Protein AF-A0A7X8M052-F1 (afdb_monomer)

Radius of gyration: 30.33 Å; Cα contacts (8 Å, |Δi|>4): 912; chains: 1; bounding box: 74×61×88 Å

Sequence (649 aa):
QPIVSLRTGELFGFEAMSRPVNPAYENILELIDDAEASGHYVILEKRMVYNALDTYMARDPKYKDHYLFINTAPYATLDEKDYNDIRDRYFGHMKVVFEIIERNRMDPEEINHRKSIVRKAGAKFALDDFGSGYSNHLALLALEPDIIKIDRELIRGINEDLRKQHMLEDIISYARYRGTRVLGEGVETQGELETLCRMGVDYVQGFFTGAPSEELSEPDENAKKVIKGIIRNKNIDLRQLYIIMEKSLAIINEDYARCLSVTVYLMLKLGKRLNIEEDRFTNLIITTIFHEIGILYPGYKNCSIQRDDEITEHSIFAYLLYKEFSPYPEFARIILYHNKKYGVNHAINNIVVPDEAYLLSLAVAIAEVIVNSSREDVNKNVAERIKENDFKPEYKEVLELLCEENMLNRITTGEYRSELLSYIGTAKLSKAEIVGLLRTFIYAITFRSPYNYAHARAMETIVSLLGQITKQNWNMMEKVRAAALLYSIGMLTFDEETFVKEHSPLELHSLLREAVNKTSIIFREAELIDIVDIFNAAIGERTFSERHMLMGKDIISGANMINLADVLALLMEQKCYAYEASCRDIFDELKEISETTGLYFPMIELMEEYLEDIEARVKSTRADIGKHYNSVFSGFEKLRKFLIDRKKN

Solvent-accessible surface area (backbone atoms only — not comparable to full-atom values): 34747 Å² total; per-residue (Å²): 47,35,28,32,24,51,85,70,39,42,76,48,27,32,43,58,77,81,69,63,83,55,85,91,33,97,43,47,64,58,50,48,54,50,25,53,76,69,71,41,37,51,59,53,50,52,49,53,51,50,50,48,52,57,56,57,70,70,48,63,75,90,54,45,88,32,33,39,33,39,77,45,71,78,60,90,58,73,49,74,65,53,52,50,50,48,28,77,75,39,47,88,70,40,45,45,28,43,26,38,48,80,83,67,94,72,59,65,66,61,52,48,52,51,49,51,56,40,50,74,48,69,39,47,38,28,40,34,61,44,82,79,69,95,65,65,64,63,55,50,69,63,64,65,41,52,27,40,31,33,25,34,80,59,39,54,66,32,63,80,31,69,68,44,44,52,55,51,50,52,51,51,52,52,29,27,73,75,67,21,42,41,29,43,29,52,34,66,47,71,57,34,50,53,42,42,51,49,74,45,45,44,30,37,29,20,61,45,36,25,57,76,58,98,63,94,62,78,54,31,67,65,42,32,49,51,40,44,48,53,59,55,73,69,49,79,48,62,37,32,50,49,41,37,54,37,47,55,36,35,72,75,37,56,64,57,21,51,28,51,55,44,22,46,45,41,48,51,55,50,39,61,74,69,62,52,55,69,76,62,42,53,53,50,51,54,50,52,73,47,38,66,50,10,65,48,41,78,82,61,66,86,66,77,73,64,94,77,61,42,55,47,72,36,24,48,47,20,19,44,46,35,41,73,42,31,80,58,38,86,55,20,60,30,36,37,32,30,57,32,50,34,94,62,64,74,38,65,94,86,41,72,63,56,72,63,8,41,54,46,20,48,26,45,60,49,19,51,47,51,69,77,35,54,90,86,46,30,68,58,53,47,57,57,59,67,68,50,79,48,54,51,65,74,61,48,55,53,49,52,54,41,50,75,68,47,47,59,56,32,55,77,71,50,60,43,55,62,58,42,48,53,53,45,56,66,58,88,72,55,71,67,46,43,52,26,44,51,48,32,55,44,43,40,56,32,60,49,23,94,72,48,46,43,38,43,62,34,20,37,51,42,39,52,48,51,34,59,78,65,40,55,50,69,64,56,50,55,48,43,43,51,40,29,44,55,49,57,59,14,62,66,74,52,52,74,68,66,52,74,51,90,65,56,44,66,59,46,44,53,51,42,52,54,23,40,61,74,47,37,60,35,36,53,76,36,68,36,52,54,44,40,39,17,52,42,29,54,71,68,49,87,82,71,64,97,81,46,64,63,54,74,66,50,30,47,52,38,11,43,40,48,56,50,20,47,42,50,26,41,48,46,50,63,45,61,71,68,80,75,60,55,64,63,60,54,48,54,49,51,52,60,49,28,80,78,67,74,47,59,56,76,60,55,60,60,44,64,82,41,45,70,61,51,43,54,52,44,52,53,50,42,56,52,47,48,54,51,53,50,48,43,55,54,49,39,56,52,48,45,49,64,68,44,54,57,74,78,108

Secondary structure (DSSP, 8-state):
-EEEETTTSSEEEEEE-----STT-SSHHHHHHHHHHTT-HHHHHHHHHHHHHHHHHTS-GGGTTSEEEEEE-SSS-S-HHHHHHHIIIIITT-EEEEEEE-SS---HHHHHHHHHHHHHHT-EEEEEEETSSS-HHHHHHHH--SEEEEPHHHHTTTTT-HHHHHHHHHHHHHHHHHT-EEEE----SHHHHHHHHHHT-SEE-STTT----SS--PPPHHHHHHHHHHHHHHS--HHHHHHHHHHHHHHH-HHHHHHHHHHHHHHHHHHHHTT--HHHHHHHHHHHHHGGGGGG-TT-------TT-SS-HHHHHHHHHHHHH-S-GGGHHHHHTTTPPTTS-SEETTEEPPHHHHHHHHHHHHHHHHHTS-TTTHHHHHHHHHTSTTS-HHHHHHHHHHHHTTHHHHHHHSTHHHHHHHHHHH----HHHHHHHHHHHHHHHHTT-SSSTTHHHHHHHHHHHHHHHTT--HHHHHHHHHHHHHHGGGGGG--HHHHHS---HHHHHHHHHHHHHHHHHHHHHTT-HHHHHHHHHHHT-----TT-SS-HHHHHHHHHHHHHHHHHHHHHHHHTTSS---HHHHHHHHHHHHHHH---HHHHHHHHTTHHHHHHHHHHHHHHHHHHHHHHHHHHHHHHIIIIIHHH-

Foldseek 3Di:
DFKAFLLQRFTQADEQDDADPPPVDPGPVVVCVVCVVVVNNLVVLLCSVVVQQVLVLPADPVCQAHEYEYEDELDPSDDLVNLVVCLVPGVVGHAYEYEYEPPDDHDLVVLVVVLVSNVVSVYFYEYPAPPPDDDCPVVCVSNLGQEYEHHQVLLPPVLPDVVSLVVVLVVCVVCLQSNHAYEYEAPDDLSSLLSCSLSQHGMYYHVQQPDDDPHDDITDVVSSVSSVVSSVVLFQALLLVLLLLLVLVVLVPPLVSQLLLQLLLLLVQLCVVVVPPPVVSLVLSLLSSQLQLLCLALPNDPDPPPLPAQFDLSLLLSLLLCLLQAPCNVCSLLSRRLCAFPPPDCDDVNHGRDPSSLLSVLSSQLSSLLSPDDPVCSLVSSVVSLPDRRHDPVSSVSVVVVVVVVVSVCSSVVVSNVVSSVVSVVDDDDSVNVVSSLLSSLLSQLLSAPLRSLQLVLQLLQLVVLCVLSSPRPSLNSLLSVLSSCLSSLSSNDDSVRRHDDDQLVVVLVSSLVSLLVSLVSCVVSVSQLSSLLSCLLNPDQDGDPPDSYDSVSSNVSSLSNSLSSSLSSLCSNPVVPVPDQLVNSLVVSCVVCVPPVRDVVSSVSCVVVSVVSNVRSSVSCVVSVVSSCVSVVSSVVCCCVSPVVVVD

pLDDT: mean 86.86, std 11.09, range [36.03, 98.19]

Mean predicted aligned error: 8.99 Å

Nearest PDB structures (foldseek):
  3pju-assembly1_A  TM=8.481E-01  e=6.388E-07  Pseudomonas fluorescens Pf0-1
  3pfm-assembly1_A-2  TM=7.893E-01  e=2.400E-07  Pseudomonas protegens Pf-5
  3pjx-assembly1_A  TM=8.339E-01  e=7.258E-07  Pseudomonas fluorescens Pf0-1
  6hq4-assembly1_B  TM=7.645E-01  e=2.613E-07  Bdellovibrio bacteriovorus HD100
  6hq7-assembly1_A  TM=6.509E-01  e=1.020E-06  Bdellovibrio bacteriovorus HD100

Structure (mmCIF, N/CA/C/O backbone):
data_AF-A0A7X8M052-F1
#
_entry.id   AF-A0A7X8M052-F1
#
loop_
_atom_site.group_PDB
_atom_site.id
_atom_site.type_symbol
_atom_site.label_atom_id
_atom_site.label_alt_id
_atom_site.label_comp_id
_atom_site.label_asym_id
_atom_site.label_entity_id
_atom_site.label_seq_id
_atom_site.pdbx_PDB_ins_code
_atom_site.Cartn_x
_atom_site.Cartn_y
_atom_site.Cartn_z
_atom_site.occupancy
_atom_site.B_iso_or_equiv
_atom_site.auth_seq_id
_atom_site.auth_comp_id
_atom_site.auth_asym_id
_atom_site.auth_atom_id
_atom_site.pdbx_PDB_model_num
ATOM 1 N N . GLN A 1 1 ? 10.498 -12.073 -27.089 1.00 95.56 1 GLN A N 1
ATOM 2 C CA . GLN A 1 1 ? 10.535 -12.586 -25.699 1.00 95.56 1 GLN A CA 1
ATOM 3 C C . GLN A 1 1 ? 9.796 -11.613 -24.788 1.00 95.56 1 GLN A C 1
ATOM 5 O O . GLN A 1 1 ? 9.920 -10.421 -25.040 1.00 95.56 1 GLN A O 1
ATOM 10 N N . PRO A 1 2 ? 8.995 -12.063 -23.804 1.00 97.44 2 PRO A N 1
ATOM 11 C CA . PRO A 1 2 ? 8.253 -11.157 -22.925 1.00 97.44 2 PRO A CA 1
ATOM 12 C C . PRO A 1 2 ? 9.166 -10.384 -21.962 1.00 97.44 2 PRO A C 1
ATOM 14 O O . PRO A 1 2 ? 10.101 -10.941 -21.391 1.00 97.44 2 PRO A O 1
ATOM 17 N N . ILE A 1 3 ? 8.831 -9.113 -21.747 1.00 98.19 3 ILE A N 1
ATOM 18 C CA . ILE A 1 3 ? 9.410 -8.221 -20.738 1.00 98.19 3 ILE A CA 1
ATOM 19 C C . ILE A 1 3 ? 8.336 -7.963 -19.686 1.00 98.19 3 ILE A C 1
ATOM 21 O O . ILE A 1 3 ? 7.219 -7.557 -20.017 1.00 98.19 3 ILE A O 1
ATOM 25 N N . VAL A 1 4 ? 8.659 -8.180 -18.414 1.00 97.94 4 VAL A N 1
ATOM 26 C CA . VAL A 1 4 ? 7.693 -8.146 -17.306 1.00 97.94 4 VAL A CA 1
ATOM 27 C C . VAL A 1 4 ? 7.915 -6.918 -16.440 1.00 97.94 4 VAL A C 1
ATOM 29 O O . VAL A 1 4 ? 9.044 -6.601 -16.075 1.00 97.94 4 VAL A O 1
ATOM 32 N N . SER A 1 5 ? 6.837 -6.237 -16.052 1.00 96.69 5 SER A N 1
ATOM 33 C CA . SER A 1 5 ? 6.908 -5.160 -15.067 1.00 96.69 5 SER A CA 1
ATOM 34 C C . SER A 1 5 ? 6.990 -5.720 -13.651 1.00 96.69 5 SER A C 1
ATOM 36 O O . SER A 1 5 ? 6.038 -6.323 -13.161 1.00 96.69 5 SER A O 1
ATOM 38 N N . LEU A 1 6 ? 8.072 -5.425 -12.927 1.00 94.38 6 LEU A N 1
ATOM 39 C CA . LEU A 1 6 ? 8.212 -5.830 -11.521 1.00 94.38 6 LEU A CA 1
ATOM 40 C C . LEU A 1 6 ? 7.266 -5.084 -10.573 1.00 94.38 6 LEU A C 1
ATOM 42 O O . LEU A 1 6 ? 7.069 -5.507 -9.436 1.00 94.38 6 LEU A O 1
ATOM 46 N N . ARG A 1 7 ? 6.663 -3.985 -11.037 1.00 88.38 7 ARG A N 1
ATOM 47 C CA . ARG A 1 7 ? 5.671 -3.216 -10.277 1.00 88.38 7 ARG A CA 1
ATOM 48 C C . ARG A 1 7 ? 4.304 -3.895 -10.229 1.00 88.38 7 ARG A C 1
ATOM 50 O O . ARG A 1 7 ? 3.550 -3.668 -9.288 1.00 88.38 7 ARG A O 1
ATOM 57 N N . THR A 1 8 ? 3.951 -4.653 -11.264 1.00 89.31 8 THR A N 1
ATOM 58 C CA . THR A 1 8 ? 2.597 -5.216 -11.433 1.00 89.31 8 THR A CA 1
ATOM 59 C C . THR A 1 8 ? 2.596 -6.735 -11.593 1.00 89.31 8 THR A C 1
ATOM 61 O O . THR A 1 8 ? 1.594 -7.379 -11.292 1.00 89.31 8 THR A O 1
ATOM 64 N N . GLY A 1 9 ? 3.714 -7.313 -12.033 1.00 92.12 9 GLY A N 1
ATOM 65 C CA . GLY A 1 9 ? 3.804 -8.693 -12.499 1.00 92.12 9 GLY A CA 1
ATOM 66 C C . GLY A 1 9 ? 3.201 -8.903 -13.889 1.00 92.12 9 GLY A C 1
ATOM 67 O O . GLY A 1 9 ? 3.155 -10.037 -14.348 1.00 92.12 9 GLY A O 1
ATOM 68 N N . GLU A 1 10 ? 2.724 -7.848 -14.550 1.00 95.19 10 GLU A N 1
ATOM 69 C CA . GLU A 1 10 ? 2.092 -7.940 -15.864 1.00 95.19 10 GLU A CA 1
ATOM 70 C C . GLU A 1 10 ? 3.103 -7.707 -16.992 1.00 95.19 10 GLU A C 1
ATOM 72 O O . GLU A 1 10 ? 4.188 -7.141 -16.794 1.00 95.19 10 GLU A O 1
ATOM 77 N N . LEU A 1 11 ? 2.730 -8.152 -18.190 1.00 97.38 11 LEU A N 1
ATOM 78 C CA . LEU A 1 11 ? 3.499 -7.943 -19.409 1.00 97.38 11 LEU A CA 1
ATOM 79 C C . LEU A 1 11 ? 3.668 -6.438 -19.676 1.00 97.38 11 LEU A C 1
ATOM 81 O O . LEU A 1 11 ? 2.707 -5.672 -19.675 1.00 97.38 11 LEU A O 1
ATOM 85 N N . PHE A 1 12 ? 4.901 -6.005 -19.919 1.00 97.44 12 PHE A N 1
ATOM 86 C CA . PHE A 1 12 ? 5.214 -4.640 -20.340 1.00 97.44 12 PHE A CA 1
ATOM 87 C C . PHE A 1 12 ? 5.344 -4.534 -21.864 1.00 97.44 12 PHE A C 1
ATOM 89 O O . PHE A 1 12 ? 4.870 -3.579 -22.489 1.00 97.44 12 PHE A O 1
ATOM 96 N N . GLY A 1 13 ? 5.982 -5.531 -22.468 1.00 97.31 13 GLY A N 1
ATOM 97 C CA . GLY A 1 13 ? 6.314 -5.538 -23.881 1.00 97.31 13 GLY A CA 1
ATOM 98 C C . GLY A 1 13 ? 7.004 -6.822 -24.301 1.00 97.31 13 GLY A C 1
ATOM 99 O O . GLY A 1 13 ? 7.121 -7.761 -23.515 1.00 97.31 13 GLY A O 1
ATOM 100 N N . PHE A 1 14 ? 7.474 -6.837 -25.538 1.00 97.69 14 PHE A N 1
ATOM 101 C CA . PHE A 1 14 ? 8.250 -7.923 -26.104 1.00 97.69 14 PHE A CA 1
ATOM 102 C C . PHE A 1 14 ? 9.519 -7.392 -26.745 1.00 97.69 14 PHE A C 1
ATOM 104 O O . PHE A 1 14 ? 9.462 -6.401 -27.466 1.00 97.69 14 PHE A O 1
ATOM 111 N N . GLU A 1 15 ? 10.626 -8.099 -26.570 1.00 96.38 15 GLU A N 1
ATOM 112 C CA . GLU A 1 15 ? 11.810 -7.913 -27.403 1.00 96.38 15 GLU A CA 1
ATOM 113 C C . GLU A 1 15 ? 11.734 -8.787 -28.655 1.00 96.38 15 GLU A C 1
ATOM 115 O O . GLU A 1 15 ? 11.475 -9.999 -28.574 1.00 96.38 15 GLU A O 1
ATOM 120 N N . ALA A 1 16 ? 11.943 -8.166 -29.815 1.00 95.12 16 ALA A N 1
ATOM 121 C CA . ALA A 1 16 ? 12.078 -8.846 -31.090 1.00 95.12 16 ALA A CA 1
ATOM 122 C C . ALA A 1 16 ? 13.488 -9.419 -31.238 1.00 95.12 16 ALA A C 1
ATOM 124 O O . ALA A 1 16 ? 14.485 -8.708 -31.136 1.00 95.12 16 ALA A O 1
ATOM 125 N N . MET A 1 17 ? 13.561 -10.710 -31.551 1.00 91.50 17 MET A N 1
ATOM 126 C CA . MET A 1 17 ? 14.824 -11.412 -31.721 1.00 91.50 17 MET A CA 1
ATOM 127 C C . MET A 1 17 ? 14.919 -12.063 -33.090 1.00 91.50 17 MET A C 1
ATOM 129 O O . MET A 1 17 ? 14.172 -12.988 -33.405 1.00 91.50 17 MET A O 1
ATOM 133 N N . SER A 1 18 ? 15.889 -11.611 -33.878 1.00 90.88 18 SER A N 1
ATOM 134 C CA . SER A 1 18 ? 16.171 -12.176 -35.193 1.00 90.88 18 SER A CA 1
ATOM 135 C C . SER A 1 18 ? 16.798 -13.565 -35.075 1.00 90.88 18 SER A C 1
ATOM 137 O O . SER A 1 18 ? 17.679 -13.812 -34.241 1.00 90.88 18 SER A O 1
ATOM 139 N N . ARG A 1 19 ? 16.349 -14.484 -35.930 1.00 90.44 19 ARG A N 1
ATOM 140 C CA . ARG A 1 19 ? 16.910 -15.829 -36.094 1.00 90.44 19 ARG A CA 1
ATOM 141 C C . ARG A 1 19 ? 17.065 -16.116 -37.591 1.00 90.44 19 ARG A C 1
ATOM 143 O O . ARG A 1 19 ? 16.105 -15.891 -38.332 1.00 90.44 19 ARG A O 1
ATOM 150 N N . PRO A 1 20 ? 18.246 -16.552 -38.064 1.00 91.25 20 PRO A N 1
ATOM 151 C CA . PRO A 1 20 ? 18.415 -16.920 -39.463 1.00 91.25 20 PRO A CA 1
ATOM 152 C C . PRO A 1 20 ? 17.597 -18.178 -39.781 1.00 91.25 20 PRO A C 1
ATOM 154 O O . PRO A 1 20 ? 17.555 -19.119 -38.997 1.00 91.25 20 PRO A O 1
ATOM 157 N N . VAL A 1 21 ? 16.952 -18.192 -40.950 1.00 88.38 21 VAL A N 1
ATOM 158 C CA . VAL A 1 21 ? 16.249 -19.381 -41.478 1.00 88.38 21 VAL A CA 1
ATOM 159 C C . VAL A 1 21 ? 17.157 -20.182 -42.418 1.00 88.38 21 VAL A C 1
ATOM 161 O O . VAL A 1 21 ? 16.927 -21.361 -42.672 1.00 88.38 21 VAL A O 1
ATOM 164 N N . ASN A 1 22 ? 18.196 -19.539 -42.959 1.00 89.88 22 ASN A N 1
ATOM 165 C CA . ASN A 1 22 ? 19.165 -20.201 -43.818 1.00 89.88 22 ASN A CA 1
ATOM 166 C C . ASN A 1 22 ? 20.067 -21.104 -42.956 1.00 89.88 22 ASN A C 1
ATOM 168 O O . ASN A 1 22 ? 20.761 -20.571 -42.092 1.00 89.88 22 ASN A O 1
ATOM 172 N N . PRO A 1 23 ? 20.114 -22.426 -43.212 1.00 91.56 23 PRO A N 1
ATOM 173 C CA . PRO A 1 23 ? 20.926 -23.361 -42.432 1.00 91.56 23 PRO A CA 1
ATOM 174 C C . PRO A 1 23 ? 22.439 -23.123 -42.551 1.00 91.56 23 PRO A C 1
ATOM 176 O O . PRO A 1 23 ? 23.201 -23.771 -41.844 1.00 91.56 23 PRO A O 1
ATOM 179 N N . ALA A 1 24 ? 22.884 -22.230 -43.443 1.00 91.81 24 ALA A N 1
ATOM 180 C CA . ALA A 1 24 ? 24.279 -21.804 -43.532 1.00 91.81 24 ALA A CA 1
ATOM 181 C C . ALA A 1 24 ? 24.766 -21.006 -42.309 1.00 91.81 24 ALA A C 1
ATOM 183 O O . ALA A 1 24 ? 25.974 -20.885 -42.140 1.00 91.81 24 ALA A O 1
ATOM 184 N N . TYR A 1 25 ? 23.854 -20.470 -41.490 1.00 92.88 25 TYR A N 1
ATOM 185 C CA . TYR A 1 25 ? 24.183 -19.732 -40.270 1.00 92.88 25 TYR A CA 1
ATOM 186 C C . TYR A 1 25 ? 23.532 -20.420 -39.071 1.00 92.88 25 TYR A C 1
ATOM 188 O O . TYR A 1 25 ? 22.313 -20.606 -39.047 1.00 92.88 25 TYR A O 1
ATOM 196 N N . GLU A 1 26 ? 24.323 -20.773 -38.062 1.00 90.19 26 GLU A N 1
ATOM 197 C CA . GLU A 1 26 ? 23.820 -21.419 -36.845 1.00 90.19 26 GLU A CA 1
ATOM 198 C C . GLU A 1 26 ? 23.109 -20.418 -35.927 1.00 90.19 26 GLU A C 1
ATOM 200 O O . GLU A 1 26 ? 22.200 -20.765 -35.169 1.00 90.19 26 GLU A O 1
ATOM 205 N N . ASN A 1 27 ? 23.522 -19.152 -35.982 1.00 89.56 27 ASN A N 1
ATOM 206 C CA . ASN A 1 27 ? 23.020 -18.094 -35.121 1.00 89.56 27 ASN A CA 1
ATOM 207 C C . ASN A 1 27 ? 23.059 -16.728 -35.826 1.00 89.56 27 ASN A C 1
ATOM 209 O O . ASN A 1 27 ? 23.635 -16.557 -36.898 1.00 89.56 27 ASN A O 1
ATOM 213 N N . ILE A 1 28 ? 22.405 -15.735 -35.220 1.00 89.06 28 ILE A N 1
ATOM 214 C CA . ILE A 1 28 ? 22.308 -14.391 -35.800 1.00 89.06 28 ILE A CA 1
ATOM 215 C C . ILE A 1 28 ? 23.658 -13.662 -35.863 1.00 89.06 28 ILE A C 1
ATOM 217 O O . ILE A 1 28 ? 23.826 -12.827 -36.745 1.00 89.06 28 ILE A O 1
ATOM 221 N N . LEU A 1 29 ? 24.612 -13.975 -34.974 1.00 87.94 29 LEU A N 1
ATOM 222 C CA . LEU A 1 29 ? 25.927 -13.326 -34.973 1.00 87.94 29 LEU A CA 1
ATOM 223 C C . LEU A 1 29 ? 26.707 -13.691 -36.236 1.00 87.94 29 LEU A C 1
ATOM 225 O O . LEU A 1 29 ? 27.209 -12.795 -36.892 1.00 87.94 29 LEU A O 1
ATOM 229 N N . GLU A 1 30 ? 26.700 -14.961 -36.649 1.00 92.94 30 GLU A N 1
ATOM 230 C CA . GLU A 1 30 ? 27.354 -15.386 -37.898 1.00 92.94 30 GLU A CA 1
ATOM 231 C C . GLU A 1 30 ? 26.789 -14.676 -39.136 1.00 92.94 30 GLU A C 1
ATOM 233 O O . GLU A 1 30 ? 27.539 -14.276 -40.025 1.00 92.94 30 GLU A O 1
ATOM 238 N N . LEU A 1 31 ? 25.465 -14.488 -39.191 1.00 91.88 31 LEU A N 1
ATOM 239 C CA . LEU A 1 31 ? 24.824 -13.747 -40.281 1.00 91.88 31 LEU A CA 1
ATOM 240 C C . LEU A 1 31 ? 25.186 -12.254 -40.245 1.00 91.88 31 LEU A C 1
ATOM 242 O O . LEU A 1 31 ? 25.367 -11.640 -41.296 1.00 91.88 31 LEU A O 1
ATOM 246 N N . ILE A 1 32 ? 25.266 -11.665 -39.050 1.00 88.56 32 ILE A N 1
ATOM 247 C CA . ILE A 1 32 ? 25.699 -10.276 -38.872 1.00 88.56 32 ILE A CA 1
ATOM 248 C C . ILE A 1 32 ? 27.151 -10.113 -39.328 1.00 88.56 32 ILE A C 1
ATOM 250 O O . ILE A 1 32 ? 27.411 -9.230 -40.142 1.00 88.56 32 ILE A O 1
ATOM 254 N N . ASP A 1 33 ? 28.058 -10.982 -38.882 1.00 89.44 33 ASP A N 1
ATOM 255 C CA . ASP A 1 33 ? 29.486 -10.927 -39.210 1.00 89.44 33 ASP A CA 1
ATOM 256 C C . ASP A 1 33 ? 29.716 -11.033 -40.729 1.00 89.44 33 ASP A C 1
ATOM 258 O O . ASP A 1 33 ? 30.494 -10.270 -41.304 1.00 89.44 33 ASP A O 1
ATOM 262 N N . ASP A 1 34 ? 28.993 -11.926 -41.414 1.00 92.31 34 ASP A N 1
ATOM 263 C CA . ASP A 1 34 ? 29.053 -12.060 -42.876 1.00 92.31 34 ASP A CA 1
ATOM 264 C C . ASP A 1 34 ? 28.461 -10.836 -43.604 1.00 92.31 34 ASP A C 1
ATOM 266 O O . ASP A 1 34 ? 29.012 -10.336 -44.593 1.00 92.31 34 ASP A O 1
ATOM 270 N N . ALA A 1 35 ? 27.356 -10.279 -43.099 1.00 90.00 35 ALA A N 1
ATOM 271 C CA . ALA A 1 35 ? 26.766 -9.063 -43.653 1.00 90.00 35 ALA A CA 1
ATOM 272 C C . ALA A 1 35 ? 27.668 -7.831 -43.462 1.00 90.00 35 ALA A C 1
ATOM 274 O O . ALA A 1 35 ? 27.729 -6.980 -44.352 1.00 90.00 35 ALA A O 1
ATOM 275 N N . GLU A 1 36 ? 28.385 -7.731 -42.341 1.00 87.81 36 GLU A N 1
ATOM 276 C CA . GLU A 1 36 ? 29.395 -6.694 -42.107 1.00 87.81 36 GLU A CA 1
ATOM 277 C C . GLU A 1 36 ? 30.596 -6.880 -43.042 1.00 87.81 36 GLU A C 1
ATOM 279 O O . GLU A 1 36 ? 30.962 -5.947 -43.760 1.00 87.81 36 GLU A O 1
ATOM 284 N N . ALA A 1 37 ? 31.153 -8.094 -43.116 1.00 90.12 37 ALA A N 1
ATOM 285 C CA . ALA A 1 37 ? 32.297 -8.412 -43.972 1.00 90.12 37 ALA A CA 1
ATOM 286 C C . ALA A 1 37 ? 32.013 -8.176 -45.466 1.00 90.12 37 ALA A C 1
ATOM 288 O O . ALA A 1 37 ? 32.908 -7.792 -46.222 1.00 90.12 37 ALA A O 1
ATOM 289 N N . SER A 1 38 ? 30.764 -8.375 -45.893 1.00 92.31 38 SER A N 1
ATOM 290 C CA . SER A 1 38 ? 30.325 -8.175 -47.277 1.00 92.31 38 SER A CA 1
ATOM 291 C C . SER A 1 38 ? 29.778 -6.771 -47.576 1.00 92.31 38 SER A C 1
ATOM 293 O O . SER A 1 38 ? 29.464 -6.481 -48.730 1.00 92.31 38 SER A O 1
ATOM 295 N N . GLY A 1 39 ? 29.666 -5.889 -46.574 1.00 88.06 39 GLY A N 1
ATOM 296 C CA . GLY A 1 39 ? 29.135 -4.529 -46.731 1.00 88.06 39 GLY A CA 1
ATOM 297 C C . GLY A 1 39 ? 27.609 -4.442 -46.897 1.00 88.06 39 GLY A C 1
ATOM 298 O O . GLY A 1 39 ? 27.092 -3.396 -47.286 1.00 88.06 39 GLY A O 1
ATOM 299 N N . HIS A 1 40 ? 26.872 -5.516 -46.599 1.00 90.94 40 HIS A N 1
ATOM 300 C CA . HIS A 1 40 ? 25.411 -5.598 -46.730 1.00 90.94 40 HIS A CA 1
ATOM 301 C C . HIS A 1 40 ? 24.652 -5.395 -45.413 1.00 90.94 40 HIS A C 1
ATOM 303 O O . HIS A 1 40 ? 23.425 -5.517 -45.392 1.00 90.94 40 HIS A O 1
ATOM 309 N N . TYR A 1 41 ? 25.337 -5.058 -44.319 1.00 86.75 41 TYR A N 1
ATOM 310 C CA . TYR A 1 41 ? 24.709 -4.917 -43.006 1.00 86.75 41 TYR A CA 1
ATOM 311 C C . TYR A 1 41 ? 23.511 -3.951 -42.994 1.00 86.75 41 TYR A C 1
ATOM 313 O O . TYR A 1 41 ? 22.475 -4.275 -42.425 1.00 86.75 41 TYR A O 1
ATOM 321 N N . VAL A 1 42 ? 23.586 -2.812 -43.697 1.00 85.44 42 VAL A N 1
ATOM 322 C CA . VAL A 1 42 ? 22.465 -1.849 -43.805 1.00 85.44 42 VAL A CA 1
ATOM 323 C C . VAL A 1 42 ? 21.187 -2.522 -44.324 1.00 85.44 42 VAL A C 1
ATOM 325 O O . VAL A 1 42 ? 20.086 -2.250 -43.848 1.00 85.44 42 VAL A O 1
ATOM 328 N N . ILE A 1 43 ? 21.325 -3.413 -45.309 1.00 89.19 43 ILE A N 1
ATOM 329 C CA . ILE A 1 43 ? 20.199 -4.146 -45.897 1.00 89.19 43 ILE A CA 1
ATOM 330 C C . ILE A 1 43 ? 19.657 -5.156 -44.885 1.00 89.19 43 ILE A C 1
ATOM 332 O O . ILE A 1 43 ? 18.439 -5.270 -44.725 1.00 89.19 43 ILE A O 1
ATOM 336 N N . LEU A 1 44 ? 20.556 -5.868 -44.197 1.00 89.94 44 LEU A N 1
ATOM 337 C CA . LEU A 1 44 ? 20.191 -6.828 -43.162 1.00 89.94 44 LEU A CA 1
ATOM 338 C C . LEU A 1 44 ? 19.423 -6.144 -42.026 1.00 89.94 44 LEU A C 1
ATOM 340 O O . LEU A 1 44 ? 18.338 -6.601 -41.677 1.00 89.94 44 LEU A O 1
ATOM 344 N N . GLU A 1 45 ? 19.926 -5.030 -41.497 1.00 88.00 45 GLU A N 1
ATOM 345 C CA . GLU A 1 45 ? 19.278 -4.303 -40.408 1.00 88.00 45 GLU A CA 1
ATOM 346 C C . GLU A 1 45 ? 17.900 -3.782 -40.802 1.00 88.00 45 GLU A C 1
ATOM 348 O O . GLU A 1 45 ? 16.930 -4.058 -40.095 1.00 88.00 45 GLU A O 1
ATOM 353 N N . LYS A 1 46 ? 17.772 -3.120 -41.963 1.00 89.81 46 LYS A N 1
ATOM 354 C CA . LYS A 1 46 ? 16.457 -2.704 -42.476 1.00 89.81 46 LYS A CA 1
ATOM 355 C C . LYS A 1 46 ? 15.505 -3.893 -42.517 1.00 89.81 46 LYS A C 1
ATOM 357 O O . LYS A 1 46 ? 14.373 -3.799 -42.047 1.00 89.81 46 LYS A O 1
ATOM 362 N N . ARG A 1 47 ? 15.962 -5.039 -43.027 1.00 90.50 47 ARG A N 1
ATOM 363 C CA . ARG A 1 47 ? 15.129 -6.239 -43.104 1.00 90.50 47 ARG A CA 1
ATOM 364 C C . ARG A 1 47 ? 14.730 -6.756 -41.723 1.00 90.50 47 ARG A C 1
ATOM 366 O O . ARG A 1 47 ? 13.569 -7.108 -41.555 1.00 90.50 47 ARG A O 1
ATOM 373 N N . MET A 1 48 ? 15.639 -6.775 -40.750 1.00 91.12 48 MET A N 1
ATOM 374 C CA . MET A 1 48 ? 15.333 -7.172 -39.372 1.00 91.12 48 MET A CA 1
ATOM 375 C C . MET A 1 48 ? 14.283 -6.250 -38.739 1.00 91.12 48 MET A C 1
ATOM 377 O O . MET A 1 48 ? 13.292 -6.741 -38.200 1.00 91.12 48 MET A O 1
ATOM 381 N N . VAL A 1 49 ? 14.451 -4.931 -38.875 1.00 91.25 49 VAL A N 1
ATOM 382 C CA . VAL A 1 49 ? 13.538 -3.924 -38.312 1.00 91.25 49 VAL A CA 1
ATOM 383 C C . VAL A 1 49 ? 12.148 -4.022 -38.941 1.00 91.25 49 VAL A C 1
ATOM 385 O O . VAL A 1 49 ? 11.164 -4.179 -38.218 1.00 91.25 49 VAL A O 1
ATOM 388 N N . TYR A 1 50 ? 12.043 -4.002 -40.274 1.00 92.88 50 TYR A N 1
ATOM 389 C CA . TYR A 1 50 ? 10.745 -4.114 -40.951 1.00 92.88 50 TYR A CA 1
ATOM 390 C C . TYR A 1 50 ? 10.076 -5.468 -40.691 1.00 92.88 50 TYR A C 1
ATOM 392 O O . TYR A 1 50 ? 8.874 -5.501 -40.450 1.00 92.88 50 TYR A O 1
ATOM 400 N N . ASN A 1 51 ? 10.831 -6.573 -40.646 1.00 93.12 51 ASN A N 1
ATOM 401 C CA . ASN A 1 51 ? 10.262 -7.879 -40.303 1.00 93.12 51 ASN A CA 1
ATOM 402 C C . ASN A 1 51 ? 9.680 -7.889 -38.882 1.00 93.12 51 ASN A C 1
ATOM 404 O O . ASN A 1 51 ? 8.588 -8.422 -38.686 1.00 93.12 51 ASN A O 1
ATOM 408 N N . ALA A 1 52 ? 10.373 -7.306 -37.899 1.00 93.81 52 ALA A N 1
ATOM 409 C CA . ALA A 1 52 ? 9.871 -7.212 -36.529 1.00 93.81 52 ALA A CA 1
ATOM 410 C C . ALA A 1 52 ? 8.587 -6.370 -36.459 1.00 93.81 52 ALA A C 1
ATOM 412 O O . ALA A 1 52 ? 7.597 -6.797 -35.860 1.00 93.81 52 ALA A O 1
ATOM 413 N N . LEU A 1 53 ? 8.581 -5.208 -37.120 1.00 93.88 53 LEU A N 1
ATOM 414 C CA . LEU A 1 53 ? 7.430 -4.308 -37.178 1.00 93.88 53 LEU A CA 1
ATOM 415 C C . LEU A 1 53 ? 6.224 -4.954 -37.874 1.00 93.88 53 LEU A C 1
ATOM 417 O O . LEU A 1 53 ? 5.128 -4.953 -37.315 1.00 93.88 53 LEU A O 1
ATOM 421 N N . ASP A 1 54 ? 6.415 -5.549 -39.054 1.00 94.06 54 ASP A N 1
ATOM 422 C CA . ASP A 1 54 ? 5.354 -6.214 -39.821 1.00 94.06 54 ASP A CA 1
ATOM 423 C C . ASP A 1 54 ? 4.779 -7.412 -39.059 1.00 94.06 54 ASP A C 1
ATOM 425 O O . ASP A 1 54 ? 3.560 -7.570 -38.963 1.00 94.06 54 ASP A O 1
ATOM 429 N N . THR A 1 55 ? 5.644 -8.222 -38.443 1.00 92.75 55 THR A N 1
ATOM 430 C CA . THR A 1 55 ? 5.210 -9.363 -37.624 1.00 92.75 55 THR A CA 1
ATOM 431 C C . THR A 1 55 ? 4.377 -8.887 -36.435 1.00 92.75 55 THR A C 1
ATOM 433 O O . THR A 1 55 ? 3.313 -9.437 -36.152 1.00 92.75 55 THR A O 1
ATOM 436 N N . TYR A 1 56 ? 4.802 -7.814 -35.765 1.00 94.88 56 TYR A N 1
ATOM 437 C CA . TYR A 1 56 ? 4.063 -7.264 -34.633 1.00 94.88 56 TYR A CA 1
ATOM 438 C C . TYR A 1 56 ? 2.796 -6.501 -35.049 1.00 94.88 56 TYR A C 1
ATOM 440 O O . TYR A 1 56 ? 1.860 -6.407 -34.256 1.00 94.88 56 TYR A O 1
ATOM 448 N N . MET A 1 57 ? 2.687 -5.981 -36.277 1.00 93.56 57 MET A N 1
ATOM 449 C CA . MET A 1 57 ? 1.410 -5.455 -36.789 1.00 93.56 57 MET A CA 1
ATOM 450 C C . MET A 1 57 ? 0.327 -6.533 -36.820 1.00 93.56 57 MET A C 1
ATOM 452 O O . MET A 1 57 ? -0.829 -6.232 -36.532 1.00 93.56 57 MET A O 1
ATOM 456 N N . ALA A 1 58 ? 0.708 -7.776 -37.119 1.00 92.25 58 ALA A N 1
ATOM 457 C CA . ALA A 1 58 ? -0.193 -8.924 -37.174 1.00 92.25 58 ALA A CA 1
ATOM 458 C C . ALA A 1 58 ? -0.487 -9.558 -35.797 1.00 92.25 58 ALA A C 1
ATOM 460 O O . ALA A 1 58 ? -1.125 -10.608 -35.731 1.00 92.25 58 ALA A O 1
ATOM 461 N N . ARG A 1 59 ? -0.030 -8.944 -34.695 1.00 93.94 59 ARG A N 1
ATOM 462 C CA . ARG A 1 59 ? -0.235 -9.454 -33.330 1.00 93.94 59 ARG A CA 1
ATOM 463 C C . ARG A 1 59 ? -1.711 -9.560 -32.943 1.00 93.94 59 ARG A C 1
ATOM 465 O O . ARG A 1 59 ? -2.568 -8.843 -33.459 1.00 93.94 59 ARG A O 1
ATOM 472 N N . ASP A 1 60 ? -1.975 -10.372 -31.923 1.00 93.44 60 ASP A N 1
ATOM 473 C CA . ASP A 1 60 ? -3.274 -10.400 -31.249 1.00 93.44 60 ASP A CA 1
ATOM 474 C C . ASP A 1 60 ? -3.641 -8.995 -30.706 1.00 93.44 60 ASP A C 1
ATOM 476 O O . ASP A 1 60 ? -2.816 -8.370 -30.025 1.00 93.44 60 ASP A O 1
ATOM 480 N N . PRO A 1 61 ? -4.869 -8.488 -30.950 1.00 92.69 61 PRO A N 1
ATOM 481 C CA . PRO A 1 61 ? -5.334 -7.198 -30.441 1.00 92.69 61 PRO A CA 1
ATOM 482 C C . PRO A 1 61 ? -5.164 -6.983 -28.932 1.00 92.69 61 PRO A C 1
ATOM 484 O O . PRO A 1 61 ? -5.028 -5.832 -28.507 1.00 92.69 61 PRO A O 1
ATOM 487 N N . LYS A 1 62 ? -5.134 -8.040 -28.106 1.00 93.75 62 LYS A N 1
ATOM 488 C CA . LYS A 1 62 ? -4.861 -7.909 -26.661 1.00 93.75 62 LYS A CA 1
ATOM 489 C C . LYS A 1 62 ? -3.465 -7.343 -26.374 1.00 93.75 62 LYS A C 1
ATOM 491 O O . LYS A 1 62 ? -3.264 -6.677 -25.361 1.00 93.75 62 LYS A O 1
ATOM 496 N N . TYR A 1 63 ? -2.518 -7.523 -27.296 1.00 94.31 63 TYR A N 1
ATOM 497 C CA . TYR A 1 63 ? -1.160 -6.988 -27.205 1.00 94.31 63 TYR A CA 1
ATOM 498 C C . TYR A 1 63 ? -1.011 -5.589 -27.813 1.00 94.31 63 TYR A C 1
ATOM 500 O O . TYR A 1 63 ? 0.100 -5.067 -27.898 1.00 94.31 63 TYR A O 1
ATOM 508 N N . LYS A 1 64 ? -2.106 -4.924 -28.214 1.00 90.44 64 LYS A N 1
ATOM 509 C CA . LYS A 1 64 ? -2.029 -3.626 -28.904 1.00 90.44 64 LYS A CA 1
ATOM 510 C C . LYS A 1 64 ? -1.277 -2.546 -28.115 1.00 90.44 64 LYS A C 1
ATOM 512 O O . LYS A 1 64 ? -0.536 -1.776 -28.719 1.00 90.44 64 LYS A O 1
ATOM 517 N N . ASP A 1 65 ? -1.444 -2.541 -26.792 1.00 92.38 65 ASP A N 1
ATOM 518 C CA . ASP A 1 65 ? -0.935 -1.514 -25.880 1.00 92.38 65 ASP A CA 1
ATOM 519 C C . ASP A 1 65 ? 0.455 -1.818 -25.294 1.00 92.38 65 ASP A C 1
ATOM 521 O O . ASP A 1 65 ? 0.973 -0.999 -24.526 1.00 92.38 65 ASP A O 1
ATOM 525 N N . HIS A 1 66 ? 1.060 -2.948 -25.671 1.00 95.81 66 HIS A N 1
ATOM 526 C CA . HIS A 1 66 ? 2.366 -3.404 -25.194 1.00 95.81 66 HIS A CA 1
ATOM 527 C C . HIS A 1 66 ? 3.490 -2.936 -26.124 1.00 95.81 66 HIS A C 1
ATOM 529 O O . HIS A 1 66 ? 3.299 -2.831 -27.341 1.00 95.81 66 HIS A O 1
ATOM 535 N N . TYR A 1 67 ? 4.657 -2.646 -25.547 1.00 96.12 67 TYR A N 1
ATOM 536 C CA . TYR A 1 67 ? 5.814 -2.164 -26.303 1.00 96.12 67 TYR A CA 1
ATOM 537 C C . TYR A 1 67 ? 6.467 -3.286 -27.114 1.00 96.12 67 TYR A C 1
ATOM 539 O O . TYR A 1 67 ? 6.579 -4.410 -26.634 1.00 96.12 67 TYR A O 1
ATOM 547 N N . LEU A 1 68 ? 6.940 -2.961 -28.312 1.00 96.12 68 LEU A N 1
ATOM 548 C CA . LEU A 1 68 ? 7.876 -3.779 -29.074 1.00 96.12 68 LEU A CA 1
ATOM 549 C C . LEU A 1 68 ? 9.268 -3.163 -28.964 1.00 96.12 68 LEU A C 1
ATOM 551 O O . LEU A 1 68 ? 9.453 -2.006 -29.337 1.00 96.12 68 LEU A O 1
ATOM 555 N N . PHE A 1 69 ? 10.228 -3.929 -28.474 1.00 95.81 69 PHE A N 1
ATOM 556 C CA . PHE A 1 69 ? 11.629 -3.550 -28.434 1.00 95.81 69 PHE A CA 1
ATOM 557 C C . PHE A 1 69 ? 12.348 -4.137 -29.649 1.00 95.81 69 PHE A C 1
ATOM 559 O O . PHE A 1 69 ? 12.151 -5.309 -29.981 1.00 95.81 69 PHE A O 1
ATOM 566 N N . ILE A 1 70 ? 13.128 -3.309 -30.340 1.00 91.81 70 ILE A N 1
ATOM 567 C CA . ILE A 1 70 ? 13.827 -3.668 -31.574 1.00 91.81 70 ILE A CA 1
ATOM 568 C C . ILE A 1 70 ? 15.280 -3.220 -31.473 1.00 91.81 70 ILE A C 1
ATOM 570 O O . ILE A 1 70 ? 15.559 -2.031 -31.327 1.00 91.81 70 ILE A O 1
ATOM 574 N N . ASN A 1 71 ? 16.187 -4.175 -31.635 1.00 87.69 71 ASN A N 1
ATOM 575 C CA . ASN A 1 71 ? 17.617 -3.929 -31.740 1.00 87.69 71 ASN A CA 1
ATOM 576 C C . ASN A 1 71 ? 17.966 -3.134 -33.009 1.00 87.69 71 ASN A C 1
ATOM 578 O O . ASN A 1 71 ? 17.540 -3.493 -34.109 1.00 87.69 71 ASN A O 1
ATOM 582 N N . THR A 1 72 ? 18.763 -2.076 -32.856 1.00 80.69 72 THR A N 1
ATOM 583 C CA . THR A 1 72 ? 19.318 -1.269 -33.952 1.00 80.69 72 THR A CA 1
ATOM 584 C C . THR A 1 72 ? 20.800 -0.980 -33.718 1.00 80.69 72 THR A C 1
ATOM 586 O O . THR A 1 72 ? 21.293 -0.920 -32.589 1.00 80.69 72 THR A O 1
ATOM 589 N N . ALA A 1 73 ? 21.538 -0.830 -34.810 1.00 71.31 73 ALA A N 1
ATOM 590 C CA . ALA A 1 73 ? 22.972 -0.652 -34.789 1.00 71.31 73 ALA A CA 1
ATOM 591 C C . ALA A 1 73 ? 23.395 0.763 -34.352 1.00 71.31 73 ALA A C 1
ATOM 593 O O . ALA A 1 73 ? 22.720 1.760 -34.637 1.00 71.31 73 ALA A O 1
ATOM 594 N N . PRO A 1 74 ? 24.594 0.892 -33.752 1.00 58.19 74 PRO A N 1
ATOM 595 C CA . PRO A 1 74 ? 25.224 2.176 -33.441 1.00 58.19 74 PRO A CA 1
ATOM 596 C C . PRO A 1 74 ? 25.389 3.122 -34.622 1.00 58.19 74 PRO A C 1
ATOM 598 O O . PRO A 1 74 ? 25.387 4.333 -34.442 1.00 58.19 74 PRO A O 1
ATOM 601 N N . TYR A 1 75 ? 25.607 2.588 -35.823 1.00 61.25 75 TYR A N 1
ATOM 602 C CA . TYR A 1 75 ? 26.043 3.321 -37.014 1.00 61.25 75 TYR A CA 1
ATOM 603 C C . TYR A 1 75 ? 24.860 3.582 -37.961 1.00 61.25 75 TYR A C 1
ATOM 605 O O . TYR A 1 75 ? 23.887 2.837 -37.927 1.00 61.25 75 TYR A O 1
ATOM 613 N N . ALA A 1 76 ? 24.874 4.698 -38.710 1.00 56.22 76 ALA A N 1
ATOM 614 C CA . ALA A 1 76 ? 23.674 5.260 -39.354 1.00 56.22 76 ALA A CA 1
ATOM 615 C C . ALA A 1 76 ? 23.237 4.464 -40.586 1.00 56.22 76 ALA A C 1
ATOM 617 O O . ALA A 1 76 ? 23.450 4.858 -41.730 1.00 56.22 76 ALA A O 1
ATOM 618 N N . THR A 1 77 ? 22.615 3.325 -40.338 1.00 66.06 77 THR A N 1
ATOM 619 C CA . THR A 1 77 ? 22.025 2.433 -41.337 1.00 66.06 77 THR A CA 1
ATOM 620 C C . THR A 1 77 ? 20.588 2.815 -41.686 1.00 66.06 77 THR A C 1
ATOM 622 O O . THR A 1 77 ? 20.195 2.716 -42.850 1.00 66.06 77 THR A O 1
ATOM 625 N N . LEU A 1 78 ? 19.815 3.264 -40.691 1.00 75.50 78 LEU A N 1
ATOM 626 C CA . LEU A 1 78 ? 18.496 3.862 -40.866 1.00 75.50 78 LEU A CA 1
ATOM 627 C C . LEU A 1 78 ? 18.640 5.376 -40.997 1.00 75.50 78 LEU A C 1
ATOM 629 O O . LEU A 1 78 ? 19.114 6.050 -40.078 1.00 75.50 78 LEU A O 1
ATOM 633 N N . ASP A 1 79 ? 18.227 5.902 -42.144 1.00 75.75 79 ASP A N 1
ATOM 634 C CA . ASP A 1 79 ? 18.225 7.333 -42.410 1.00 75.75 79 ASP A CA 1
ATOM 635 C C . ASP A 1 79 ? 16.901 7.988 -41.973 1.00 75.75 79 ASP A C 1
ATOM 637 O O . ASP A 1 79 ? 15.950 7.339 -41.528 1.00 75.75 79 ASP A O 1
ATOM 641 N N . GLU A 1 80 ? 16.821 9.315 -42.083 1.00 77.44 80 GLU A N 1
ATOM 642 C CA . GLU A 1 80 ? 15.609 10.059 -41.727 1.00 77.44 80 GLU A CA 1
ATOM 643 C C . GLU A 1 80 ? 14.375 9.603 -42.532 1.00 77.44 80 GLU A C 1
ATOM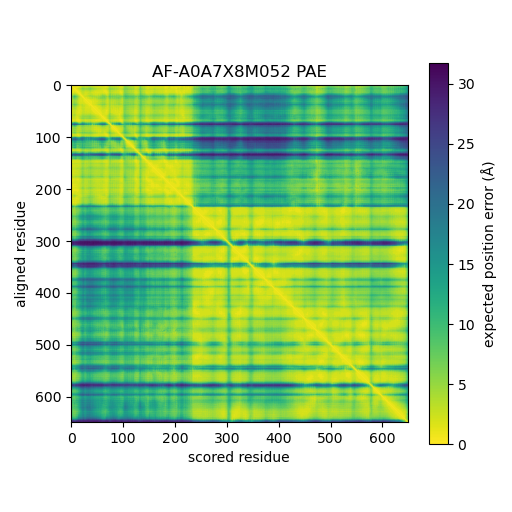 645 O O . GLU A 1 80 ? 13.253 9.663 -42.025 1.00 77.44 80 GLU A O 1
ATOM 650 N N . LYS A 1 81 ? 14.546 9.120 -43.771 1.00 84.00 81 LYS A N 1
ATOM 651 C CA . LYS A 1 81 ? 13.427 8.618 -44.580 1.00 84.00 81 LYS A CA 1
ATOM 652 C C . LYS A 1 81 ? 12.917 7.296 -44.030 1.00 84.00 81 LYS A C 1
ATOM 654 O O . LYS A 1 81 ? 11.704 7.138 -43.946 1.00 84.00 81 LYS A O 1
ATOM 659 N N . ASP A 1 82 ? 13.809 6.397 -43.623 1.00 85.19 82 ASP A N 1
ATOM 660 C CA . ASP A 1 82 ? 13.423 5.135 -42.993 1.00 85.19 82 ASP A CA 1
ATOM 661 C C . ASP A 1 82 ? 12.634 5.389 -41.704 1.00 85.19 82 ASP A C 1
ATOM 663 O O . ASP A 1 82 ? 11.557 4.832 -41.516 1.00 85.19 82 ASP A O 1
ATOM 667 N N . TYR A 1 83 ? 13.110 6.288 -40.838 1.00 79.69 83 TYR A N 1
ATOM 668 C CA . TYR A 1 83 ? 12.386 6.623 -39.609 1.00 79.69 83 TYR A CA 1
ATOM 669 C C . TYR A 1 83 ? 11.037 7.302 -39.865 1.00 79.69 83 TYR A C 1
ATOM 671 O O . TYR A 1 83 ? 10.082 7.050 -39.129 1.00 79.69 83 TYR A O 1
ATOM 679 N N . ASN A 1 84 ? 10.933 8.149 -40.893 1.00 82.50 84 ASN A N 1
ATOM 680 C CA . ASN A 1 84 ? 9.657 8.746 -41.287 1.00 82.50 84 ASN A CA 1
ATOM 681 C C . ASN A 1 84 ? 8.683 7.695 -41.844 1.00 82.50 84 ASN A C 1
ATOM 683 O O . ASN A 1 84 ? 7.517 7.715 -41.461 1.00 82.50 84 ASN A O 1
ATOM 687 N N . ASP A 1 85 ? 9.151 6.752 -42.671 1.00 87.56 85 ASP A N 1
ATOM 688 C CA . ASP A 1 85 ? 8.325 5.633 -43.155 1.00 87.56 85 ASP A CA 1
ATOM 689 C C . ASP A 1 85 ? 7.831 4.778 -41.985 1.00 87.56 85 ASP A C 1
ATOM 691 O O . ASP A 1 85 ? 6.635 4.501 -41.864 1.00 87.56 85 ASP A O 1
ATOM 695 N N . ILE A 1 86 ? 8.739 4.436 -41.064 1.00 87.00 86 ILE A N 1
ATOM 696 C CA . ILE A 1 86 ? 8.405 3.664 -39.870 1.00 87.00 86 ILE A CA 1
ATOM 697 C C . ILE A 1 86 ? 7.363 4.409 -39.016 1.00 87.00 86 ILE A C 1
ATOM 699 O O . ILE A 1 86 ? 6.373 3.821 -38.569 1.00 87.00 86 ILE A O 1
ATOM 703 N N . ARG A 1 87 ? 7.542 5.718 -38.806 1.00 84.25 87 ARG A N 1
ATOM 704 C CA . ARG A 1 87 ? 6.578 6.542 -38.069 1.00 84.25 87 ARG A CA 1
ATOM 705 C C . ARG A 1 87 ? 5.198 6.476 -38.708 1.00 84.25 87 ARG A C 1
ATOM 707 O O . ARG A 1 87 ? 4.226 6.146 -38.028 1.00 84.25 87 ARG A O 1
ATOM 714 N N . ASP A 1 88 ? 5.128 6.809 -39.993 1.00 86.62 88 ASP A N 1
ATOM 715 C CA . ASP A 1 88 ? 3.870 7.028 -40.701 1.00 86.62 88 ASP A CA 1
ATOM 716 C C . ASP A 1 88 ? 3.081 5.725 -40.870 1.00 86.62 88 ASP A C 1
ATOM 718 O O . ASP A 1 88 ? 1.850 5.739 -40.845 1.00 86.62 88 ASP A O 1
ATOM 722 N N . ARG A 1 89 ? 3.777 4.588 -40.978 1.00 89.12 89 ARG A N 1
ATOM 723 C CA . ARG A 1 89 ? 3.149 3.272 -41.137 1.00 89.12 89 ARG A CA 1
ATOM 724 C C . ARG A 1 89 ? 2.834 2.552 -39.834 1.00 89.12 89 ARG A C 1
ATOM 726 O O . ARG A 1 89 ? 1.854 1.813 -39.802 1.00 89.12 89 ARG A O 1
ATOM 733 N N . TYR A 1 90 ? 3.646 2.707 -38.785 1.00 88.62 90 TYR A N 1
ATOM 734 C CA . TYR A 1 90 ? 3.570 1.817 -37.618 1.00 88.62 90 TYR A CA 1
ATOM 735 C C . TYR A 1 90 ? 3.235 2.527 -36.310 1.00 88.62 90 TYR A C 1
ATOM 737 O O . TYR A 1 90 ? 2.484 1.974 -35.508 1.00 88.62 90 TYR A O 1
ATOM 745 N N . PHE A 1 91 ? 3.744 3.733 -36.056 1.00 84.31 91 PHE A N 1
ATOM 746 C CA . PHE A 1 91 ? 3.685 4.315 -34.704 1.00 84.31 91 PHE A CA 1
ATOM 747 C C . PHE A 1 91 ? 2.279 4.768 -34.284 1.00 84.31 91 PHE A C 1
ATOM 749 O O . PHE A 1 91 ? 1.986 4.840 -33.093 1.00 84.31 91 PHE A O 1
ATOM 756 N N . GLY A 1 92 ? 1.360 4.952 -35.237 1.00 82.25 92 GLY A N 1
ATOM 757 C CA . GLY A 1 92 ? -0.074 5.093 -34.947 1.00 82.25 92 GLY A CA 1
ATOM 758 C C . GLY A 1 92 ? -0.758 3.798 -34.478 1.00 82.25 92 GLY A C 1
ATOM 759 O O . GLY A 1 92 ? -1.868 3.841 -33.951 1.00 82.25 92 GLY A O 1
ATOM 760 N N . HIS A 1 93 ? -0.113 2.643 -34.652 1.00 86.44 93 HIS A N 1
ATOM 761 C CA . HIS A 1 93 ? -0.683 1.318 -34.399 1.00 86.44 93 HIS A CA 1
ATOM 762 C C . HIS A 1 93 ? 0.036 0.530 -33.301 1.00 86.44 93 HIS A C 1
ATOM 764 O O . HIS A 1 93 ? -0.493 -0.490 -32.858 1.00 86.44 93 HIS A O 1
ATOM 770 N N . MET A 1 94 ? 1.230 0.940 -32.870 1.00 89.44 94 MET A N 1
ATOM 771 C CA . MET A 1 94 ? 2.026 0.235 -31.860 1.00 89.44 94 MET A CA 1
ATOM 772 C C . MET A 1 94 ? 2.996 1.170 -31.136 1.00 89.44 94 MET A C 1
ATOM 774 O O . MET A 1 94 ? 3.340 2.236 -31.636 1.00 89.44 94 MET A O 1
ATOM 778 N N . LYS A 1 95 ? 3.469 0.739 -29.964 1.00 91.62 95 LYS A N 1
ATOM 779 C CA . LYS A 1 95 ? 4.502 1.435 -29.190 1.00 91.62 95 LYS A CA 1
ATOM 780 C C . LYS A 1 95 ? 5.840 0.749 -29.436 1.00 91.62 95 LYS A C 1
ATOM 782 O O . LYS A 1 95 ? 5.929 -0.461 -29.240 1.00 91.62 95 LYS A O 1
ATOM 787 N N . VAL A 1 96 ? 6.861 1.501 -29.835 1.00 91.62 96 VAL A N 1
ATOM 788 C CA . VAL A 1 96 ? 8.177 0.947 -30.187 1.00 91.62 96 VAL A CA 1
ATOM 789 C C . VAL A 1 96 ? 9.265 1.527 -29.291 1.00 91.62 96 VAL A C 1
ATOM 791 O O . VAL A 1 96 ? 9.241 2.714 -28.951 1.00 91.62 96 VAL A O 1
ATOM 794 N N . VAL A 1 97 ? 10.205 0.672 -28.901 1.00 91.81 97 VAL A N 1
ATOM 795 C CA . VAL A 1 97 ? 11.463 1.036 -28.255 1.00 91.81 97 VAL A CA 1
ATOM 796 C C . VAL A 1 97 ? 12.597 0.565 -29.156 1.00 91.81 97 VAL A C 1
ATOM 798 O O . VAL A 1 97 ? 12.648 -0.609 -29.507 1.00 91.81 97 VAL A O 1
ATOM 801 N N . PHE A 1 98 ? 13.498 1.462 -29.536 1.00 88.12 98 PHE A N 1
ATOM 802 C CA . PHE A 1 98 ? 14.727 1.070 -30.219 1.00 88.12 98 PHE A CA 1
ATOM 803 C C . PHE A 1 98 ? 15.842 0.857 -29.206 1.00 88.12 98 PHE A C 1
ATOM 805 O O . PHE A 1 98 ? 16.074 1.713 -28.352 1.00 88.12 98 PHE A O 1
ATOM 812 N N . GLU A 1 99 ? 16.525 -0.274 -29.308 1.00 87.00 99 GLU A N 1
ATOM 813 C CA . GLU A 1 99 ? 17.641 -0.645 -28.443 1.00 87.00 99 GLU A CA 1
ATOM 814 C C . GLU A 1 99 ? 18.951 -0.377 -29.176 1.00 87.00 99 GLU A C 1
ATOM 816 O O . GLU A 1 99 ? 19.144 -0.843 -30.297 1.00 87.00 99 GLU A O 1
ATOM 821 N N . ILE A 1 100 ? 19.829 0.414 -28.562 1.00 77.75 100 ILE A N 1
ATOM 822 C CA . ILE A 1 100 ? 21.138 0.749 -29.119 1.00 77.75 100 ILE A CA 1
ATOM 823 C C . ILE A 1 100 ? 22.198 -0.021 -28.331 1.00 77.75 100 ILE A C 1
ATOM 825 O O . ILE A 1 100 ? 22.342 0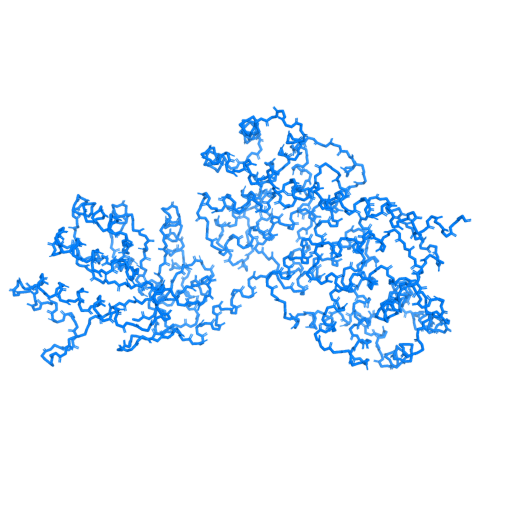.180 -27.124 1.00 77.75 100 ILE A O 1
ATOM 829 N N . ILE A 1 101 ? 22.954 -0.865 -29.034 1.00 67.19 101 ILE A N 1
ATOM 830 C CA . ILE A 1 101 ? 24.003 -1.720 -28.461 1.00 67.19 101 ILE A CA 1
ATOM 831 C C . ILE A 1 101 ? 25.339 -0.961 -28.424 1.00 67.19 101 ILE A C 1
ATOM 833 O O . ILE A 1 101 ? 25.769 -0.414 -29.435 1.00 67.19 101 ILE A O 1
ATOM 837 N N . GLU A 1 102 ? 26.059 -0.945 -27.302 1.00 61.69 102 GLU A N 1
ATOM 838 C CA . GLU A 1 102 ? 27.362 -0.268 -27.185 1.00 61.69 102 GLU A CA 1
ATOM 839 C C . GLU A 1 102 ? 28.528 -1.167 -27.645 1.00 61.69 102 GLU A C 1
ATOM 841 O O . GLU A 1 102 ? 29.309 -1.660 -26.837 1.00 61.69 102 GLU A O 1
ATOM 846 N N . ARG A 1 103 ? 28.683 -1.398 -28.958 1.00 52.03 103 ARG A N 1
ATOM 847 C CA . ARG A 1 103 ? 29.873 -2.112 -29.484 1.00 52.03 103 ARG A CA 1
ATOM 848 C C . ARG A 1 103 ? 30.993 -1.208 -30.000 1.00 52.03 103 ARG A C 1
ATOM 850 O O . ARG A 1 103 ? 32.124 -1.666 -30.080 1.00 52.03 103 ARG A O 1
ATOM 857 N N . ASN A 1 104 ? 30.728 0.064 -30.317 1.00 50.34 104 ASN A N 1
ATOM 858 C CA . ASN A 1 104 ? 31.725 0.980 -30.889 1.00 50.34 104 ASN A CA 1
ATOM 859 C C . ASN A 1 104 ? 31.559 2.421 -30.379 1.00 50.34 104 ASN A C 1
ATOM 861 O O . ASN A 1 104 ? 30.458 2.849 -30.043 1.00 50.34 104 ASN A O 1
ATOM 865 N N . ARG A 1 105 ? 32.663 3.182 -30.357 1.00 52.16 105 ARG A N 1
ATOM 866 C CA . ARG A 1 105 ? 32.712 4.598 -29.954 1.00 52.16 105 ARG A CA 1
ATOM 867 C C . ARG A 1 105 ? 31.795 5.433 -30.860 1.00 52.16 105 ARG A C 1
ATOM 869 O O . ARG A 1 105 ? 32.137 5.678 -32.011 1.00 52.16 105 ARG A O 1
ATOM 876 N N . MET A 1 106 ? 30.643 5.843 -30.339 1.00 60.12 106 MET A N 1
ATOM 877 C CA . MET A 1 106 ? 29.652 6.631 -31.075 1.00 60.12 106 MET A CA 1
ATOM 878 C C . MET A 1 106 ? 29.954 8.133 -30.992 1.00 60.12 106 MET A C 1
ATOM 880 O O . MET A 1 106 ? 30.411 8.617 -29.953 1.00 60.12 106 MET A O 1
ATOM 884 N N . ASP A 1 107 ? 29.675 8.870 -32.068 1.00 63.72 107 ASP A N 1
ATOM 885 C CA . ASP A 1 107 ? 29.705 10.334 -32.075 1.00 63.72 107 ASP A CA 1
ATOM 886 C C . ASP A 1 107 ? 28.456 10.890 -31.351 1.00 63.72 107 ASP A C 1
ATOM 888 O O . ASP A 1 107 ? 27.325 10.579 -31.748 1.00 63.72 107 ASP A O 1
ATOM 892 N N . PRO A 1 108 ? 28.613 11.704 -30.288 1.00 62.88 108 PRO A N 1
ATOM 893 C CA . PRO A 1 108 ? 27.492 12.325 -29.586 1.00 62.88 108 PRO A CA 1
ATOM 894 C C . PRO A 1 108 ? 26.542 13.136 -30.481 1.00 62.88 108 PRO A C 1
ATOM 896 O O . PRO A 1 108 ? 25.349 13.216 -30.174 1.00 62.88 108 PRO A O 1
ATOM 899 N N . GLU A 1 109 ? 27.024 13.745 -31.571 1.00 66.12 109 GLU A N 1
ATOM 900 C CA . GLU A 1 109 ? 26.155 14.498 -32.489 1.00 66.12 109 GLU A CA 1
ATOM 901 C C . GLU A 1 109 ? 25.223 13.573 -33.281 1.00 66.12 109 GLU A C 1
ATOM 903 O O . GLU A 1 109 ? 24.023 13.840 -33.403 1.00 66.12 109 GLU A O 1
ATOM 908 N N . GLU A 1 110 ? 25.745 12.439 -33.745 1.00 66.94 110 GLU A N 1
ATOM 909 C CA . GLU A 1 110 ? 24.996 11.438 -34.505 1.00 66.94 110 GLU A CA 1
ATOM 910 C C . GLU A 1 110 ? 23.914 10.773 -33.642 1.00 66.94 110 GLU A C 1
ATOM 912 O O . GLU A 1 110 ? 22.760 10.633 -34.062 1.00 66.94 110 GLU A O 1
ATOM 917 N N . ILE A 1 111 ? 24.257 10.456 -32.390 1.00 66.81 111 ILE A N 1
ATOM 918 C CA . ILE A 1 111 ? 23.311 9.971 -31.381 1.00 66.81 111 ILE A CA 1
ATOM 919 C C . ILE A 1 111 ? 22.168 10.973 -31.173 1.00 66.81 111 ILE A C 1
ATOM 921 O O . ILE A 1 111 ? 20.991 10.603 -31.215 1.00 66.81 111 ILE A O 1
ATOM 925 N N . ASN A 1 112 ? 22.497 12.248 -30.951 1.00 68.44 112 ASN A N 1
ATOM 926 C CA . ASN A 1 112 ? 21.499 13.279 -30.676 1.00 68.44 112 ASN A CA 1
ATOM 927 C C . ASN A 1 112 ? 20.577 13.521 -31.874 1.00 68.44 112 ASN A C 1
ATOM 929 O O . ASN A 1 112 ? 19.371 13.728 -31.701 1.00 68.44 112 ASN A O 1
ATOM 933 N N . HIS A 1 113 ? 21.120 13.451 -33.089 1.00 70.62 113 HIS A N 1
ATOM 934 C CA . HIS A 1 113 ? 20.337 13.566 -34.309 1.00 70.62 113 HIS A CA 1
ATOM 935 C C . HIS A 1 113 ? 19.303 12.436 -34.429 1.00 70.62 113 HIS A C 1
ATOM 937 O O . HIS A 1 113 ? 18.109 12.709 -34.583 1.00 70.62 113 HIS A O 1
ATOM 943 N N . ARG A 1 114 ? 19.715 11.174 -34.245 1.00 68.44 114 ARG A N 1
ATOM 944 C CA . ARG A 1 114 ? 18.791 10.023 -34.271 1.00 68.44 114 ARG A CA 1
ATOM 945 C C . ARG A 1 114 ? 17.760 10.082 -33.163 1.00 68.44 114 ARG A C 1
ATOM 947 O O . ARG A 1 114 ? 16.573 9.863 -33.399 1.00 68.44 114 ARG A O 1
ATOM 954 N N . LYS A 1 115 ? 18.201 10.452 -31.963 1.00 70.31 115 LYS A N 1
ATOM 955 C CA . LYS A 1 115 ? 17.319 10.668 -30.824 1.00 70.31 115 LYS A CA 1
ATOM 956 C C . LYS A 1 115 ? 16.231 11.685 -31.146 1.00 70.31 115 LYS A C 1
ATOM 958 O O . LYS A 1 115 ? 15.067 11.442 -30.840 1.00 70.31 115 LYS A O 1
ATOM 963 N N . SER A 1 116 ? 16.586 12.796 -31.794 1.00 72.31 116 SER A N 1
ATOM 964 C CA . SER A 1 116 ? 15.624 13.810 -32.234 1.00 72.31 116 SER A CA 1
ATOM 965 C C . SER A 1 116 ? 14.606 13.240 -33.223 1.00 72.31 116 SER A C 1
ATOM 967 O O . SER A 1 116 ? 13.407 13.450 -33.049 1.00 72.31 116 SER A O 1
ATOM 969 N N . ILE A 1 117 ? 15.063 12.486 -34.226 1.00 68.56 117 ILE A N 1
ATOM 970 C CA . ILE A 1 117 ? 14.203 11.899 -35.263 1.00 68.56 117 ILE A CA 1
ATOM 971 C C . ILE A 1 117 ? 13.212 10.897 -34.656 1.00 68.56 117 ILE A C 1
ATOM 973 O O . ILE A 1 117 ? 12.005 10.999 -34.872 1.00 68.56 117 ILE A O 1
ATOM 977 N N . VAL A 1 118 ? 13.697 9.968 -33.838 1.00 70.00 118 VAL A N 1
ATOM 978 C CA . VAL A 1 118 ? 12.872 8.909 -33.243 1.00 70.00 118 VAL A CA 1
ATOM 979 C C . VAL A 1 118 ? 11.941 9.448 -32.155 1.00 70.00 118 VAL A C 1
ATOM 981 O O . VAL A 1 118 ? 10.779 9.042 -32.093 1.00 70.00 118 VAL A O 1
ATOM 984 N N . ARG A 1 119 ? 12.382 10.423 -31.344 1.00 72.50 119 ARG A N 1
ATOM 985 C CA . ARG A 1 119 ? 11.489 11.099 -30.386 1.00 72.50 119 ARG A CA 1
ATOM 986 C C . ARG A 1 119 ? 10.385 11.877 -31.096 1.00 72.50 119 ARG A C 1
ATOM 988 O O . ARG A 1 119 ? 9.239 11.798 -30.668 1.00 72.50 119 ARG A O 1
ATOM 995 N N . LYS A 1 120 ? 10.692 12.581 -32.197 1.00 70.56 120 LYS A N 1
ATOM 996 C CA . LYS A 1 120 ? 9.671 13.228 -33.049 1.00 70.56 120 LYS A CA 1
ATOM 997 C C . LYS A 1 120 ? 8.695 12.219 -33.644 1.00 70.56 120 LYS A C 1
ATOM 999 O O . LYS A 1 120 ? 7.548 12.566 -33.905 1.00 70.56 120 LYS A O 1
ATOM 1004 N N . ALA A 1 121 ? 9.147 10.990 -33.861 1.00 66.12 121 ALA A N 1
ATOM 1005 C CA . ALA A 1 121 ? 8.297 9.915 -34.325 1.00 66.12 121 ALA A CA 1
ATOM 1006 C C . ALA A 1 121 ? 7.395 9.338 -33.211 1.00 66.12 121 ALA A C 1
ATOM 1008 O O . ALA A 1 121 ? 6.311 8.851 -33.509 1.00 66.12 121 ALA A O 1
ATOM 1009 N N . GLY A 1 122 ? 7.765 9.470 -31.934 1.00 73.25 122 GLY A N 1
ATOM 1010 C CA . GLY A 1 122 ? 6.972 8.991 -30.792 1.00 73.25 122 GLY A CA 1
ATOM 1011 C C . GLY A 1 122 ? 7.418 7.632 -30.242 1.00 73.25 122 GLY A C 1
ATOM 1012 O O . GLY A 1 122 ? 6.715 7.046 -29.418 1.00 73.25 122 GLY A O 1
ATOM 1013 N N . ALA A 1 123 ? 8.584 7.141 -30.670 1.00 82.56 123 ALA A N 1
ATOM 1014 C CA . ALA A 1 123 ? 9.226 5.953 -30.114 1.00 82.56 123 ALA A CA 1
ATOM 1015 C C . ALA A 1 123 ? 10.193 6.310 -28.972 1.00 82.56 123 ALA A C 1
ATOM 1017 O O . ALA A 1 123 ? 10.619 7.459 -28.819 1.00 82.56 123 ALA A O 1
ATOM 1018 N N . LYS A 1 124 ? 10.514 5.304 -28.154 1.00 87.88 124 LYS A N 1
ATOM 1019 C CA . LYS A 1 124 ? 11.455 5.400 -27.027 1.00 87.88 124 LYS A CA 1
ATOM 1020 C C . LYS A 1 124 ? 12.807 4.789 -27.376 1.00 87.88 124 LYS A C 1
ATOM 1022 O O . LYS A 1 124 ? 12.908 4.033 -28.339 1.00 87.88 124 LYS A O 1
ATOM 1027 N N . PHE A 1 125 ? 13.812 5.057 -26.549 1.00 86.31 125 PHE A N 1
ATOM 1028 C CA . PHE A 1 125 ? 15.124 4.417 -26.651 1.00 86.31 125 PHE A CA 1
ATOM 1029 C C . PHE A 1 125 ? 15.510 3.627 -25.412 1.00 86.31 125 PHE A C 1
ATOM 1031 O O . PHE A 1 125 ? 15.291 4.075 -24.284 1.00 86.31 125 PHE A O 1
ATOM 1038 N N . ALA A 1 126 ? 16.174 2.501 -25.643 1.00 88.56 126 ALA A N 1
ATOM 1039 C CA . ALA A 1 126 ? 16.899 1.759 -24.634 1.00 88.56 126 ALA A CA 1
ATOM 1040 C C . ALA A 1 126 ? 18.404 1.744 -24.942 1.00 88.56 126 ALA A C 1
ATOM 1042 O O . ALA A 1 126 ? 18.804 1.653 -26.103 1.00 88.56 126 ALA A O 1
ATOM 1043 N N . LEU A 1 127 ? 19.225 1.839 -23.898 1.00 86.44 127 LEU A N 1
ATOM 1044 C CA . LEU A 1 127 ? 20.651 1.519 -23.958 1.00 86.44 127 LEU A CA 1
ATOM 1045 C C . LEU A 1 127 ? 20.826 0.062 -23.534 1.00 86.44 127 LEU A C 1
ATOM 1047 O O . LEU A 1 127 ? 20.423 -0.281 -22.420 1.00 86.44 127 LEU A O 1
ATOM 1051 N N . ASP A 1 128 ? 21.392 -0.753 -24.419 1.00 85.44 128 ASP A N 1
ATOM 1052 C CA . ASP A 1 128 ? 21.551 -2.193 -24.220 1.00 85.44 128 ASP A CA 1
ATOM 1053 C C . ASP A 1 128 ? 22.930 -2.581 -23.656 1.00 85.44 128 ASP A C 1
ATOM 1055 O O . ASP A 1 128 ? 23.870 -1.783 -23.718 1.00 85.44 128 ASP A O 1
ATOM 1059 N N . ASP A 1 129 ? 23.049 -3.794 -23.102 1.00 78.00 129 ASP A N 1
ATOM 1060 C CA . ASP A 1 129 ? 24.290 -4.387 -22.564 1.00 78.00 129 ASP A CA 1
ATOM 1061 C C . ASP A 1 129 ? 25.020 -3.535 -21.492 1.00 78.00 129 ASP A C 1
ATOM 1063 O O . ASP A 1 129 ? 26.256 -3.553 -21.371 1.00 78.00 129 ASP A O 1
ATOM 1067 N N . PHE A 1 130 ? 24.287 -2.770 -20.670 1.00 79.81 130 PHE A N 1
ATOM 1068 C CA . PHE A 1 130 ? 24.909 -1.906 -19.666 1.00 79.81 130 PHE A CA 1
ATOM 1069 C C . PHE A 1 130 ? 25.568 -2.722 -18.543 1.00 79.81 130 PHE A C 1
ATOM 1071 O O . PHE A 1 130 ? 24.897 -3.459 -17.819 1.00 79.81 130 PHE A O 1
ATOM 1078 N N . GLY A 1 131 ? 26.880 -2.530 -18.351 1.00 70.38 131 GLY A N 1
ATOM 1079 C CA . GLY A 1 131 ? 27.667 -3.187 -17.296 1.00 70.38 131 GLY A CA 1
ATOM 1080 C C . GLY A 1 131 ? 28.635 -4.278 -17.772 1.00 70.38 131 GLY A C 1
ATOM 1081 O O . GLY A 1 131 ? 29.389 -4.798 -16.952 1.00 70.38 131 GLY A O 1
ATOM 1082 N N . SER A 1 132 ? 28.676 -4.582 -19.073 1.00 61.53 132 SER A N 1
ATOM 1083 C CA . SER A 1 132 ? 29.565 -5.591 -19.678 1.00 61.53 132 SER A CA 1
ATOM 1084 C C . SER A 1 132 ? 31.007 -5.103 -19.973 1.00 61.53 132 SER A C 1
ATOM 1086 O O . SER A 1 132 ? 31.851 -5.902 -20.385 1.00 61.53 132 SER A O 1
ATOM 1088 N N . GLY A 1 133 ? 31.341 -3.818 -19.734 1.00 59.16 133 GLY A N 1
ATOM 1089 C CA . GLY A 1 133 ? 32.639 -3.212 -20.092 1.00 59.16 133 GLY A CA 1
ATOM 1090 C C . GLY A 1 133 ? 33.037 -1.923 -19.337 1.00 59.16 133 GLY A C 1
ATOM 1091 O O . GLY A 1 133 ? 32.379 -1.497 -18.391 1.00 59.16 133 GLY A O 1
ATOM 1092 N N . TYR A 1 134 ? 34.158 -1.300 -19.742 1.00 41.31 134 TYR A N 1
ATOM 1093 C CA . TYR A 1 134 ? 34.861 -0.224 -19.005 1.00 41.31 134 TYR A CA 1
ATOM 1094 C C . TYR A 1 134 ? 34.395 1.230 -19.286 1.00 41.31 134 TYR A C 1
ATOM 1096 O O . TYR A 1 134 ? 35.051 2.159 -18.809 1.00 41.31 134 TYR A O 1
ATOM 1104 N N . SER A 1 135 ? 33.341 1.515 -20.072 1.00 51.44 135 SER A N 1
ATOM 1105 C CA . SER A 1 135 ? 33.090 2.909 -20.533 1.00 51.44 135 SER A CA 1
ATOM 1106 C C . SER A 1 135 ? 31.633 3.347 -20.775 1.00 51.44 135 SER A C 1
ATOM 1108 O O . SER A 1 135 ? 31.408 4.333 -21.472 1.00 51.44 135 SER A O 1
ATOM 1110 N N . ASN A 1 136 ? 30.644 2.751 -20.107 1.00 60.06 136 ASN A N 1
ATOM 1111 C CA . ASN A 1 136 ? 29.229 3.004 -20.437 1.00 60.06 136 ASN A CA 1
ATOM 1112 C C . ASN A 1 136 ? 28.655 4.317 -19.851 1.00 60.06 136 ASN A C 1
ATOM 1114 O O . ASN A 1 136 ? 27.550 4.740 -20.197 1.00 60.06 136 ASN A O 1
ATOM 1118 N N . HIS A 1 137 ? 29.378 5.011 -18.962 1.00 64.88 137 HIS A N 1
ATOM 1119 C CA . HIS A 1 137 ? 28.876 6.249 -18.344 1.00 64.88 137 HIS A CA 1
ATOM 1120 C C . HIS A 1 137 ? 28.788 7.416 -19.336 1.00 64.88 137 HIS A C 1
ATOM 1122 O O . HIS A 1 137 ? 27.855 8.212 -19.259 1.00 64.88 137 HIS A O 1
ATOM 1128 N N . LEU A 1 138 ? 29.732 7.521 -20.279 1.00 65.38 138 LEU A N 1
ATOM 1129 C CA . LEU A 1 138 ? 29.732 8.591 -21.286 1.00 65.38 138 LEU A CA 1
ATOM 1130 C C . LEU A 1 138 ? 28.608 8.397 -22.309 1.00 65.38 138 LEU A C 1
ATOM 1132 O O . LEU A 1 138 ? 27.934 9.366 -22.656 1.00 65.38 138 LEU A O 1
ATOM 1136 N N . ALA A 1 139 ? 28.369 7.152 -22.734 1.00 64.75 139 ALA A N 1
ATOM 1137 C CA . ALA A 1 139 ? 27.251 6.804 -23.606 1.00 64.75 139 ALA A CA 1
ATOM 1138 C C . ALA A 1 139 ? 25.916 7.120 -22.924 1.00 64.75 139 ALA A C 1
ATOM 1140 O O . ALA A 1 139 ? 25.074 7.810 -23.495 1.00 64.75 139 ALA A O 1
ATOM 1141 N N . LEU A 1 140 ? 25.759 6.714 -21.662 1.00 72.31 140 LEU A N 1
ATOM 1142 C CA . LEU A 1 140 ? 24.570 7.008 -20.870 1.00 72.31 140 LEU A CA 1
ATOM 1143 C C . LEU A 1 140 ? 24.320 8.520 -20.701 1.00 72.31 140 LEU A C 1
ATOM 1145 O O . LEU A 1 140 ? 23.179 8.975 -20.821 1.00 72.31 140 LEU A O 1
ATOM 1149 N N . LEU A 1 141 ? 25.382 9.304 -20.476 1.00 69.56 141 LEU A N 1
ATOM 1150 C CA . LEU A 1 141 ? 25.310 10.765 -20.376 1.00 69.56 141 LEU A CA 1
ATOM 1151 C C . LEU A 1 141 ? 24.888 11.432 -21.693 1.00 69.56 141 LEU A C 1
ATOM 1153 O O . LEU A 1 141 ? 24.140 12.408 -21.645 1.00 69.56 141 LEU A O 1
ATOM 1157 N N . ALA A 1 142 ? 25.352 10.921 -22.837 1.00 68.06 142 ALA A N 1
ATOM 1158 C CA . ALA A 1 142 ? 25.041 11.468 -24.158 1.00 68.06 142 ALA A CA 1
ATOM 1159 C C . ALA A 1 142 ? 23.655 11.039 -24.675 1.00 68.06 142 ALA A C 1
ATOM 1161 O O . ALA A 1 142 ? 22.919 11.851 -25.235 1.00 68.06 142 ALA A O 1
ATOM 1162 N N . LEU A 1 143 ? 23.280 9.771 -24.475 1.00 70.44 143 LEU A N 1
ATOM 1163 C CA . LEU A 1 143 ? 22.053 9.183 -25.018 1.00 70.44 143 LEU A CA 1
ATOM 1164 C C . LEU A 1 143 ? 20.795 9.653 -24.279 1.00 70.44 143 LEU A C 1
ATOM 1166 O O . LEU A 1 143 ? 19.771 9.903 -24.913 1.00 70.44 143 LEU A O 1
ATOM 1170 N N . GLU A 1 144 ? 20.854 9.818 -22.955 1.00 77.88 144 GLU A N 1
ATOM 1171 C CA . GLU A 1 144 ? 19.675 9.993 -22.083 1.00 77.88 144 GLU A CA 1
ATOM 1172 C C . GLU A 1 144 ? 18.514 9.045 -22.465 1.00 77.88 144 GLU A C 1
ATOM 1174 O O . GLU A 1 144 ? 17.441 9.494 -22.901 1.00 77.88 144 GLU A O 1
ATOM 1179 N N . PRO A 1 145 ? 18.742 7.724 -22.382 1.00 84.69 145 PRO A N 1
ATOM 1180 C CA . PRO A 1 145 ? 17.767 6.743 -22.825 1.00 84.69 145 PRO A CA 1
ATOM 1181 C C . PRO A 1 145 ? 16.534 6.740 -21.912 1.00 84.69 145 PRO A C 1
ATOM 1183 O O . PRO A 1 145 ? 16.596 7.112 -20.736 1.00 84.69 145 PRO A O 1
ATOM 1186 N N . ASP A 1 146 ? 15.402 6.282 -22.446 1.00 89.12 146 ASP A N 1
ATOM 1187 C CA . ASP A 1 146 ? 14.193 6.038 -21.657 1.00 89.12 146 ASP A CA 1
ATOM 1188 C C . ASP A 1 146 ? 14.352 4.794 -20.769 1.00 89.12 146 ASP A C 1
ATOM 1190 O O . ASP A 1 146 ? 13.750 4.717 -19.692 1.00 89.12 146 ASP A O 1
ATOM 1194 N N . ILE A 1 147 ? 15.155 3.821 -21.217 1.00 92.88 147 ILE A N 1
ATOM 1195 C CA . ILE A 1 147 ? 15.404 2.543 -20.539 1.00 92.88 147 ILE A CA 1
ATOM 1196 C C . ILE A 1 147 ? 16.905 2.203 -20.576 1.00 92.88 147 ILE A C 1
ATOM 1198 O O . ILE A 1 147 ? 17.565 2.389 -21.591 1.00 92.88 147 ILE A O 1
ATOM 1202 N N . ILE A 1 148 ? 17.454 1.684 -19.483 1.00 92.50 148 ILE A N 1
ATOM 1203 C CA . ILE A 1 148 ? 18.774 1.039 -19.444 1.00 92.50 148 ILE A CA 1
ATOM 1204 C C . ILE A 1 148 ? 18.538 -0.449 -19.231 1.00 92.50 148 ILE A C 1
ATOM 1206 O O . ILE A 1 148 ? 17.879 -0.820 -18.256 1.00 92.50 148 ILE A O 1
ATOM 1210 N N . LYS A 1 149 ? 19.070 -1.282 -20.122 1.00 93.50 149 LYS A N 1
ATOM 1211 C CA . LYS A 1 149 ? 19.056 -2.738 -19.991 1.00 93.50 149 LYS A CA 1
ATOM 1212 C C . LYS A 1 149 ? 20.373 -3.161 -19.344 1.00 93.50 149 LYS A C 1
ATOM 1214 O O . LYS A 1 149 ? 21.452 -2.779 -19.790 1.00 93.50 149 LYS A O 1
ATOM 1219 N N . ILE A 1 150 ? 20.264 -3.841 -18.211 1.00 93.88 150 ILE A N 1
ATOM 1220 C CA . ILE A 1 150 ? 21.385 -4.310 -17.405 1.00 93.88 150 ILE A CA 1
ATOM 1221 C C . ILE A 1 150 ? 21.759 -5.692 -17.895 1.00 93.88 150 ILE A C 1
ATOM 1223 O O . ILE A 1 150 ? 20.929 -6.601 -17.828 1.00 93.88 150 ILE A O 1
ATOM 1227 N N . ASP A 1 151 ? 23.011 -5.831 -18.319 1.00 91.00 151 ASP A N 1
ATOM 1228 C CA . ASP A 1 151 ? 23.525 -7.081 -18.857 1.00 91.00 151 ASP A CA 1
ATOM 1229 C C . ASP A 1 151 ? 23.396 -8.234 -17.848 1.00 91.00 151 ASP A C 1
ATOM 1231 O O . ASP A 1 151 ? 23.570 -8.083 -16.628 1.00 91.00 151 ASP A O 1
ATOM 1235 N N . ARG A 1 152 ? 23.125 -9.421 -18.392 1.00 91.88 152 ARG A N 1
ATOM 1236 C CA . ARG A 1 152 ? 22.944 -10.663 -17.636 1.00 91.88 152 ARG A CA 1
ATOM 1237 C C . ARG A 1 152 ? 24.106 -11.003 -16.702 1.00 91.88 152 ARG A C 1
ATOM 1239 O O . ARG A 1 152 ? 23.863 -11.609 -15.663 1.00 91.88 152 ARG A O 1
ATOM 1246 N N . GLU A 1 153 ? 25.351 -10.625 -17.003 1.00 91.19 153 GLU A N 1
ATOM 1247 C CA . GLU A 1 153 ? 26.500 -10.920 -16.136 1.00 91.19 153 GLU A CA 1
ATOM 1248 C C . GLU A 1 153 ? 26.396 -10.196 -14.787 1.00 91.19 153 GLU A C 1
ATOM 1250 O O . GLU A 1 153 ? 26.805 -10.742 -13.754 1.00 91.19 153 GLU A O 1
ATOM 1255 N N . LEU A 1 154 ? 25.791 -9.001 -14.750 1.00 92.25 154 LEU A N 1
ATOM 1256 C CA . LEU A 1 154 ? 25.527 -8.291 -13.495 1.00 92.25 154 LEU A CA 1
ATOM 1257 C C . LEU A 1 154 ? 24.327 -8.884 -12.739 1.00 92.25 154 LEU A C 1
ATOM 1259 O O . LEU A 1 154 ? 24.306 -8.856 -11.509 1.00 92.25 154 LEU A O 1
ATOM 1263 N N . ILE A 1 155 ? 23.350 -9.452 -13.447 1.00 96.06 155 ILE A N 1
ATOM 1264 C CA . ILE A 1 155 ? 22.146 -10.042 -12.845 1.00 96.06 155 ILE A CA 1
ATOM 1265 C C . ILE A 1 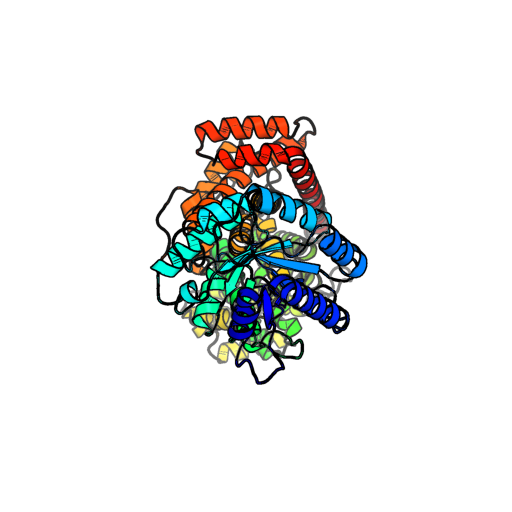155 ? 22.402 -11.448 -12.296 1.00 96.06 155 ILE A C 1
ATOM 1267 O O . ILE A 1 155 ? 21.905 -11.797 -11.224 1.00 96.06 155 ILE A O 1
ATOM 1271 N N . ARG A 1 156 ? 23.213 -12.248 -12.989 1.00 95.56 156 ARG A N 1
ATOM 1272 C CA . ARG A 1 156 ? 23.457 -13.648 -12.647 1.00 95.56 156 ARG A CA 1
ATOM 1273 C C . ARG A 1 156 ? 24.039 -13.799 -11.239 1.00 95.56 156 ARG A C 1
ATOM 1275 O O . ARG A 1 156 ? 25.122 -13.281 -10.946 1.00 95.56 156 ARG A O 1
ATOM 1282 N N . GLY A 1 157 ?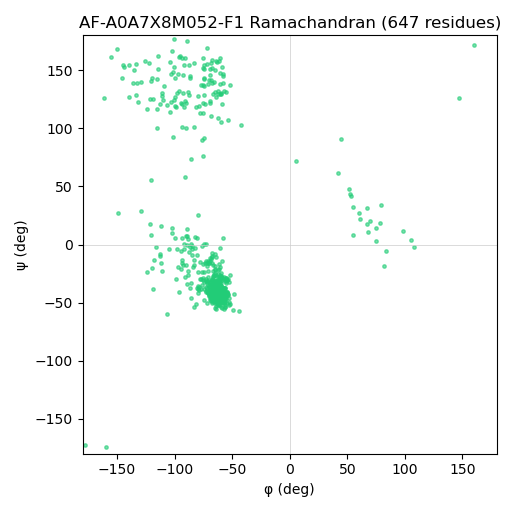 23.345 -14.530 -10.370 1.00 96.00 157 GLY A N 1
ATOM 1283 C CA . GLY A 1 157 ? 23.736 -14.762 -8.976 1.00 96.00 157 GLY A CA 1
ATOM 1284 C C . GLY A 1 157 ? 23.705 -13.516 -8.079 1.00 96.00 157 GLY A C 1
ATOM 1285 O O . GLY A 1 157 ? 24.323 -13.514 -7.013 1.00 96.00 157 GLY A O 1
ATOM 1286 N N . ILE A 1 158 ? 23.015 -12.439 -8.479 1.00 95.00 158 ILE A N 1
ATOM 1287 C CA . ILE A 1 158 ? 22.973 -11.178 -7.715 1.00 95.00 158 ILE A CA 1
ATOM 1288 C C . ILE A 1 158 ? 22.410 -11.349 -6.297 1.00 95.00 158 ILE A C 1
ATOM 1290 O O . ILE A 1 158 ? 22.775 -10.604 -5.391 1.00 95.00 158 ILE A O 1
ATOM 1294 N N . ASN A 1 159 ? 21.559 -12.349 -6.069 1.00 93.75 159 ASN A N 1
ATOM 1295 C CA . ASN A 1 159 ? 20.982 -12.659 -4.760 1.00 93.75 159 ASN A CA 1
ATOM 1296 C C . ASN A 1 159 ? 22.023 -13.037 -3.693 1.00 93.75 159 ASN A C 1
ATOM 1298 O O . ASN A 1 159 ? 21.731 -12.905 -2.507 1.00 93.75 159 ASN A O 1
ATOM 1302 N N . GLU A 1 160 ? 23.219 -13.470 -4.097 1.00 92.56 160 GLU A N 1
ATOM 1303 C CA . GLU A 1 160 ? 24.301 -13.909 -3.202 1.00 92.56 160 GLU A CA 1
ATOM 1304 C C . GLU A 1 160 ? 25.529 -12.982 -3.219 1.00 92.56 160 GLU A C 1
ATOM 1306 O O . GLU A 1 160 ? 26.418 -13.131 -2.381 1.00 92.56 160 GLU A O 1
ATOM 1311 N N . ASP A 1 161 ? 25.590 -11.999 -4.125 1.00 88.94 161 ASP A N 1
ATOM 1312 C CA . ASP A 1 161 ? 26.731 -11.082 -4.250 1.00 88.94 161 ASP A CA 1
ATOM 1313 C C . ASP A 1 161 ? 26.344 -9.634 -3.914 1.00 88.94 161 ASP A C 1
ATOM 1315 O O . ASP A 1 161 ? 25.823 -8.885 -4.746 1.00 88.94 161 ASP A O 1
ATOM 1319 N N . LEU A 1 162 ? 26.669 -9.208 -2.690 1.00 82.38 162 LEU A N 1
ATOM 1320 C CA . LEU A 1 162 ? 26.437 -7.839 -2.217 1.00 82.38 162 LEU A CA 1
ATOM 1321 C C . LEU A 1 162 ? 27.142 -6.777 -3.076 1.00 82.38 162 LEU A C 1
ATOM 1323 O O . LEU A 1 162 ? 26.654 -5.656 -3.180 1.00 82.38 162 LEU A O 1
ATOM 1327 N N . ARG A 1 163 ? 28.264 -7.100 -3.732 1.00 83.62 163 ARG A N 1
ATOM 1328 C CA . ARG A 1 163 ? 28.971 -6.139 -4.597 1.00 83.62 163 ARG A CA 1
ATOM 1329 C C . ARG A 1 163 ? 28.168 -5.866 -5.864 1.00 83.62 163 ARG A C 1
ATOM 1331 O O . ARG A 1 163 ? 28.059 -4.712 -6.269 1.00 83.62 163 ARG A O 1
ATOM 1338 N N . LYS A 1 164 ? 27.571 -6.909 -6.457 1.00 89.25 164 LYS A N 1
ATOM 1339 C CA . LYS A 1 164 ? 26.660 -6.766 -7.604 1.00 89.25 164 LYS A CA 1
ATOM 1340 C C . LYS A 1 164 ? 25.411 -5.978 -7.216 1.00 89.25 164 LYS A C 1
ATOM 1342 O O . LYS A 1 164 ? 24.992 -5.103 -7.968 1.00 89.25 164 LYS A O 1
ATOM 1347 N N . GLN A 1 165 ? 24.868 -6.233 -6.022 1.00 87.94 165 GLN A N 1
ATOM 1348 C CA . GLN A 1 165 ? 23.743 -5.461 -5.488 1.00 87.94 165 GLN A CA 1
ATOM 1349 C C . GLN A 1 165 ? 24.100 -3.978 -5.331 1.00 87.94 165 GLN A C 1
ATOM 1351 O O . GLN A 1 165 ? 23.365 -3.137 -5.834 1.00 87.94 165 GLN A O 1
ATOM 1356 N N . HIS A 1 166 ? 25.245 -3.643 -4.730 1.00 79.62 166 HIS A N 1
ATOM 1357 C CA . HIS A 1 166 ? 25.687 -2.249 -4.609 1.00 79.62 166 HIS A CA 1
ATOM 1358 C C . HIS A 1 166 ? 25.910 -1.572 -5.969 1.00 79.62 166 HIS A C 1
ATOM 1360 O O . HIS A 1 166 ? 25.453 -0.453 -6.186 1.00 79.62 166 HIS A O 1
ATOM 1366 N N . MET A 1 167 ? 26.545 -2.261 -6.922 1.00 86.69 167 MET A N 1
ATOM 1367 C CA . MET A 1 167 ? 26.754 -1.715 -8.265 1.00 86.69 167 MET A CA 1
ATOM 1368 C C . MET A 1 167 ? 25.427 -1.439 -8.984 1.00 86.69 167 MET A C 1
ATOM 1370 O O . MET A 1 167 ? 25.234 -0.361 -9.545 1.00 86.69 167 MET A O 1
ATOM 1374 N N . LEU A 1 168 ? 24.486 -2.386 -8.953 1.00 90.31 168 LEU A N 1
ATOM 1375 C CA . LEU A 1 168 ? 23.164 -2.187 -9.543 1.00 90.31 168 LEU A CA 1
ATOM 1376 C C . LEU A 1 168 ? 22.372 -1.098 -8.801 1.00 90.31 168 LEU A C 1
ATOM 1378 O O . LEU A 1 168 ? 21.666 -0.315 -9.431 1.00 90.31 168 LEU A O 1
ATOM 1382 N N . GLU A 1 169 ? 22.511 -1.001 -7.482 1.00 86.00 169 GLU A N 1
ATOM 1383 C CA . GLU A 1 169 ? 21.932 0.068 -6.671 1.00 86.00 169 GLU A CA 1
ATOM 1384 C C . GLU A 1 169 ? 22.393 1.465 -7.138 1.00 86.00 169 GLU A C 1
ATOM 1386 O O . GLU A 1 169 ? 21.571 2.390 -7.207 1.00 86.00 169 GLU A O 1
ATOM 1391 N N . ASP A 1 170 ? 23.670 1.638 -7.482 1.00 84.31 170 ASP A N 1
ATOM 1392 C CA . ASP A 1 170 ? 24.200 2.899 -8.016 1.00 84.31 170 ASP A CA 1
ATOM 1393 C C . ASP A 1 170 ? 23.607 3.229 -9.389 1.00 84.31 170 ASP A C 1
ATOM 1395 O O . ASP A 1 170 ? 23.178 4.363 -9.632 1.00 84.31 170 ASP A O 1
ATOM 1399 N N . ILE A 1 171 ? 23.490 2.224 -10.262 1.00 88.00 171 ILE A N 1
ATOM 1400 C CA . ILE A 1 171 ? 22.895 2.375 -11.597 1.00 88.00 171 ILE A CA 1
ATOM 1401 C C . ILE A 1 171 ? 21.419 2.757 -11.490 1.00 88.00 171 ILE A C 1
ATOM 1403 O O . ILE A 1 171 ? 20.971 3.703 -12.138 1.00 88.00 171 ILE A O 1
ATOM 1407 N N . ILE A 1 172 ? 20.671 2.067 -10.629 1.00 88.75 172 ILE A N 1
ATOM 1408 C CA . ILE A 1 172 ? 19.269 2.368 -10.340 1.00 88.75 172 ILE A CA 1
ATOM 1409 C C . ILE A 1 172 ? 19.128 3.807 -9.830 1.00 88.75 172 ILE A C 1
ATOM 1411 O O . ILE A 1 172 ? 18.242 4.535 -10.276 1.00 88.75 172 ILE A O 1
ATOM 1415 N N . SER A 1 173 ? 20.004 4.246 -8.924 1.00 81.44 173 SER A N 1
ATOM 1416 C CA . SER A 1 173 ? 20.000 5.626 -8.427 1.00 81.44 173 SER A CA 1
ATOM 1417 C C . SER A 1 173 ? 20.211 6.653 -9.528 1.00 81.44 173 SER A C 1
ATOM 1419 O O . SER A 1 173 ? 19.472 7.635 -9.607 1.00 81.44 173 SER A O 1
ATOM 1421 N N . TYR A 1 174 ? 21.206 6.422 -10.381 1.00 84.44 174 TYR A N 1
ATOM 1422 C CA . TYR A 1 174 ? 21.491 7.298 -11.504 1.00 84.44 174 TYR A CA 1
ATOM 1423 C C . TYR A 1 174 ? 20.312 7.347 -12.487 1.00 84.44 174 TYR A C 1
ATOM 1425 O O . TYR A 1 174 ? 19.875 8.430 -12.887 1.00 84.44 174 TYR A O 1
ATOM 1433 N N . ALA A 1 175 ? 19.757 6.183 -12.841 1.00 86.69 175 ALA A N 1
ATOM 1434 C CA . ALA A 1 175 ? 18.625 6.068 -13.754 1.00 86.69 175 ALA A CA 1
ATOM 1435 C C . ALA A 1 175 ? 17.414 6.856 -13.236 1.00 86.69 175 ALA A C 1
ATOM 1437 O O . ALA A 1 175 ? 16.848 7.672 -13.965 1.00 86.69 175 ALA A O 1
ATOM 1438 N N . ARG A 1 176 ? 17.091 6.715 -11.943 1.00 82.25 176 ARG A N 1
ATOM 1439 C CA . ARG A 1 176 ? 16.022 7.479 -11.277 1.00 82.25 176 ARG A CA 1
ATOM 1440 C C . ARG A 1 176 ? 16.232 8.984 -11.391 1.00 82.25 176 ARG A C 1
ATOM 1442 O O . ARG A 1 176 ? 15.315 9.681 -11.822 1.00 82.25 176 ARG A O 1
ATOM 1449 N N . TYR A 1 177 ? 17.434 9.476 -11.077 1.00 78.69 177 TYR A N 1
ATOM 1450 C CA . TYR A 1 177 ? 17.766 10.901 -11.185 1.00 78.69 177 TYR A CA 1
ATOM 1451 C C . TYR A 1 177 ? 17.501 11.442 -12.602 1.00 78.69 177 TYR A C 1
ATOM 1453 O O . TYR A 1 177 ? 16.888 12.498 -12.776 1.00 78.69 177 TYR A O 1
ATOM 1461 N N . ARG A 1 178 ? 17.860 10.676 -13.639 1.00 81.38 178 ARG A N 1
ATOM 1462 C CA . ARG A 1 178 ? 17.596 11.046 -15.041 1.00 81.38 178 ARG A CA 1
ATOM 1463 C C . ARG A 1 178 ? 16.146 10.814 -15.482 1.00 81.38 178 ARG A C 1
ATOM 1465 O O . ARG A 1 178 ? 15.704 11.417 -16.455 1.00 81.38 178 ARG A O 1
ATOM 1472 N N . GLY A 1 179 ? 15.351 10.056 -14.728 1.00 82.88 179 GLY A N 1
ATOM 1473 C CA . GLY A 1 179 ? 13.999 9.627 -15.113 1.00 82.88 179 GLY A CA 1
ATOM 1474 C C . GLY A 1 179 ? 13.978 8.460 -16.096 1.00 82.88 179 GLY A C 1
ATOM 1475 O O . GLY A 1 179 ? 12.962 8.216 -16.744 1.00 82.88 179 GLY A O 1
ATOM 1476 N N . THR A 1 180 ? 15.093 7.748 -16.184 1.00 89.81 180 THR A N 1
ATOM 1477 C CA . THR A 1 180 ? 15.293 6.545 -16.979 1.00 89.81 180 THR A CA 1
ATOM 1478 C C . THR A 1 180 ? 14.856 5.318 -16.179 1.00 89.81 180 THR A C 1
ATOM 1480 O O . THR A 1 180 ? 15.034 5.260 -14.961 1.00 89.81 180 THR A O 1
ATOM 1483 N N . ARG A 1 181 ? 14.265 4.331 -16.854 1.00 93.44 181 ARG A N 1
ATOM 1484 C CA . ARG A 1 181 ? 13.853 3.055 -16.247 1.00 93.44 181 ARG A CA 1
ATOM 1485 C C . ARG A 1 181 ? 14.958 2.013 -16.364 1.00 93.44 181 ARG A C 1
ATOM 1487 O O . ARG A 1 181 ? 15.748 2.070 -17.297 1.00 93.44 181 ARG A O 1
ATOM 1494 N N . VAL A 1 182 ? 14.982 1.041 -15.460 1.00 95.38 182 VAL A N 1
ATOM 1495 C CA . VAL A 1 182 ? 15.960 -0.058 -15.481 1.00 95.38 182 VAL A CA 1
ATOM 1496 C C . VAL A 1 182 ? 15.277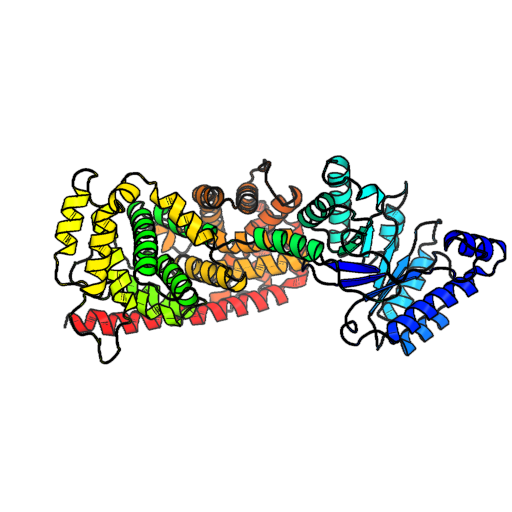 -1.379 -15.822 1.00 95.38 182 VAL A C 1
ATOM 1498 O O . VAL A 1 182 ? 14.271 -1.739 -15.204 1.00 95.38 182 VAL A O 1
ATOM 1501 N N . LEU A 1 183 ? 15.837 -2.103 -16.788 1.00 97.38 183 LEU A N 1
ATOM 1502 C CA . LEU A 1 183 ? 15.444 -3.452 -17.181 1.00 97.38 183 LEU A CA 1
ATOM 1503 C C . LEU A 1 183 ? 16.580 -4.420 -16.832 1.00 97.38 183 LEU A C 1
ATOM 1505 O O . LEU A 1 183 ? 17.691 -4.230 -17.300 1.00 97.38 183 LEU A O 1
ATOM 1509 N N . GLY A 1 184 ? 16.331 -5.429 -15.997 1.00 97.12 184 GLY A N 1
ATOM 1510 C CA . GLY A 1 184 ? 17.314 -6.479 -15.695 1.00 97.12 184 GLY A CA 1
ATOM 1511 C C . GLY A 1 184 ? 17.185 -7.673 -16.638 1.00 97.12 184 GLY A C 1
ATOM 1512 O O . GLY A 1 184 ? 16.106 -8.268 -16.708 1.00 97.12 184 GLY A O 1
ATOM 1513 N N . GLU A 1 185 ? 18.258 -8.032 -17.338 1.00 95.75 185 GLU A N 1
ATOM 1514 C CA . GLU A 1 185 ? 18.265 -9.152 -18.281 1.00 95.75 185 GLU A CA 1
ATOM 1515 C C . GLU A 1 185 ? 18.798 -10.456 -17.696 1.00 95.75 185 GLU A C 1
ATOM 1517 O O . GLU A 1 185 ? 19.508 -10.480 -16.695 1.00 95.75 185 GLU A O 1
ATOM 1522 N N . GLY A 1 186 ? 18.481 -11.569 -18.359 1.00 95.69 186 GLY A N 1
ATOM 1523 C CA . GLY A 1 186 ? 19.025 -12.875 -18.002 1.00 95.69 186 GLY A CA 1
ATOM 1524 C C . GLY A 1 186 ? 18.553 -13.385 -16.642 1.00 95.69 186 GLY A C 1
ATOM 1525 O O . GLY A 1 186 ? 19.291 -14.103 -15.980 1.00 95.69 186 GLY A O 1
ATOM 1526 N N . VAL A 1 187 ? 17.336 -13.033 -16.213 1.00 97.88 187 VAL A N 1
ATOM 1527 C CA . VAL A 1 187 ? 16.756 -13.588 -14.980 1.00 97.88 187 VAL A CA 1
ATOM 1528 C C . VAL A 1 187 ? 16.444 -15.075 -15.179 1.00 97.88 187 VAL A C 1
ATOM 1530 O O . VAL A 1 187 ? 15.527 -15.440 -15.926 1.00 97.88 187 VAL A O 1
ATOM 1533 N N . GLU A 1 188 ? 17.198 -15.938 -14.503 1.00 97.31 188 GLU A N 1
ATOM 1534 C CA . GLU A 1 188 ? 17.115 -17.398 -14.640 1.00 97.31 188 GLU A CA 1
ATOM 1535 C C . GLU A 1 188 ? 16.544 -18.072 -13.388 1.00 97.31 188 GLU A C 1
ATOM 1537 O O . GLU A 1 188 ? 15.972 -19.160 -13.478 1.00 97.31 188 GLU A O 1
ATOM 1542 N N . THR A 1 189 ? 16.631 -17.418 -12.228 1.00 97.62 189 THR A N 1
ATOM 1543 C CA . THR A 1 189 ? 16.203 -17.987 -10.946 1.00 97.62 189 THR A CA 1
ATOM 1544 C C . THR A 1 189 ? 15.201 -17.109 -10.195 1.00 97.62 189 THR A C 1
ATOM 1546 O O . THR A 1 189 ? 15.137 -15.888 -10.353 1.00 97.62 189 THR A O 1
ATOM 1549 N N . GLN A 1 190 ? 14.441 -17.737 -9.291 1.00 96.62 190 GLN A N 1
ATOM 1550 C CA . GLN A 1 190 ? 13.551 -17.024 -8.372 1.00 96.62 190 GLN A CA 1
ATOM 1551 C C . GLN A 1 190 ? 14.318 -16.056 -7.453 1.00 96.62 190 GLN A C 1
ATOM 1553 O O . GLN A 1 190 ? 13.835 -14.956 -7.195 1.00 96.62 190 GLN A O 1
ATOM 1558 N N . GLY A 1 191 ? 15.508 -16.441 -6.975 1.00 95.38 191 GLY A N 1
ATOM 1559 C CA . GLY A 1 191 ? 16.312 -15.613 -6.069 1.00 95.38 191 GLY A CA 1
ATOM 1560 C C . GLY A 1 191 ? 16.770 -14.301 -6.711 1.00 95.38 191 GLY A C 1
ATOM 1561 O O . GLY A 1 191 ? 16.703 -13.241 -6.078 1.00 95.38 191 GLY A O 1
ATOM 1562 N N . GLU A 1 192 ? 17.179 -14.349 -7.981 1.00 97.56 192 GLU A N 1
ATOM 1563 C CA . GLU A 1 192 ? 17.513 -13.158 -8.771 1.00 97.56 192 GLU A CA 1
ATOM 1564 C C . GLU A 1 192 ? 16.283 -12.257 -8.927 1.00 97.56 192 GLU A C 1
ATOM 1566 O O . GLU A 1 192 ? 16.341 -11.077 -8.581 1.00 97.56 192 GLU A O 1
ATOM 1571 N N . LEU A 1 193 ? 15.142 -12.822 -9.346 1.00 96.69 193 LEU A N 1
ATOM 1572 C CA . LEU A 1 193 ? 13.886 -12.084 -9.510 1.00 96.69 193 LEU A CA 1
ATOM 1573 C C . LEU A 1 193 ? 13.456 -11.368 -8.218 1.00 96.69 193 LEU A C 1
ATOM 1575 O O . LEU A 1 193 ? 13.101 -10.186 -8.240 1.00 96.69 193 LEU A O 1
ATOM 1579 N N . GLU A 1 194 ? 13.500 -12.074 -7.086 1.00 92.00 194 GLU A N 1
ATOM 1580 C CA . GLU A 1 194 ? 13.173 -11.516 -5.774 1.00 92.00 194 GLU A CA 1
ATOM 1581 C C . GLU A 1 194 ? 14.095 -10.353 -5.404 1.00 92.00 194 GLU A C 1
ATOM 1583 O O . GLU A 1 194 ? 13.630 -9.321 -4.913 1.00 92.00 194 GLU A O 1
ATOM 1588 N N . THR A 1 195 ? 15.394 -10.495 -5.670 1.00 91.31 195 THR A N 1
ATOM 1589 C CA . THR A 1 195 ? 16.397 -9.464 -5.381 1.00 91.31 195 THR A CA 1
ATOM 1590 C C . THR A 1 195 ? 16.156 -8.210 -6.215 1.00 91.31 195 THR A C 1
ATOM 1592 O O . THR A 1 195 ? 16.051 -7.122 -5.647 1.00 91.31 195 THR A O 1
ATOM 1595 N N . LEU A 1 196 ? 15.935 -8.345 -7.526 1.00 94.56 196 LEU A N 1
ATOM 1596 C CA . LEU A 1 196 ? 15.626 -7.206 -8.400 1.00 94.56 196 LEU A CA 1
ATOM 1597 C C . LEU A 1 196 ? 14.318 -6.505 -7.998 1.00 94.56 196 LEU A C 1
ATOM 1599 O O . LEU A 1 196 ? 14.236 -5.273 -8.003 1.00 94.56 196 LEU A O 1
ATOM 1603 N N . CYS A 1 197 ? 13.304 -7.268 -7.571 1.00 89.81 197 CYS A N 1
ATOM 1604 C CA . CYS A 1 197 ? 12.045 -6.712 -7.072 1.00 89.81 197 CYS A CA 1
ATOM 1605 C C . CYS A 1 197 ? 12.221 -5.936 -5.754 1.00 89.81 197 CYS A C 1
ATOM 1607 O O . CYS A 1 197 ? 11.562 -4.910 -5.543 1.00 89.81 197 CYS A O 1
ATOM 1609 N N . ARG A 1 198 ? 13.103 -6.391 -4.852 1.00 82.31 198 ARG A N 1
ATOM 1610 C CA . ARG A 1 198 ? 13.444 -5.667 -3.612 1.00 82.31 198 ARG A CA 1
ATOM 1611 C C . ARG A 1 198 ? 14.186 -4.363 -3.907 1.00 82.31 198 ARG A C 1
ATOM 1613 O O . ARG A 1 198 ? 13.783 -3.319 -3.402 1.00 82.31 198 ARG A O 1
ATOM 1620 N N . MET A 1 199 ? 15.171 -4.403 -4.803 1.00 86.50 199 MET A N 1
ATOM 1621 C CA . MET A 1 199 ? 15.980 -3.239 -5.198 1.00 86.50 199 MET A CA 1
ATOM 1622 C C . MET A 1 199 ? 15.194 -2.177 -5.991 1.00 86.50 199 MET A C 1
ATOM 1624 O O . MET A 1 199 ? 15.652 -1.046 -6.167 1.00 86.50 199 MET A O 1
ATOM 1628 N N . GLY A 1 200 ? 13.985 -2.514 -6.449 1.00 88.00 200 GLY A N 1
ATOM 1629 C CA . GLY A 1 200 ? 13.103 -1.585 -7.150 1.00 88.00 200 GLY A CA 1
ATOM 1630 C C . GLY A 1 200 ? 13.482 -1.381 -8.615 1.00 88.00 200 GLY A C 1
ATOM 1631 O O . GLY A 1 200 ? 13.306 -0.276 -9.126 1.00 88.00 200 GLY A O 1
ATOM 1632 N N . VAL A 1 201 ? 13.992 -2.429 -9.273 1.00 93.75 201 VAL A N 1
ATOM 1633 C CA . VAL A 1 201 ? 14.113 -2.493 -10.739 1.00 93.75 201 VAL A CA 1
ATOM 1634 C C . VAL A 1 201 ? 12.715 -2.388 -11.372 1.00 93.75 201 VAL A C 1
ATOM 1636 O O . VAL A 1 201 ? 11.719 -2.810 -10.774 1.00 93.75 201 VAL A O 1
ATOM 1639 N N . ASP A 1 202 ? 12.609 -1.780 -12.556 1.00 95.50 202 ASP A N 1
ATOM 1640 C CA . ASP A 1 202 ? 11.315 -1.509 -13.192 1.00 95.50 202 ASP A CA 1
ATOM 1641 C C . ASP A 1 202 ? 10.803 -2.701 -14.008 1.00 95.50 202 ASP A C 1
ATOM 1643 O O . ASP A 1 202 ? 9.629 -3.080 -13.892 1.00 95.50 202 ASP A O 1
ATOM 1647 N N . TYR A 1 203 ? 11.689 -3.288 -14.817 1.00 97.81 203 TYR A N 1
ATOM 1648 C CA . TYR A 1 203 ? 11.376 -4.363 -15.754 1.00 97.81 203 TYR A CA 1
ATOM 1649 C C . TYR A 1 203 ? 12.389 -5.502 -15.666 1.00 97.81 203 TYR A C 1
ATOM 1651 O O . TYR A 1 203 ? 13.535 -5.296 -15.273 1.00 97.81 203 TYR A O 1
ATOM 1659 N N . VAL A 1 204 ? 11.978 -6.702 -16.054 1.00 98.00 204 VAL A N 1
ATOM 1660 C CA . VAL A 1 204 ? 12.872 -7.859 -16.162 1.00 98.00 204 VAL A CA 1
ATOM 1661 C C . VAL A 1 204 ? 12.568 -8.687 -17.393 1.00 98.00 204 VAL A C 1
ATOM 1663 O O . VAL A 1 204 ? 11.430 -8.720 -17.870 1.00 98.00 204 VAL A O 1
ATOM 1666 N N . GLN A 1 205 ? 13.592 -9.389 -17.855 1.00 97.56 205 GLN A N 1
ATOM 1667 C CA . GLN A 1 205 ? 13.521 -10.345 -18.943 1.00 97.56 205 GLN A CA 1
ATOM 1668 C C . GLN A 1 205 ? 14.488 -11.498 -18.675 1.00 97.56 205 GLN A C 1
ATOM 1670 O O . GLN A 1 205 ? 15.574 -11.314 -18.130 1.00 97.56 205 GLN A O 1
ATOM 1675 N N . GLY A 1 206 ? 14.095 -12.710 -19.050 1.00 96.88 206 GLY A N 1
ATOM 1676 C CA . GLY A 1 206 ? 14.892 -13.910 -18.827 1.00 96.88 206 GLY A CA 1
ATOM 1677 C C . GLY A 1 206 ? 14.054 -15.178 -18.882 1.00 96.88 206 GLY A C 1
ATOM 1678 O O . GLY A 1 206 ? 12.824 -15.126 -18.952 1.00 96.88 206 GLY A O 1
ATOM 1679 N N . PHE A 1 207 ? 14.714 -16.332 -18.857 1.00 97.00 207 PHE A N 1
ATOM 1680 C CA . PHE A 1 207 ? 14.042 -17.624 -19.010 1.00 97.00 207 PHE A CA 1
ATOM 1681 C C . PHE A 1 207 ? 13.066 -17.918 -17.872 1.00 97.00 207 PHE A C 1
ATOM 1683 O O . PHE A 1 207 ? 12.020 -18.505 -18.130 1.00 97.00 207 PHE A O 1
ATOM 1690 N N . PHE A 1 208 ? 13.340 -17.435 -16.654 1.00 97.12 208 PHE A N 1
ATOM 1691 C CA . PHE A 1 208 ? 12.408 -17.574 -15.534 1.00 97.12 208 PHE A CA 1
ATOM 1692 C C . PHE A 1 208 ? 11.096 -16.815 -15.771 1.00 97.12 208 PHE A C 1
ATOM 1694 O O . PHE A 1 208 ? 10.044 -17.224 -15.298 1.00 97.12 208 PHE A O 1
ATOM 1701 N N . THR A 1 209 ? 11.150 -15.701 -16.508 1.00 96.06 209 THR A N 1
ATOM 1702 C CA . THR A 1 209 ? 9.983 -14.859 -16.818 1.00 96.06 209 THR A CA 1
ATOM 1703 C C . THR A 1 209 ? 9.293 -15.218 -18.134 1.00 96.06 209 THR A C 1
ATOM 1705 O O . THR A 1 209 ? 8.147 -14.831 -18.349 1.00 96.06 209 THR A O 1
ATOM 1708 N N . GLY A 1 210 ? 9.978 -15.952 -19.009 1.00 96.06 210 GLY A N 1
ATOM 1709 C CA . GLY A 1 210 ? 9.492 -16.389 -20.313 1.00 96.06 210 GLY A CA 1
ATOM 1710 C C . GLY A 1 210 ? 10.626 -16.455 -21.334 1.00 96.06 210 GLY A C 1
ATOM 1711 O O . GLY A 1 210 ? 11.360 -15.485 -21.541 1.00 96.06 210 GLY A O 1
ATOM 1712 N N . ALA A 1 211 ? 10.776 -17.607 -21.984 1.00 94.69 211 ALA A N 1
ATOM 1713 C CA . ALA A 1 211 ? 11.788 -17.812 -23.014 1.00 94.69 211 ALA A CA 1
ATOM 1714 C C . ALA A 1 211 ? 11.409 -17.120 -24.344 1.00 94.69 211 ALA A C 1
ATOM 1716 O O . ALA A 1 211 ? 10.242 -16.790 -24.578 1.00 94.69 211 ALA A O 1
ATOM 1717 N N . PRO A 1 212 ? 12.379 -16.881 -25.241 1.00 93.44 212 PRO A N 1
ATOM 1718 C CA . PRO A 1 212 ? 12.098 -16.475 -26.616 1.00 93.44 212 PRO A CA 1
ATOM 1719 C C . PRO A 1 212 ? 11.281 -17.552 -27.342 1.00 93.44 212 PRO A C 1
ATOM 1721 O O . PRO A 1 212 ? 11.570 -18.737 -27.207 1.00 93.44 212 PRO A O 1
ATOM 1724 N N . SER A 1 213 ? 10.288 -17.136 -28.125 1.00 93.06 213 SER A N 1
ATOM 1725 C CA . SER A 1 213 ? 9.374 -18.014 -28.863 1.00 93.06 213 SER A CA 1
ATOM 1726 C C . SER A 1 213 ? 9.006 -17.368 -30.201 1.00 93.06 213 SER A C 1
ATOM 1728 O O . SER A 1 213 ? 9.065 -16.141 -30.321 1.00 93.06 213 SER A O 1
ATOM 1730 N N . GLU A 1 214 ? 8.635 -18.188 -31.189 1.00 90.00 214 GLU A N 1
ATOM 1731 C CA . GLU A 1 214 ? 8.072 -17.733 -32.471 1.00 90.00 214 GLU A CA 1
ATOM 1732 C C . GLU A 1 214 ? 6.699 -17.069 -32.280 1.00 90.00 214 GLU A C 1
ATOM 1734 O O . GLU A 1 214 ? 6.362 -16.111 -32.972 1.00 90.00 214 GLU A O 1
ATOM 1739 N N . GLU A 1 215 ? 5.929 -17.541 -31.297 1.00 91.00 215 GLU A N 1
ATOM 1740 C CA . GLU A 1 215 ? 4.629 -16.981 -30.928 1.00 91.00 215 GLU A CA 1
ATOM 1741 C C . GLU A 1 215 ? 4.738 -16.072 -29.697 1.00 91.00 215 GLU A C 1
ATOM 1743 O O . GLU A 1 215 ? 5.476 -16.360 -28.748 1.00 91.00 215 GLU A O 1
ATOM 1748 N N . LEU A 1 216 ? 3.960 -14.985 -29.684 1.00 94.25 216 LEU A N 1
ATOM 1749 C CA . LEU A 1 216 ? 3.844 -14.103 -28.522 1.00 94.25 216 LEU A CA 1
ATOM 1750 C C . LEU A 1 216 ? 3.099 -14.818 -27.390 1.00 94.25 216 LEU A C 1
ATOM 1752 O O . LEU A 1 216 ? 1.946 -15.218 -27.552 1.00 94.25 216 LEU A O 1
ATOM 1756 N N . SER A 1 217 ? 3.734 -14.917 -26.225 1.00 93.31 217 SER A N 1
ATOM 1757 C CA . SER A 1 217 ? 3.167 -15.563 -25.043 1.00 93.31 217 SER A CA 1
ATOM 1758 C C . SER A 1 217 ? 3.110 -14.620 -23.845 1.00 93.31 217 SER A C 1
ATOM 1760 O O . SER A 1 217 ? 3.888 -13.674 -23.724 1.00 93.31 217 SER A O 1
ATOM 1762 N N . GLU A 1 218 ? 2.207 -14.914 -22.915 1.00 95.62 218 GLU A N 1
ATOM 1763 C CA . GLU A 1 218 ? 2.222 -14.289 -21.595 1.00 95.62 218 GLU A CA 1
ATOM 1764 C C . GLU A 1 218 ? 3.518 -14.614 -20.828 1.00 95.62 218 GLU A C 1
ATOM 1766 O O . GLU A 1 218 ? 4.156 -15.636 -21.108 1.00 95.62 218 GLU A O 1
ATOM 1771 N N . PRO A 1 219 ? 3.897 -13.784 -19.838 1.00 95.81 219 PRO A N 1
ATOM 1772 C CA . PRO A 1 219 ? 4.948 -14.135 -18.893 1.00 95.81 219 PRO A CA 1
ATOM 1773 C C . PRO A 1 219 ? 4.629 -15.416 -18.118 1.00 95.81 219 PRO A C 1
ATOM 1775 O O . PRO A 1 219 ? 3.459 -15.708 -17.859 1.00 95.81 219 PRO A O 1
ATOM 1778 N N . ASP A 1 220 ? 5.671 -16.125 -17.687 1.00 96.81 220 ASP A N 1
ATOM 1779 C CA . ASP A 1 220 ? 5.552 -17.354 -16.904 1.00 96.81 220 ASP A CA 1
ATOM 1780 C C . ASP A 1 220 ? 4.719 -17.142 -15.625 1.00 96.81 220 ASP A C 1
ATOM 1782 O O . ASP A 1 220 ? 4.932 -16.204 -14.846 1.00 96.81 220 ASP A O 1
ATOM 1786 N N . GLU A 1 221 ? 3.753 -18.031 -15.389 1.00 95.50 221 GLU A N 1
ATOM 1787 C CA . GLU A 1 221 ? 2.808 -17.897 -14.279 1.00 95.50 221 GLU A CA 1
ATOM 1788 C C . GLU A 1 221 ? 3.472 -18.047 -12.901 1.00 95.50 221 GLU A C 1
ATOM 1790 O O . GLU A 1 221 ? 2.995 -17.461 -11.925 1.00 95.50 221 GLU A O 1
ATOM 1795 N N . ASN A 1 222 ? 4.578 -18.789 -12.783 1.00 94.75 222 ASN A N 1
ATOM 1796 C CA . ASN A 1 222 ? 5.343 -18.854 -11.541 1.00 94.75 222 ASN A CA 1
ATOM 1797 C C . ASN A 1 222 ? 6.044 -17.519 -11.265 1.00 94.75 222 ASN A C 1
ATOM 1799 O O . ASN A 1 222 ? 5.946 -17.002 -10.151 1.00 94.75 222 ASN A O 1
ATOM 1803 N N . ALA A 1 223 ? 6.658 -16.900 -12.278 1.00 94.81 223 ALA A N 1
ATOM 1804 C CA . ALA A 1 223 ? 7.232 -15.562 -12.136 1.00 94.81 223 ALA A CA 1
ATOM 1805 C C . ALA A 1 223 ? 6.172 -14.525 -11.731 1.00 94.81 223 ALA A C 1
ATOM 1807 O O . ALA A 1 223 ? 6.387 -13.764 -10.782 1.00 94.81 223 ALA A O 1
ATOM 1808 N N . LYS A 1 224 ? 4.988 -14.545 -12.364 1.00 95.25 224 LYS A N 1
ATOM 1809 C CA . LYS A 1 224 ? 3.858 -13.685 -11.968 1.00 95.25 224 LYS A CA 1
ATOM 1810 C C . LYS A 1 224 ? 3.461 -13.905 -10.508 1.00 95.25 224 LYS A C 1
ATOM 1812 O O . LYS A 1 224 ? 3.253 -12.933 -9.781 1.00 95.25 224 LYS A O 1
ATOM 1817 N N . LYS A 1 225 ? 3.365 -15.163 -10.059 1.00 89.81 225 LYS A N 1
ATOM 1818 C CA . LYS A 1 225 ? 3.037 -15.509 -8.663 1.00 89.81 225 LYS A CA 1
ATOM 1819 C C . LYS A 1 225 ? 4.084 -15.000 -7.679 1.00 89.81 225 LYS A C 1
ATOM 1821 O O . LYS A 1 225 ? 3.696 -14.428 -6.663 1.00 89.81 225 LYS A O 1
ATOM 1826 N N . VAL A 1 226 ? 5.373 -15.157 -7.981 1.00 91.00 226 VAL A N 1
ATOM 1827 C CA . VAL A 1 226 ? 6.472 -14.646 -7.145 1.00 91.00 226 VAL A CA 1
ATOM 1828 C C . VAL A 1 226 ? 6.387 -13.123 -7.032 1.00 91.00 226 VAL A C 1
ATOM 1830 O O . VAL A 1 226 ? 6.304 -12.601 -5.921 1.00 91.00 226 VAL A O 1
ATOM 1833 N N . ILE A 1 227 ? 6.300 -12.405 -8.158 1.00 90.38 227 ILE A N 1
ATOM 1834 C CA . ILE A 1 227 ? 6.208 -10.934 -8.170 1.00 90.38 227 ILE A CA 1
ATOM 1835 C C . ILE A 1 227 ? 4.977 -10.462 -7.385 1.00 90.38 227 ILE A C 1
ATOM 1837 O O . ILE A 1 227 ? 5.091 -9.612 -6.501 1.00 90.38 227 ILE A O 1
ATOM 1841 N N . LYS A 1 228 ? 3.800 -11.048 -7.645 1.00 85.00 228 LYS A N 1
ATOM 1842 C CA . LYS A 1 228 ? 2.557 -10.710 -6.931 1.00 85.00 228 LYS A CA 1
ATOM 1843 C C . LYS A 1 228 ? 2.640 -11.042 -5.441 1.00 85.00 228 LYS A C 1
ATOM 1845 O O . LYS A 1 228 ? 2.128 -10.273 -4.631 1.00 85.00 228 LYS A O 1
ATOM 1850 N N . GLY A 1 229 ? 3.305 -12.136 -5.070 1.00 80.75 229 GLY A N 1
ATOM 1851 C CA . GLY A 1 229 ? 3.570 -12.508 -3.680 1.00 80.75 229 GLY A CA 1
ATOM 1852 C C . GLY A 1 229 ? 4.417 -11.462 -2.957 1.00 80.75 229 GLY A C 1
ATOM 1853 O O . GLY A 1 229 ? 4.032 -11.000 -1.886 1.00 80.75 229 GLY A O 1
ATOM 1854 N N . ILE A 1 230 ? 5.508 -11.006 -3.577 1.00 79.38 230 ILE A N 1
ATOM 1855 C CA . ILE A 1 230 ? 6.362 -9.943 -3.028 1.00 79.38 230 ILE A CA 1
ATOM 1856 C C . ILE A 1 230 ? 5.586 -8.627 -2.913 1.00 79.38 230 ILE A C 1
ATOM 1858 O O . ILE A 1 230 ? 5.624 -7.986 -1.867 1.00 79.38 230 ILE A O 1
ATOM 1862 N N . ILE A 1 231 ? 4.852 -8.222 -3.956 1.00 75.25 231 ILE A N 1
ATOM 1863 C CA . ILE A 1 231 ? 4.035 -6.997 -3.933 1.00 75.25 231 ILE A CA 1
ATOM 1864 C C . ILE A 1 231 ? 2.984 -7.065 -2.821 1.00 75.25 231 ILE A C 1
ATOM 1866 O O . ILE A 1 231 ? 2.761 -6.074 -2.126 1.00 75.25 231 ILE A O 1
ATOM 1870 N N . ARG A 1 232 ? 2.343 -8.223 -2.629 1.00 67.06 232 ARG A N 1
ATOM 1871 C CA . ARG A 1 232 ? 1.353 -8.421 -1.567 1.00 67.06 232 ARG A CA 1
ATOM 1872 C C . ARG A 1 232 ? 1.995 -8.330 -0.185 1.00 67.06 232 ARG A C 1
ATOM 1874 O O . ARG A 1 232 ? 1.492 -7.575 0.638 1.00 67.06 232 ARG A O 1
ATOM 1881 N N . ASN A 1 233 ? 3.119 -9.014 0.026 1.00 61.44 233 ASN A N 1
ATOM 1882 C CA . ASN A 1 233 ? 3.858 -9.020 1.293 1.00 61.44 233 ASN A CA 1
ATOM 1883 C C . ASN A 1 233 ? 4.530 -7.671 1.615 1.00 61.44 233 ASN A C 1
ATOM 1885 O O . ASN A 1 233 ? 4.996 -7.465 2.731 1.00 61.44 233 ASN A O 1
ATOM 1889 N N . LYS A 1 234 ? 4.598 -6.740 0.653 1.00 65.56 234 LYS A N 1
ATOM 1890 C CA . LYS A 1 234 ? 5.092 -5.373 0.872 1.00 65.56 234 LYS A CA 1
ATOM 1891 C C . LYS A 1 234 ? 4.055 -4.443 1.504 1.00 65.56 234 LYS A C 1
ATOM 1893 O O . LYS A 1 234 ? 4.460 -3.434 2.090 1.00 65.56 234 LYS A O 1
ATOM 1898 N N . ASN A 1 235 ? 2.762 -4.733 1.363 1.00 75.81 235 ASN A N 1
ATOM 1899 C CA . ASN A 1 235 ? 1.695 -3.878 1.882 1.00 75.81 235 ASN A CA 1
ATOM 1900 C C . ASN A 1 235 ? 1.363 -4.234 3.329 1.00 75.81 235 ASN A C 1
ATOM 1902 O O . ASN A 1 235 ? 1.540 -5.375 3.744 1.00 75.81 235 ASN A O 1
ATOM 1906 N N . ILE A 1 236 ? 0.830 -3.254 4.057 1.00 88.44 236 ILE A N 1
ATOM 1907 C CA . ILE A 1 236 ? 0.227 -3.495 5.366 1.00 88.44 236 ILE A CA 1
ATOM 1908 C C . ILE A 1 236 ? -0.936 -4.478 5.172 1.00 88.44 236 ILE A C 1
ATOM 1910 O O . ILE A 1 236 ? -1.767 -4.274 4.283 1.00 88.44 236 ILE A O 1
ATOM 1914 N N . ASP A 1 237 ? -0.977 -5.545 5.966 1.00 90.75 237 ASP A N 1
ATOM 1915 C CA . ASP A 1 237 ? -2.090 -6.498 6.008 1.00 90.75 237 ASP A CA 1
ATOM 1916 C C . ASP A 1 237 ? -3.020 -6.244 7.215 1.00 90.75 237 ASP A C 1
ATOM 1918 O O . ASP A 1 237 ? -2.788 -5.350 8.036 1.00 90.75 237 ASP A O 1
ATOM 1922 N N . LEU A 1 238 ? -4.109 -7.016 7.332 1.00 93.88 238 LEU A N 1
ATOM 1923 C CA . LEU A 1 238 ? -5.062 -6.847 8.436 1.00 93.88 238 LEU A CA 1
ATOM 1924 C C . LEU A 1 238 ? -4.447 -7.205 9.802 1.00 93.88 238 LEU A C 1
ATOM 1926 O O . LEU A 1 238 ? -4.823 -6.601 10.804 1.00 93.88 238 LEU A O 1
ATOM 1930 N N . ARG A 1 239 ? -3.488 -8.143 9.855 1.00 95.00 239 ARG A N 1
ATOM 1931 C CA . ARG A 1 239 ? -2.774 -8.508 11.093 1.00 95.00 239 ARG A CA 1
ATOM 1932 C C . ARG A 1 239 ? -1.969 -7.313 11.588 1.00 95.00 239 ARG A C 1
ATOM 1934 O O . ARG A 1 239 ? -2.052 -6.964 12.760 1.00 95.00 239 ARG A O 1
ATOM 1941 N N . GLN A 1 240 ? -1.235 -6.666 10.692 1.00 94.88 240 GLN A N 1
ATOM 1942 C CA . GLN A 1 240 ? -0.438 -5.483 10.996 1.00 94.88 240 GLN A CA 1
ATOM 1943 C C . GLN A 1 240 ? -1.321 -4.291 11.376 1.00 94.88 240 GLN A C 1
ATOM 1945 O O . GLN A 1 240 ? -1.025 -3.617 12.358 1.00 94.88 240 GLN A O 1
ATOM 1950 N N . LEU A 1 241 ? -2.438 -4.065 10.672 1.00 96.06 241 LEU A N 1
ATOM 1951 C CA . LEU A 1 241 ? -3.426 -3.044 11.043 1.00 96.06 241 LEU A CA 1
ATOM 1952 C C . LEU A 1 241 ? -4.003 -3.286 12.442 1.00 96.06 241 LEU A C 1
ATOM 1954 O O . LEU A 1 241 ? -4.083 -2.352 13.236 1.00 96.06 241 LEU A O 1
ATOM 1958 N N . TYR A 1 242 ? -4.371 -4.531 12.756 1.00 97.25 242 TYR A N 1
ATOM 1959 C CA . TYR A 1 242 ? -4.857 -4.903 14.083 1.00 97.25 242 TYR A CA 1
ATOM 1960 C C . TYR A 1 242 ? -3.815 -4.590 15.165 1.00 97.25 242 TYR A C 1
ATOM 1962 O O . TYR A 1 242 ? -4.152 -3.955 16.160 1.00 97.25 242 TYR A O 1
ATOM 1970 N N . ILE A 1 243 ? -2.549 -4.977 14.953 1.00 96.81 243 ILE A N 1
ATOM 1971 C CA . ILE A 1 243 ? -1.457 -4.692 15.898 1.00 96.81 243 ILE A CA 1
ATOM 1972 C C . ILE A 1 243 ? -1.273 -3.180 16.066 1.00 96.81 243 ILE A C 1
ATOM 1974 O O . ILE A 1 243 ? -1.139 -2.715 17.196 1.00 96.81 243 ILE A O 1
ATOM 1978 N N . ILE A 1 244 ? -1.314 -2.409 14.971 1.00 96.69 244 ILE A N 1
ATOM 1979 C CA . ILE A 1 244 ? -1.244 -0.945 15.027 1.00 96.69 244 ILE A CA 1
ATOM 1980 C C . ILE A 1 244 ? -2.352 -0.400 15.929 1.00 96.69 244 ILE A C 1
ATOM 1982 O O . ILE A 1 244 ? -2.055 0.309 16.882 1.00 96.69 244 ILE A O 1
ATOM 1986 N N . MET A 1 245 ? -3.610 -0.765 15.672 1.00 96.19 245 MET A N 1
ATOM 1987 C CA . MET A 1 245 ? -4.753 -0.255 16.433 1.00 96.19 245 MET A CA 1
ATOM 1988 C C . MET A 1 245 ? -4.704 -0.663 17.904 1.00 96.19 245 MET A C 1
ATOM 1990 O O . MET A 1 245 ? -4.865 0.180 18.782 1.00 96.19 245 MET A O 1
ATOM 1994 N N . GLU A 1 246 ? -4.445 -1.937 18.187 1.00 95.56 246 GLU A N 1
ATOM 1995 C CA . GLU A 1 246 ? -4.369 -2.454 19.551 1.00 95.56 246 GLU A CA 1
ATOM 1996 C C . GLU A 1 246 ? -3.266 -1.755 20.355 1.00 95.56 246 GLU A C 1
ATOM 1998 O O . GLU A 1 246 ? -3.506 -1.286 21.468 1.00 95.56 246 GLU A O 1
ATOM 2003 N N . LYS A 1 247 ? -2.060 -1.632 19.792 1.00 95.75 247 LYS A N 1
ATOM 2004 C CA . LYS A 1 247 ? -0.940 -0.977 20.477 1.00 95.75 247 LYS A CA 1
ATOM 2005 C C . LYS A 1 247 ? -1.131 0.538 20.567 1.00 95.75 247 LYS A C 1
ATOM 2007 O O . LYS A 1 247 ? -0.718 1.134 21.556 1.00 95.75 247 LYS A O 1
ATOM 2012 N N . SER A 1 248 ? -1.795 1.159 19.593 1.00 94.69 248 SER A N 1
ATOM 2013 C CA . SER A 1 248 ? -2.223 2.557 19.683 1.00 94.69 248 SER A CA 1
ATOM 2014 C C . SER A 1 248 ? -3.216 2.785 20.823 1.00 94.69 248 SER A C 1
ATOM 2016 O O . SER A 1 248 ? -3.070 3.760 21.553 1.00 94.69 248 SER A O 1
ATOM 2018 N N . LEU A 1 249 ? -4.186 1.887 21.032 1.00 91.88 249 LEU A N 1
ATOM 2019 C CA . LEU A 1 249 ? -5.078 1.966 22.192 1.00 91.88 249 LEU A CA 1
ATOM 2020 C C . LEU A 1 249 ? -4.316 1.777 23.507 1.00 91.88 249 LEU A C 1
ATOM 2022 O O . LEU A 1 249 ? -4.625 2.465 24.472 1.00 91.88 249 LEU A O 1
ATOM 2026 N N . ALA A 1 250 ? -3.288 0.923 23.536 1.00 92.81 250 ALA A N 1
ATOM 2027 C CA . ALA A 1 250 ? -2.481 0.693 24.737 1.00 92.81 250 ALA A CA 1
ATOM 2028 C C . ALA A 1 250 ? -1.727 1.951 25.205 1.00 92.81 250 ALA A C 1
ATOM 2030 O O . ALA A 1 250 ? -1.501 2.107 26.401 1.00 92.81 250 ALA A O 1
ATOM 2031 N N . ILE A 1 251 ? -1.384 2.870 24.290 1.00 90.12 251 ILE A N 1
ATOM 2032 C CA . ILE A 1 251 ? -0.815 4.185 24.644 1.00 90.12 251 ILE A CA 1
ATOM 2033 C C . ILE A 1 251 ? -1.813 5.023 25.451 1.00 90.12 251 ILE A C 1
ATOM 2035 O O . ILE A 1 251 ? -1.413 5.779 26.331 1.00 90.12 251 ILE A O 1
ATOM 2039 N N . ILE A 1 252 ? -3.103 4.897 25.145 1.00 87.00 252 ILE A N 1
ATOM 2040 C CA . ILE A 1 252 ? -4.176 5.641 25.808 1.00 87.00 252 ILE A CA 1
ATOM 2041 C C . ILE A 1 252 ? -4.527 4.965 27.131 1.00 87.00 252 ILE A C 1
ATOM 2043 O O . ILE A 1 252 ? -4.601 5.620 28.169 1.00 87.00 252 ILE A O 1
ATOM 2047 N N . ASN A 1 253 ? -4.775 3.655 27.081 1.00 88.31 253 ASN A N 1
ATOM 2048 C CA . ASN A 1 253 ? -5.073 2.816 28.231 1.00 88.31 253 ASN A CA 1
ATOM 2049 C C . ASN A 1 253 ? -4.850 1.333 27.874 1.00 88.31 253 ASN A C 1
ATOM 2051 O O . ASN A 1 253 ? -5.437 0.819 26.916 1.00 88.31 253 ASN A O 1
ATOM 2055 N N . GLU A 1 254 ? -4.045 0.624 28.668 1.00 90.25 254 GLU A N 1
ATOM 2056 C CA . GLU A 1 254 ? -3.784 -0.809 28.474 1.00 90.25 254 GLU A CA 1
ATOM 2057 C C . GLU A 1 254 ? -5.056 -1.671 28.542 1.00 90.25 254 GLU A C 1
ATOM 2059 O O . GLU A 1 254 ? -5.175 -2.647 27.794 1.00 90.25 254 GLU A O 1
ATOM 2064 N N . ASP A 1 255 ? -6.037 -1.296 29.367 1.00 90.12 255 ASP A N 1
ATOM 2065 C CA . ASP A 1 255 ? -7.298 -2.026 29.494 1.00 90.12 255 ASP A CA 1
ATOM 2066 C C . ASP A 1 255 ? -8.138 -1.924 28.218 1.00 90.12 255 ASP A C 1
ATOM 2068 O O . ASP A 1 255 ? -8.737 -2.919 27.820 1.00 90.12 255 ASP A O 1
ATOM 2072 N N . TYR A 1 256 ? -8.127 -0.787 27.507 1.00 90.56 256 TYR A N 1
ATOM 2073 C CA . TYR A 1 256 ? -8.820 -0.671 26.213 1.00 90.56 256 TYR A CA 1
ATOM 2074 C C . TYR A 1 256 ? -8.210 -1.602 25.163 1.00 90.56 256 TYR A C 1
ATOM 2076 O O . TYR A 1 256 ? -8.938 -2.293 24.449 1.00 90.56 256 TYR A O 1
ATOM 2084 N N . ALA A 1 257 ? -6.879 -1.683 25.098 1.00 93.06 257 ALA A N 1
ATOM 2085 C CA . ALA A 1 257 ? -6.197 -2.611 24.198 1.00 93.06 257 ALA A CA 1
ATOM 2086 C C . ALA A 1 257 ? -6.502 -4.076 24.543 1.00 93.06 257 ALA A C 1
ATOM 2088 O O . ALA A 1 257 ? -6.767 -4.896 23.658 1.00 93.06 257 ALA A O 1
ATOM 2089 N N . ARG A 1 258 ? -6.501 -4.414 25.838 1.00 93.56 258 ARG A N 1
ATOM 2090 C CA . ARG A 1 258 ? -6.803 -5.767 26.308 1.00 93.56 258 ARG A CA 1
ATOM 2091 C C . ARG A 1 258 ? -8.267 -6.135 26.062 1.00 93.56 258 ARG A C 1
ATOM 2093 O O . ARG A 1 258 ? -8.520 -7.238 25.578 1.00 93.56 258 ARG A O 1
ATOM 2100 N N . CYS A 1 259 ? -9.203 -5.224 26.332 1.00 93.62 259 CYS A N 1
ATOM 2101 C CA . CYS A 1 259 ? -10.622 -5.389 26.021 1.00 93.62 259 CYS A CA 1
ATOM 2102 C C . CYS A 1 259 ? -10.814 -5.619 24.524 1.00 93.62 259 CYS A C 1
ATOM 2104 O O . CYS A 1 259 ? -11.403 -6.631 24.161 1.00 93.62 259 CYS A O 1
ATOM 2106 N N . LEU A 1 260 ? -10.236 -4.776 23.657 1.00 95.38 260 LEU A N 1
ATOM 2107 C CA . LEU A 1 260 ? -10.294 -4.970 22.206 1.00 95.38 260 LEU A CA 1
ATOM 2108 C C . LEU A 1 260 ? -9.824 -6.376 21.811 1.00 95.38 260 LEU A C 1
ATOM 2110 O O . LEU A 1 260 ? -10.522 -7.084 21.086 1.00 95.38 260 LEU A O 1
ATOM 2114 N N . SER A 1 261 ? -8.666 -6.807 22.314 1.00 96.75 261 SER A N 1
ATOM 2115 C CA . SER A 1 261 ? -8.099 -8.112 21.968 1.00 96.75 261 SER A CA 1
ATOM 2116 C C . SER A 1 261 ? -8.992 -9.281 22.380 1.00 96.75 261 SER A C 1
ATOM 2118 O O . SER A 1 261 ? -9.225 -10.203 21.591 1.00 96.75 261 SER A O 1
ATOM 2120 N N . VAL A 1 262 ? -9.529 -9.232 23.602 1.00 97.44 262 VAL A N 1
ATOM 2121 C CA . VAL A 1 262 ? -10.440 -10.258 24.113 1.00 97.44 262 VAL A CA 1
ATOM 2122 C C . VAL A 1 262 ? -11.762 -10.236 23.345 1.00 97.44 262 VAL A C 1
ATOM 2124 O O . VAL A 1 262 ? -12.220 -11.300 22.933 1.00 97.44 262 VAL A O 1
ATOM 2127 N N . THR A 1 263 ? -12.336 -9.063 23.068 1.00 97.94 263 THR A N 1
ATOM 2128 C CA . THR A 1 263 ? -13.575 -8.917 22.288 1.00 97.94 263 THR A CA 1
ATOM 2129 C C . THR A 1 263 ? -13.425 -9.502 20.887 1.00 97.94 263 THR A C 1
ATOM 2131 O O . THR A 1 263 ? -14.268 -10.294 20.466 1.00 97.94 263 THR A O 1
ATOM 2134 N N . VAL A 1 264 ? -12.342 -9.190 20.163 1.00 97.88 264 VAL A N 1
ATOM 2135 C CA . VAL A 1 264 ? -12.119 -9.735 18.811 1.00 97.88 264 VAL A CA 1
ATOM 2136 C C . VAL A 1 264 ? -11.956 -11.259 18.857 1.00 97.88 264 VAL A C 1
ATOM 2138 O O . VAL A 1 264 ? -12.514 -11.965 18.016 1.00 97.88 264 VAL A O 1
ATOM 2141 N N . TYR A 1 265 ? -11.254 -11.794 19.860 1.00 98.00 265 TYR A N 1
ATOM 2142 C CA . TYR A 1 265 ? -11.126 -13.242 20.037 1.00 98.00 265 TYR A CA 1
ATOM 2143 C C . TYR A 1 265 ? -12.460 -13.923 20.387 1.00 98.00 265 TYR A C 1
ATOM 2145 O O . TYR A 1 265 ? -12.768 -14.984 19.838 1.00 98.00 265 TYR A O 1
ATOM 2153 N N . LEU A 1 266 ? -13.283 -13.314 21.245 1.00 97.81 266 LEU A N 1
ATOM 2154 C CA . LEU A 1 266 ? -14.630 -13.799 21.553 1.00 97.81 266 LEU A CA 1
ATOM 2155 C C . LEU A 1 266 ? -15.506 -13.806 20.301 1.00 97.81 266 LEU A C 1
ATOM 2157 O O . LEU A 1 266 ? -16.097 -14.836 19.984 1.00 97.81 266 LEU A O 1
ATOM 2161 N N . MET A 1 267 ? -15.525 -12.709 19.542 1.00 97.75 267 MET A N 1
ATOM 2162 C CA . MET A 1 267 ? -16.266 -12.612 18.281 1.00 97.75 267 MET A CA 1
ATOM 2163 C C . MET A 1 267 ? -15.822 -13.668 17.270 1.00 97.75 267 MET A C 1
ATOM 2165 O O . MET A 1 267 ? -16.661 -14.270 16.599 1.00 97.75 267 MET A O 1
ATOM 2169 N N . LEU A 1 268 ? -14.522 -13.968 17.210 1.00 96.25 268 LEU A N 1
ATOM 2170 C CA . LEU A 1 268 ? -13.989 -15.047 16.385 1.00 96.25 268 LEU A CA 1
ATOM 2171 C C . LEU A 1 268 ? -14.562 -16.408 16.813 1.00 96.25 268 LEU A C 1
ATOM 2173 O O . LEU A 1 268 ? -15.043 -17.171 15.975 1.00 96.25 268 LEU A O 1
ATOM 2177 N N . LYS A 1 269 ? -14.526 -16.735 18.109 1.00 96.69 269 LYS A N 1
ATOM 2178 C CA . LYS A 1 269 ? -15.016 -18.029 18.613 1.00 96.69 269 LYS A CA 1
ATOM 2179 C C . LYS A 1 269 ? -16.525 -18.179 18.465 1.00 96.69 269 LYS A C 1
ATOM 2181 O O . LYS A 1 269 ? -16.985 -19.213 17.978 1.00 96.69 269 LYS A O 1
ATOM 2186 N N . LEU A 1 270 ? -17.270 -17.145 18.844 1.00 96.81 270 LEU A N 1
ATOM 2187 C CA . LEU A 1 270 ? -18.722 -17.108 18.740 1.00 96.81 270 LEU A CA 1
ATOM 2188 C C . LEU A 1 270 ? -19.160 -17.222 17.277 1.00 96.81 270 LEU A C 1
ATOM 2190 O O . LEU A 1 270 ? -19.950 -18.103 16.948 1.00 96.81 270 LEU A O 1
ATOM 2194 N N . GLY A 1 271 ? -18.598 -16.403 16.383 1.00 95.31 271 GLY A N 1
ATOM 2195 C CA . GLY A 1 271 ? -18.975 -16.402 14.970 1.00 95.31 271 GLY A CA 1
ATOM 2196 C C . GLY A 1 271 ? -18.684 -17.725 14.260 1.00 95.31 271 GLY A C 1
ATOM 2197 O O . GLY A 1 271 ? -19.525 -18.199 13.498 1.00 95.31 271 GLY A O 1
ATOM 2198 N N . LYS A 1 272 ? -17.557 -18.384 14.577 1.00 93.94 272 LYS A N 1
ATOM 2199 C CA . LYS A 1 272 ? -17.267 -19.737 14.069 1.00 93.94 272 LYS A CA 1
ATOM 2200 C C . LYS A 1 272 ? -18.286 -20.764 14.550 1.00 93.94 272 LYS A C 1
ATOM 2202 O O . LYS A 1 272 ? -18.723 -21.591 13.760 1.00 93.94 272 LYS A O 1
ATOM 2207 N N . ARG A 1 273 ? -18.670 -20.733 15.831 1.00 95.94 273 ARG A N 1
ATOM 2208 C CA . ARG A 1 273 ? -19.631 -21.704 16.375 1.00 95.94 273 ARG A CA 1
ATOM 2209 C C . ARG A 1 273 ? -21.055 -21.468 15.866 1.00 95.94 273 ARG A C 1
ATOM 2211 O O . ARG A 1 273 ? -21.785 -22.431 15.659 1.00 95.94 273 ARG A O 1
ATOM 2218 N N . LEU A 1 274 ? -21.415 -20.211 15.623 1.00 95.69 274 LEU A N 1
ATOM 2219 C CA . LEU A 1 274 ? -22.689 -19.808 15.025 1.00 95.69 274 LEU A CA 1
ATOM 2220 C C . LEU A 1 274 ? -22.743 -20.037 13.503 1.00 95.69 274 LEU A C 1
ATOM 2222 O O . LEU A 1 274 ? -23.776 -19.778 12.896 1.00 95.69 274 LEU A O 1
ATOM 2226 N N . ASN A 1 275 ? -21.662 -20.533 12.883 1.00 93.56 275 ASN A N 1
ATOM 2227 C CA . ASN A 1 275 ? -21.548 -20.750 11.437 1.00 93.56 275 ASN A CA 1
ATOM 2228 C C . ASN A 1 275 ? -21.899 -19.498 10.609 1.00 93.56 275 ASN A C 1
ATOM 2230 O O . ASN A 1 275 ? -22.607 -19.586 9.605 1.00 93.56 275 ASN A O 1
ATOM 2234 N N . ILE A 1 276 ? -21.410 -18.325 11.032 1.00 93.19 276 ILE A N 1
ATOM 2235 C CA . ILE A 1 276 ? -21.546 -17.097 10.238 1.00 93.19 276 ILE A CA 1
ATOM 2236 C C . ILE A 1 276 ? -20.803 -17.290 8.909 1.00 93.19 276 ILE A C 1
ATOM 2238 O O . ILE A 1 276 ? -19.655 -17.733 8.894 1.00 93.19 276 ILE A O 1
ATOM 2242 N N . GLU A 1 277 ? -21.465 -16.951 7.801 1.00 90.56 277 GLU A N 1
ATOM 2243 C CA . GLU A 1 277 ? -20.907 -17.022 6.446 1.00 90.56 277 GLU A CA 1
ATOM 2244 C C . GLU A 1 277 ? -19.552 -16.301 6.349 1.00 90.56 277 GLU A C 1
ATOM 2246 O O . GLU A 1 277 ? -19.403 -15.201 6.877 1.00 90.56 277 GLU A O 1
ATOM 2251 N N . GLU A 1 278 ? -18.575 -16.901 5.664 1.00 83.06 278 GLU A N 1
ATOM 2252 C CA . GLU A 1 278 ? -17.163 -16.483 5.678 1.00 83.06 278 GLU A CA 1
ATOM 2253 C C . GLU A 1 278 ? -16.942 -15.013 5.267 1.00 83.06 278 GLU A C 1
ATOM 2255 O O . GLU A 1 278 ? -16.241 -14.272 5.969 1.00 83.06 278 GLU A O 1
ATOM 2260 N N . ASP A 1 279 ? -17.598 -14.562 4.192 1.00 79.12 279 ASP A N 1
ATOM 2261 C CA . ASP A 1 279 ? -17.505 -13.178 3.705 1.00 79.12 279 ASP A CA 1
ATOM 2262 C C . ASP A 1 279 ? -18.045 -12.187 4.746 1.00 79.12 279 ASP A C 1
ATOM 2264 O O . ASP A 1 279 ? -17.414 -11.184 5.092 1.00 79.12 279 ASP A O 1
ATOM 2268 N N . ARG A 1 280 ? -19.200 -12.513 5.334 1.00 89.19 280 ARG A N 1
ATOM 2269 C CA . ARG A 1 280 ? -19.827 -11.704 6.383 1.00 89.19 280 ARG A CA 1
ATOM 2270 C C . ARG A 1 280 ? -19.030 -11.737 7.685 1.00 89.19 280 ARG A C 1
ATOM 2272 O O . ARG A 1 280 ? -18.968 -10.738 8.401 1.00 89.19 280 ARG A O 1
ATOM 2279 N N . PHE A 1 281 ? -18.417 -12.873 7.991 1.00 92.94 281 PHE A N 1
ATOM 2280 C CA . PHE A 1 281 ? -17.655 -13.097 9.207 1.00 92.94 281 PHE A CA 1
ATOM 2281 C C . PHE A 1 281 ? -16.382 -12.247 9.234 1.00 92.94 281 PHE A C 1
ATOM 2283 O O . PHE A 1 281 ? -16.086 -11.626 10.254 1.00 92.94 281 PHE A O 1
ATOM 2290 N N . THR A 1 282 ? -15.675 -12.128 8.108 1.00 92.44 282 THR A N 1
ATOM 2291 C CA . THR A 1 282 ? -14.488 -11.260 8.003 1.00 92.44 282 THR A CA 1
ATOM 2292 C C . THR A 1 282 ? -14.849 -9.796 8.262 1.00 92.44 282 THR A C 1
ATOM 2294 O O . THR A 1 282 ? -14.210 -9.137 9.086 1.00 92.44 282 THR A O 1
ATOM 2297 N N . ASN A 1 283 ? -15.932 -9.306 7.655 1.00 93.62 283 ASN A N 1
ATOM 2298 C CA . ASN A 1 283 ? -16.400 -7.932 7.850 1.00 93.62 283 ASN A CA 1
ATOM 2299 C C . ASN A 1 283 ? -16.887 -7.681 9.280 1.00 93.62 283 ASN A C 1
ATOM 2301 O O . ASN A 1 283 ? -16.648 -6.607 9.832 1.00 93.62 283 ASN A O 1
ATOM 2305 N N . LEU A 1 284 ? -17.492 -8.679 9.928 1.00 95.38 284 LEU A N 1
ATOM 2306 C CA . LEU A 1 284 ? -17.866 -8.596 11.339 1.00 95.38 284 LEU A CA 1
ATOM 2307 C C . LEU A 1 284 ? -16.638 -8.489 12.257 1.00 95.38 284 LEU A C 1
ATOM 2309 O O . LEU A 1 284 ? -16.642 -7.689 13.193 1.00 95.38 284 LEU A O 1
ATOM 2313 N N . ILE A 1 285 ? -15.568 -9.238 11.976 1.00 96.50 285 ILE A N 1
ATOM 2314 C CA . ILE A 1 285 ? -14.305 -9.132 12.720 1.00 96.50 285 ILE A CA 1
ATOM 2315 C C . ILE A 1 285 ? -13.674 -7.754 12.520 1.00 96.50 285 ILE A C 1
ATOM 2317 O O . ILE A 1 285 ? -13.288 -7.122 13.496 1.00 96.50 285 ILE A O 1
ATOM 2321 N N . ILE A 1 286 ? -13.645 -7.229 11.294 1.00 96.62 286 ILE A N 1
ATOM 2322 C CA . ILE A 1 286 ? -13.154 -5.867 11.027 1.00 96.62 286 ILE A CA 1
ATOM 2323 C C . ILE A 1 286 ? -14.009 -4.829 11.761 1.00 96.62 286 ILE A C 1
ATOM 2325 O O . ILE A 1 286 ? -13.474 -3.940 12.413 1.00 96.62 286 ILE A O 1
ATOM 2329 N N . THR A 1 287 ? -15.333 -4.957 11.719 1.00 97.00 287 THR A N 1
ATOM 2330 C CA . THR A 1 287 ? -16.258 -4.083 12.461 1.00 97.00 287 THR A CA 1
ATOM 2331 C C . THR A 1 287 ? -15.964 -4.118 13.962 1.00 97.00 287 THR A C 1
ATOM 2333 O O . THR A 1 287 ? -15.924 -3.078 14.614 1.00 97.00 287 THR A O 1
ATOM 2336 N N . THR A 1 288 ? -15.670 -5.307 14.494 1.00 97.38 288 THR A N 1
ATOM 2337 C CA . THR A 1 288 ? -15.243 -5.502 15.885 1.00 97.38 288 THR A CA 1
ATOM 2338 C C . THR A 1 288 ? -13.896 -4.836 16.161 1.00 97.38 288 THR A C 1
ATOM 2340 O O . THR A 1 288 ? -13.721 -4.253 17.216 1.00 97.38 288 THR A O 1
ATOM 2343 N N . ILE A 1 289 ? -12.934 -4.844 15.239 1.00 97.19 289 ILE A N 1
ATOM 2344 C CA . ILE A 1 289 ? -11.648 -4.153 15.450 1.00 97.19 289 ILE A CA 1
ATOM 2345 C C . ILE A 1 289 ? -11.853 -2.633 15.616 1.00 97.19 289 ILE A C 1
ATOM 2347 O O . ILE A 1 289 ? -11.133 -1.985 16.371 1.00 97.19 289 ILE A O 1
ATOM 2351 N N . PHE A 1 290 ? -12.861 -2.069 14.948 1.00 97.50 290 PHE A N 1
ATOM 2352 C CA . PHE A 1 290 ? -13.104 -0.627 14.894 1.00 97.50 290 PHE A CA 1
ATOM 2353 C C . PHE A 1 290 ? -14.157 -0.100 15.880 1.00 97.50 290 PHE A C 1
ATOM 2355 O O . PHE A 1 290 ? -14.350 1.112 15.933 1.00 97.50 290 PHE A O 1
ATOM 2362 N N . HIS A 1 291 ? -14.841 -0.947 16.657 1.00 94.88 291 HIS A N 1
ATOM 2363 C CA . HIS A 1 291 ? -15.936 -0.469 17.516 1.00 94.88 291 HIS A CA 1
ATOM 2364 C C . HIS A 1 291 ? -15.493 0.592 18.541 1.00 94.88 291 HIS A C 1
ATOM 2366 O O . HIS A 1 291 ? -16.199 1.581 18.717 1.00 94.88 291 HIS A O 1
ATOM 2372 N N . GLU A 1 292 ? -14.289 0.447 19.107 1.00 88.06 292 GLU A N 1
ATOM 2373 C CA . GLU A 1 292 ? -13.745 1.324 20.158 1.00 88.06 292 GLU A CA 1
ATOM 2374 C C . GLU A 1 292 ? -13.040 2.588 19.646 1.00 88.06 292 GLU A C 1
ATOM 2376 O O . GLU A 1 292 ? -12.570 3.403 20.441 1.00 88.06 292 GLU A O 1
ATOM 2381 N N . ILE A 1 293 ? -12.967 2.829 18.328 1.00 92.44 293 ILE A N 1
ATOM 2382 C CA . ILE A 1 293 ? -12.302 4.050 17.820 1.00 92.44 293 ILE A CA 1
ATOM 2383 C C . ILE A 1 293 ? -12.978 5.330 18.334 1.00 92.44 293 ILE A C 1
ATOM 2385 O O . ILE A 1 293 ? -12.377 6.400 18.316 1.00 92.44 293 ILE A O 1
ATOM 2389 N N . GLY A 1 294 ? -14.227 5.232 18.800 1.00 88.62 294 GLY A N 1
ATOM 2390 C CA . GLY A 1 294 ? -14.972 6.357 19.346 1.00 88.62 294 GLY A CA 1
ATOM 2391 C C . GLY A 1 294 ? -14.509 6.829 20.725 1.00 88.62 294 GLY A C 1
ATOM 2392 O O . GLY A 1 294 ? -14.853 7.948 21.098 1.00 88.62 294 GLY A O 1
ATOM 2393 N N . ILE A 1 295 ? -13.688 6.049 21.445 1.00 87.38 295 ILE A N 1
ATOM 2394 C CA . ILE A 1 295 ? -12.981 6.509 22.659 1.00 87.38 295 ILE A CA 1
ATOM 2395 C C . ILE A 1 295 ? -12.122 7.743 22.355 1.00 87.38 295 ILE A C 1
ATOM 2397 O O . ILE A 1 295 ? -11.906 8.589 23.219 1.00 87.38 295 ILE A O 1
ATOM 2401 N N . LEU A 1 296 ? -11.669 7.881 21.107 1.00 86.44 296 LEU A N 1
ATOM 2402 C CA . LEU A 1 296 ? -10.876 9.014 20.644 1.00 86.44 296 LEU 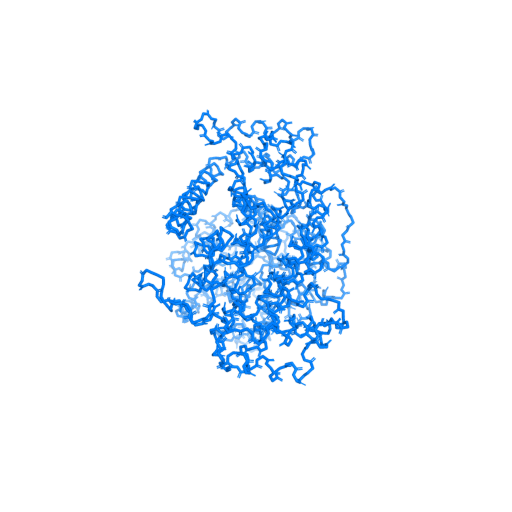A CA 1
ATOM 2403 C C . LEU A 1 296 ? -11.689 10.306 20.487 1.00 86.44 296 LEU A C 1
ATOM 2405 O O . LEU A 1 296 ? -11.126 11.316 20.090 1.00 86.44 296 LEU A O 1
ATOM 2409 N N . TYR A 1 297 ? -12.991 10.323 20.772 1.00 84.88 297 TYR A N 1
ATOM 2410 C CA . TYR A 1 297 ? -13.793 11.545 20.720 1.00 84.88 297 TYR A CA 1
ATOM 2411 C C . TYR A 1 297 ? -13.255 12.625 21.695 1.00 84.88 297 TYR A C 1
ATOM 2413 O O . TYR A 1 297 ? -13.091 12.333 22.878 1.00 84.88 297 TYR A O 1
ATOM 2421 N N . PRO A 1 298 ? -13.048 13.894 21.272 1.00 69.94 298 PRO A N 1
ATOM 2422 C CA . PRO A 1 298 ? -12.492 14.956 22.130 1.00 69.94 298 PRO A CA 1
ATOM 2423 C C . PRO A 1 298 ? -13.221 15.229 23.447 1.00 69.94 298 PRO A C 1
ATOM 2425 O O . PRO A 1 298 ? -12.610 15.697 24.400 1.00 69.94 298 PRO A O 1
ATOM 2428 N N . GLY A 1 299 ? -14.531 14.983 23.501 1.00 68.69 299 GLY A N 1
ATOM 2429 C CA . GLY A 1 299 ? -15.330 15.176 24.713 1.00 68.69 299 GLY A CA 1
ATOM 2430 C C . GLY A 1 299 ? -15.398 13.943 25.616 1.00 68.69 299 GLY A C 1
ATOM 2431 O O . GLY A 1 299 ? -16.051 14.003 26.657 1.00 68.69 299 GLY A O 1
ATOM 2432 N N . TYR A 1 300 ? -14.759 12.831 25.237 1.00 68.94 300 TYR A N 1
ATOM 2433 C CA . TYR A 1 300 ? -14.821 11.577 25.978 1.00 68.94 300 TYR A CA 1
ATOM 2434 C C . TYR A 1 300 ? -13.977 11.658 27.256 1.00 68.94 300 TYR A C 1
ATOM 2436 O O . TYR A 1 300 ? -12.783 11.372 27.269 1.00 68.94 300 TYR A O 1
ATOM 2444 N N . LYS A 1 301 ? -14.601 12.057 28.366 1.00 59.34 301 LYS A N 1
ATOM 2445 C CA . LYS A 1 301 ? -13.964 12.070 29.688 1.00 59.34 301 LYS A CA 1
ATOM 2446 C C . LYS A 1 301 ? -14.193 10.737 30.367 1.00 59.34 301 LYS A C 1
ATOM 2448 O O . LYS A 1 301 ? -15.290 10.576 30.888 1.00 59.34 301 LYS A O 1
ATOM 2453 N N . ASN A 1 302 ? -13.187 9.845 30.352 1.00 51.84 302 ASN A N 1
ATOM 2454 C CA . ASN A 1 302 ? -13.106 8.558 31.076 1.00 51.84 302 ASN A CA 1
ATOM 2455 C C . ASN A 1 302 ? -14.410 8.220 31.808 1.00 51.84 302 ASN A C 1
ATOM 2457 O O . ASN A 1 302 ? -14.532 8.371 33.029 1.00 51.84 302 ASN A O 1
ATOM 2461 N N . CYS A 1 303 ? -15.437 7.869 31.034 1.00 40.03 303 CYS A N 1
ATOM 2462 C CA . CYS A 1 303 ? -16.726 7.617 31.627 1.00 40.03 303 CYS A CA 1
ATOM 2463 C C . CYS A 1 303 ? -16.597 6.234 32.233 1.00 40.03 303 CYS A C 1
ATOM 2465 O O . CYS A 1 303 ? -16.491 5.238 31.523 1.00 40.03 303 CYS A O 1
ATOM 2467 N N . SER A 1 304 ? -16.643 6.184 33.562 1.00 39.53 304 SER A N 1
ATOM 2468 C CA . SER A 1 304 ? -17.353 5.098 34.220 1.00 39.53 304 SER A CA 1
ATOM 2469 C C . SER A 1 304 ? -18.646 4.913 33.431 1.00 39.53 304 SER A C 1
ATOM 2471 O O . SER A 1 304 ? -19.521 5.777 33.478 1.00 39.53 304 SER A O 1
ATOM 2473 N N . ILE A 1 305 ? -18.692 3.878 32.588 1.00 42.91 305 ILE A N 1
ATOM 2474 C CA . ILE A 1 305 ? -19.858 3.559 31.773 1.00 42.91 305 ILE A CA 1
ATOM 2475 C C . ILE A 1 305 ? -21.000 3.475 32.777 1.00 42.91 305 ILE A C 1
ATOM 2477 O O . ILE A 1 305 ? -21.039 2.565 33.611 1.00 42.91 305 ILE A O 1
ATOM 2481 N N . GLN A 1 306 ? -21.885 4.474 32.788 1.00 43.00 306 GLN A N 1
ATOM 2482 C CA . GLN A 1 306 ? -23.122 4.348 33.535 1.00 43.00 306 GLN A CA 1
ATOM 2483 C C . GLN A 1 306 ? -23.832 3.181 32.854 1.00 43.00 306 GLN A C 1
ATOM 2485 O O . GLN A 1 306 ? -24.219 3.294 31.694 1.00 43.00 306 GLN A O 1
ATOM 2490 N N . ARG A 1 307 ? -23.900 2.033 33.547 1.00 48.50 307 ARG A N 1
ATOM 2491 C CA . ARG A 1 307 ? -24.268 0.690 33.038 1.00 48.50 307 ARG A CA 1
ATOM 2492 C C . ARG A 1 307 ? -25.661 0.590 32.375 1.00 48.50 307 ARG A C 1
ATOM 2494 O O . ARG A 1 307 ? -26.096 -0.505 32.005 1.00 48.50 307 ARG A O 1
ATOM 2501 N N . ASP A 1 308 ? -26.350 1.715 32.213 1.00 53.78 308 ASP A N 1
ATOM 2502 C CA . ASP A 1 308 ? -27.705 1.840 31.685 1.00 53.78 308 ASP A CA 1
ATOM 2503 C C . ASP A 1 308 ? -27.798 2.559 30.322 1.00 53.78 308 ASP A C 1
ATOM 2505 O O . ASP A 1 308 ? -28.851 2.487 29.684 1.00 53.78 308 ASP A O 1
ATOM 2509 N N . ASP A 1 309 ? -26.726 3.184 29.814 1.00 61.91 309 ASP A N 1
ATOM 2510 C CA . ASP A 1 309 ? -26.756 3.867 28.509 1.00 61.91 309 ASP A CA 1
ATOM 2511 C C . ASP A 1 309 ? -26.533 2.886 27.335 1.00 61.91 309 ASP A C 1
ATOM 2513 O O . ASP A 1 309 ? -25.414 2.510 27.000 1.00 61.91 309 ASP A O 1
ATOM 2517 N N . GLU A 1 310 ? -27.618 2.495 26.657 1.00 75.81 310 GLU A N 1
ATOM 2518 C CA . GLU A 1 310 ? -27.587 1.560 25.509 1.00 75.81 310 GLU A CA 1
ATOM 2519 C C . GLU A 1 310 ? -26.950 2.135 24.224 1.00 75.81 310 GLU A C 1
ATOM 2521 O O . GLU A 1 310 ? -26.665 1.390 23.286 1.00 75.81 310 GLU A O 1
ATOM 2526 N N . ILE A 1 311 ? -26.794 3.462 24.144 1.00 85.44 311 ILE A N 1
ATOM 2527 C CA . ILE A 1 311 ? -26.099 4.190 23.070 1.00 85.44 311 ILE A CA 1
ATOM 2528 C C . ILE A 1 311 ? -25.300 5.310 23.734 1.00 85.44 311 ILE A C 1
ATOM 2530 O O . ILE A 1 311 ? -25.867 6.119 24.467 1.00 85.44 311 ILE A O 1
ATOM 2534 N N . THR A 1 312 ? -24.005 5.375 23.441 1.00 86.88 312 THR A N 1
ATOM 2535 C CA . THR A 1 312 ? -23.047 6.311 24.049 1.00 86.88 312 THR A CA 1
ATOM 2536 C C . THR A 1 312 ? -22.497 7.303 23.024 1.00 86.88 312 THR A C 1
ATOM 2538 O O . THR A 1 312 ? -22.555 7.061 21.815 1.00 86.88 312 THR A O 1
ATOM 2541 N N . GLU A 1 313 ? -21.917 8.416 23.486 1.00 88.75 313 GLU A N 1
ATOM 2542 C CA . GLU A 1 313 ? -21.213 9.363 22.605 1.00 88.75 313 GLU A CA 1
ATOM 2543 C C . GLU A 1 313 ? -20.097 8.665 21.811 1.00 88.75 313 GLU A C 1
ATOM 2545 O O . GLU A 1 313 ? -20.020 8.830 20.594 1.00 88.75 313 GLU A O 1
ATOM 2550 N N . HIS A 1 314 ? -19.314 7.797 22.462 1.00 89.62 314 HIS A N 1
ATOM 2551 C CA . HIS A 1 314 ? -18.294 6.981 21.798 1.00 89.62 314 HIS A CA 1
ATOM 2552 C C . HIS A 1 314 ? -18.907 6.165 20.641 1.00 89.62 314 HIS A C 1
ATOM 2554 O O . HIS A 1 314 ? -18.420 6.245 19.513 1.00 89.62 314 HIS A O 1
ATOM 2560 N N . SER A 1 315 ? -20.009 5.441 20.878 1.00 92.31 315 SER A N 1
ATOM 2561 C CA . SER A 1 315 ? -20.636 4.603 19.843 1.00 92.31 315 SER A CA 1
ATOM 2562 C C . SER A 1 315 ? -21.159 5.417 18.651 1.00 92.31 315 SER A C 1
ATOM 2564 O O . SER A 1 315 ? -21.061 4.971 17.508 1.00 92.31 315 SER A O 1
ATOM 2566 N N . ILE A 1 316 ? -21.659 6.639 18.888 1.00 93.81 316 ILE A N 1
ATOM 2567 C CA . ILE A 1 316 ? -22.108 7.554 17.827 1.00 93.81 316 ILE A CA 1
ATOM 2568 C C . ILE A 1 316 ? -20.914 8.046 17.007 1.00 93.81 316 ILE A C 1
ATOM 2570 O O . ILE A 1 316 ? -20.989 8.062 15.777 1.00 93.81 316 ILE A O 1
ATOM 2574 N N . PHE A 1 317 ? -19.822 8.445 17.665 1.00 94.12 317 PHE A N 1
ATOM 2575 C CA . PHE A 1 317 ? -18.629 8.939 16.978 1.00 94.12 317 PHE A CA 1
ATOM 2576 C C . PHE A 1 317 ? -17.972 7.836 16.137 1.00 94.12 317 PHE A C 1
ATOM 2578 O O . PHE A 1 317 ? -17.725 8.041 14.948 1.00 94.12 317 PHE A O 1
ATOM 2585 N N . ALA A 1 318 ? -17.801 6.640 16.711 1.00 95.38 318 ALA A N 1
ATOM 2586 C CA . ALA A 1 318 ? -17.296 5.465 16.003 1.00 95.38 318 ALA A CA 1
ATOM 2587 C C . ALA A 1 318 ? -18.183 5.092 14.804 1.00 95.38 318 ALA A C 1
ATOM 2589 O O . ALA A 1 318 ? -17.675 4.887 13.703 1.00 95.38 318 ALA A O 1
ATOM 2590 N N . TYR A 1 319 ? -19.511 5.080 14.981 1.00 96.69 319 TYR A N 1
ATOM 2591 C CA . TYR A 1 319 ? -20.470 4.835 13.899 1.00 96.69 319 TYR A CA 1
ATOM 2592 C C . TYR A 1 319 ? -20.304 5.818 12.738 1.00 96.69 319 TYR A C 1
ATOM 2594 O O . TYR A 1 319 ? -20.299 5.395 11.584 1.00 96.69 319 TYR A O 1
ATOM 2602 N N . LEU A 1 320 ? -20.185 7.118 13.021 1.00 96.88 320 LEU A N 1
ATOM 2603 C CA . LEU A 1 320 ? -20.086 8.143 11.981 1.00 96.88 320 LEU A CA 1
ATOM 2604 C C . LEU A 1 320 ? -18.769 8.050 11.216 1.00 96.88 320 LEU A C 1
ATOM 2606 O O . LEU A 1 320 ? -18.795 8.078 9.990 1.00 96.88 320 LEU A O 1
ATOM 2610 N N . LEU A 1 321 ? -17.645 7.882 11.917 1.00 95.94 321 LEU A N 1
ATOM 2611 C CA . LEU A 1 321 ? -16.339 7.696 11.283 1.00 95.94 321 LEU A CA 1
ATOM 2612 C C . LEU A 1 321 ? -16.310 6.433 10.423 1.00 95.94 321 LEU A C 1
ATOM 2614 O O . LEU A 1 321 ? -15.916 6.482 9.259 1.00 95.94 321 LEU A O 1
ATOM 2618 N N . TYR A 1 322 ? -16.771 5.310 10.974 1.00 97.38 322 TYR A N 1
ATOM 2619 C CA . TYR A 1 322 ? -16.785 4.043 10.256 1.00 97.38 322 TYR A CA 1
ATOM 2620 C C . TYR A 1 322 ? -17.715 4.104 9.042 1.00 97.38 322 TYR A C 1
ATOM 2622 O O . TYR A 1 322 ? -17.337 3.684 7.957 1.00 97.38 322 TYR A O 1
ATOM 2630 N N . LYS A 1 323 ? -18.908 4.687 9.179 1.00 96.88 323 LYS A N 1
ATOM 2631 C CA . LYS A 1 323 ? -19.846 4.852 8.063 1.00 96.88 323 LYS A CA 1
ATOM 2632 C C . LYS A 1 323 ? -19.298 5.748 6.949 1.00 96.88 323 LYS A C 1
ATOM 2634 O O . LYS A 1 323 ? -19.616 5.509 5.789 1.00 96.88 323 LYS A O 1
ATOM 2639 N N . GLU A 1 324 ? -18.554 6.791 7.298 1.00 95.56 324 GLU A N 1
ATOM 2640 C CA . GLU A 1 324 ? -18.062 7.767 6.324 1.00 95.56 324 GLU A CA 1
ATOM 2641 C C . GLU A 1 324 ? -16.822 7.263 5.570 1.00 95.56 324 GLU A C 1
ATOM 2643 O O . GLU A 1 324 ? -16.693 7.516 4.374 1.00 95.56 324 GLU A O 1
ATOM 2648 N N . PHE A 1 325 ? -15.915 6.550 6.251 1.00 95.06 325 PHE A N 1
ATOM 2649 C CA . PHE A 1 325 ? -14.575 6.262 5.720 1.00 95.06 325 PHE A CA 1
ATOM 2650 C C . PHE A 1 325 ? -14.237 4.779 5.555 1.00 95.06 325 PHE A C 1
ATOM 2652 O O . PHE A 1 325 ? -13.323 4.454 4.789 1.00 95.06 325 PHE A O 1
ATOM 2659 N N . SER A 1 326 ? -14.938 3.875 6.247 1.00 96.25 326 SER A N 1
ATOM 2660 C CA . SER A 1 326 ? -14.675 2.441 6.117 1.00 96.25 326 SER A CA 1
ATOM 2661 C C . SER A 1 326 ? -15.100 1.947 4.733 1.00 96.25 326 SER A C 1
ATOM 2663 O O . SER A 1 326 ? -16.133 2.384 4.222 1.00 96.25 326 SER A O 1
ATOM 2665 N N . PRO A 1 327 ? -14.385 0.973 4.144 1.00 95.88 327 PRO A N 1
ATOM 2666 C CA . PRO A 1 327 ? -14.873 0.251 2.972 1.00 95.88 327 PRO A CA 1
ATOM 2667 C C . PRO A 1 327 ? -16.148 -0.579 3.234 1.00 95.88 327 PRO A C 1
ATOM 2669 O O . PRO A 1 327 ? -16.756 -1.026 2.268 1.00 95.88 327 PRO A O 1
ATOM 2672 N N . TYR A 1 328 ? -16.571 -0.755 4.497 1.00 95.81 328 TYR A N 1
ATOM 2673 C CA . TYR A 1 328 ? -17.739 -1.565 4.894 1.00 95.81 328 TYR A CA 1
ATOM 2674 C C . TYR A 1 328 ? -18.820 -0.754 5.647 1.00 95.81 328 TYR A C 1
ATOM 2676 O O . TYR A 1 328 ? -19.183 -1.087 6.784 1.00 95.81 328 TYR A O 1
ATOM 2684 N N . PRO A 1 329 ? -19.340 0.351 5.081 1.00 95.88 329 PRO A N 1
ATOM 2685 C CA . PRO A 1 329 ? -20.252 1.259 5.783 1.00 95.88 329 PRO A CA 1
ATOM 2686 C C . PRO A 1 329 ? -21.579 0.604 6.212 1.00 95.88 329 PRO A C 1
ATOM 2688 O O . PRO A 1 329 ? -22.241 1.079 7.139 1.00 95.88 329 PRO A O 1
ATOM 2691 N N . GLU A 1 330 ? -21.981 -0.496 5.578 1.00 94.88 330 GLU A N 1
ATOM 2692 C CA . GLU A 1 330 ? -23.186 -1.265 5.890 1.00 94.88 330 GLU A CA 1
ATOM 2693 C C . GLU A 1 330 ? -23.143 -1.929 7.275 1.00 94.88 330 GLU A C 1
ATOM 2695 O O . GLU A 1 330 ? -24.190 -2.092 7.907 1.00 94.88 330 GLU A O 1
ATOM 2700 N N . PHE A 1 331 ? -21.948 -2.217 7.802 1.00 95.69 331 PHE A N 1
ATOM 2701 C CA . PHE A 1 331 ? -21.766 -2.788 9.139 1.00 95.69 331 PHE A CA 1
ATOM 2702 C C . PHE A 1 331 ? -21.734 -1.723 10.247 1.00 95.69 331 PHE A C 1
ATOM 2704 O O . PHE A 1 331 ? -21.833 -2.059 11.427 1.00 95.69 331 PHE A O 1
ATOM 2711 N N . ALA A 1 332 ? -21.685 -0.428 9.910 1.00 96.44 332 ALA A N 1
ATOM 2712 C CA . ALA A 1 332 ? -21.537 0.652 10.890 1.00 96.44 332 ALA A CA 1
ATOM 2713 C C . ALA A 1 332 ? -22.633 0.648 11.975 1.00 96.44 332 ALA A C 1
ATOM 2715 O O . ALA A 1 332 ? -22.389 1.021 13.121 1.00 96.44 332 ALA A O 1
ATOM 2716 N N . ARG A 1 333 ? -23.855 0.200 11.652 1.00 94.88 333 ARG A N 1
ATOM 2717 C CA . ARG A 1 333 ? -24.952 0.121 12.635 1.00 94.88 333 ARG A CA 1
ATOM 2718 C C . ARG A 1 333 ? -24.678 -0.864 13.770 1.00 94.88 333 ARG A C 1
ATOM 2720 O O . ARG A 1 333 ? -25.215 -0.667 14.853 1.00 94.88 333 ARG A O 1
ATOM 2727 N N . ILE A 1 334 ? -23.855 -1.887 13.544 1.00 96.00 334 ILE A N 1
ATOM 2728 C CA . ILE A 1 334 ? -23.419 -2.810 14.599 1.00 96.00 334 ILE A CA 1
ATOM 2729 C C . ILE A 1 334 ? -22.630 -2.028 15.652 1.00 96.00 334 ILE A C 1
ATOM 2731 O O . ILE A 1 334 ? -22.913 -2.157 16.836 1.00 96.00 334 ILE A O 1
ATOM 2735 N N . ILE A 1 335 ? -21.734 -1.133 15.216 1.00 95.94 335 ILE A N 1
ATOM 2736 C CA . ILE A 1 335 ? -20.986 -0.229 16.101 1.00 95.94 335 ILE A CA 1
ATOM 2737 C C . ILE A 1 335 ? -21.930 0.736 16.823 1.00 95.94 335 ILE A C 1
ATOM 2739 O O . ILE A 1 335 ? -21.774 0.954 18.014 1.00 95.94 335 ILE A O 1
ATOM 2743 N N . LEU A 1 336 ? -22.948 1.296 16.169 1.00 94.00 336 LEU A N 1
ATOM 2744 C CA . LEU A 1 336 ? -23.868 2.216 16.857 1.00 94.00 336 LEU A CA 1
ATOM 2745 C C . LEU A 1 336 ? -24.617 1.553 18.029 1.00 94.00 336 LEU A C 1
ATOM 2747 O O . LEU A 1 336 ? -24.929 2.213 19.016 1.00 94.00 336 LEU A O 1
ATOM 2751 N N . TYR A 1 337 ? -24.927 0.261 17.904 1.00 92.44 337 TYR A N 1
ATOM 2752 C CA . TYR A 1 337 ? -25.766 -0.475 18.849 1.00 92.44 337 TYR A CA 1
ATOM 2753 C C . TYR A 1 337 ? -25.003 -1.535 19.656 1.00 92.44 337 TYR A C 1
ATOM 2755 O O . TYR A 1 337 ? -25.635 -2.388 20.271 1.00 92.44 337 TYR A O 1
ATOM 2763 N N . HIS A 1 338 ? -23.668 -1.497 19.698 1.00 92.06 338 HIS A N 1
ATOM 2764 C CA . HIS A 1 338 ? -22.878 -2.535 20.374 1.00 92.06 338 HIS A CA 1
ATOM 2765 C C . HIS A 1 338 ? -23.047 -2.568 21.904 1.00 92.06 338 HIS A C 1
ATOM 2767 O O . HIS A 1 338 ? -22.630 -3.527 22.531 1.00 92.06 338 HIS A O 1
ATOM 2773 N N . ASN A 1 339 ? -23.694 -1.568 22.512 1.00 88.25 339 ASN A N 1
ATOM 2774 C CA . ASN A 1 339 ? -24.044 -1.560 23.942 1.00 88.25 339 ASN A CA 1
ATOM 2775 C C . ASN A 1 339 ? -25.527 -1.888 24.194 1.00 88.25 339 ASN A C 1
ATOM 2777 O O . ASN A 1 339 ? -26.041 -1.717 25.302 1.00 88.25 339 ASN A O 1
ATOM 2781 N N . LYS A 1 340 ? -26.255 -2.328 23.160 1.00 85.81 340 LYS A N 1
ATOM 2782 C CA . LYS A 1 340 ? -27.696 -2.564 23.234 1.00 85.81 340 LYS A CA 1
ATOM 2783 C C . LYS A 1 340 ? -28.006 -3.920 23.872 1.00 85.81 340 LYS A C 1
ATOM 2785 O O . LYS A 1 340 ? -27.720 -4.969 23.302 1.00 85.81 340 LYS A O 1
ATOM 2790 N N . LYS A 1 341 ? -28.707 -3.883 25.008 1.00 86.50 341 LYS A N 1
ATOM 2791 C CA . LYS A 1 341 ? -29.233 -5.064 25.708 1.00 86.50 341 LYS A CA 1
ATOM 2792 C C . LYS A 1 341 ? -30.305 -5.779 24.871 1.00 86.50 341 LYS A C 1
ATOM 2794 O O . LYS A 1 341 ? -31.159 -5.141 24.245 1.00 86.50 341 LYS A O 1
ATOM 2799 N N . TYR A 1 342 ? -30.283 -7.107 24.877 1.00 83.25 342 TYR A N 1
ATOM 2800 C CA . TYR A 1 342 ? -31.309 -7.953 24.269 1.00 83.25 342 TYR A CA 1
ATOM 2801 C C . TYR A 1 342 ? -32.638 -7.863 25.045 1.00 83.25 342 TYR A C 1
ATOM 2803 O O . TYR A 1 342 ? -32.662 -7.596 26.243 1.00 83.25 342 TYR A O 1
ATOM 2811 N N . GLY A 1 343 ? -33.768 -8.049 24.355 1.00 72.38 343 GLY A N 1
ATOM 2812 C CA . GLY A 1 343 ? -35.116 -8.037 24.949 1.00 72.38 343 GLY A CA 1
ATOM 2813 C C . GLY A 1 343 ? -35.739 -6.650 25.185 1.00 72.38 343 GLY A C 1
ATOM 2814 O O . GLY A 1 343 ? -36.961 -6.544 25.278 1.00 72.38 343 GLY A O 1
ATOM 2815 N N . VAL A 1 344 ? -34.951 -5.569 25.207 1.00 60.69 344 VAL A N 1
ATOM 2816 C CA . VAL A 1 344 ? -35.455 -4.187 25.325 1.00 60.69 344 VAL A CA 1
ATOM 2817 C C . VAL A 1 344 ? -35.624 -3.580 23.931 1.00 60.69 344 VAL A C 1
ATOM 2819 O O . VAL A 1 344 ? -34.643 -3.129 23.349 1.00 60.69 344 VAL A O 1
ATOM 2822 N N . ASN A 1 345 ? -36.853 -3.523 23.399 1.00 61.72 345 ASN A N 1
ATOM 2823 C CA . ASN A 1 345 ? -37.191 -2.888 22.111 1.00 61.72 345 ASN A CA 1
ATOM 2824 C C . ASN A 1 345 ? -36.203 -3.225 20.968 1.00 61.72 345 ASN A C 1
ATOM 2826 O O . ASN A 1 345 ? -35.249 -2.489 20.712 1.00 61.72 345 ASN A O 1
ATOM 2830 N N . HIS A 1 346 ? -36.485 -4.294 20.212 1.00 64.38 346 HIS A N 1
ATOM 2831 C CA . HIS A 1 346 ? -35.710 -4.722 19.027 1.00 64.38 346 HIS A CA 1
ATOM 2832 C C . HIS A 1 346 ? -35.647 -3.687 17.884 1.00 64.38 346 HIS A C 1
ATOM 2834 O O . HIS A 1 346 ? -34.975 -3.896 16.872 1.00 64.38 346 HIS A O 1
ATOM 2840 N N . ALA A 1 347 ? -36.343 -2.563 18.048 1.00 59.91 347 ALA A N 1
ATOM 2841 C CA . ALA A 1 347 ? -36.213 -1.389 17.215 1.00 59.91 347 ALA A CA 1
ATOM 2842 C C . ALA A 1 347 ? -36.097 -0.127 18.080 1.00 59.91 347 ALA A C 1
ATOM 2844 O O . ALA A 1 347 ? -36.836 0.044 19.051 1.00 59.91 347 ALA A O 1
ATOM 2845 N N . ILE A 1 348 ? -35.220 0.795 17.687 1.00 60.94 348 ILE A N 1
ATOM 2846 C CA . ILE A 1 348 ? -35.157 2.146 18.259 1.00 60.94 348 ILE A CA 1
ATOM 2847 C C . ILE A 1 348 ? -35.782 3.091 17.237 1.00 60.94 348 ILE A C 1
ATOM 2849 O O . ILE A 1 348 ? -35.261 3.245 16.136 1.00 60.94 348 ILE A O 1
ATOM 2853 N N . ASN A 1 349 ? -36.921 3.700 17.583 1.00 59.66 349 ASN A N 1
ATOM 2854 C CA . ASN A 1 349 ? -37.670 4.601 16.695 1.00 59.66 349 ASN A CA 1
ATOM 2855 C C . ASN A 1 349 ? -37.958 3.983 15.303 1.00 59.66 349 ASN A C 1
ATOM 2857 O O . ASN A 1 349 ? -37.726 4.624 14.282 1.00 59.66 349 ASN A O 1
ATOM 2861 N N . ASN A 1 350 ? -38.450 2.735 15.265 1.00 65.81 350 ASN A N 1
ATOM 2862 C CA . ASN A 1 350 ? -38.739 1.937 14.054 1.00 65.81 350 ASN A CA 1
ATOM 2863 C C . ASN A 1 350 ? -37.521 1.497 13.216 1.00 65.81 350 ASN A C 1
ATOM 2865 O O . ASN A 1 350 ? -37.696 0.969 12.119 1.00 65.81 350 ASN A O 1
ATOM 2869 N N . ILE A 1 351 ? -36.294 1.663 13.718 1.00 71.69 351 ILE A N 1
ATOM 2870 C CA . ILE A 1 351 ? -35.081 1.133 13.081 1.00 71.69 351 ILE A CA 1
ATOM 2871 C C . ILE A 1 351 ? -34.695 -0.172 13.770 1.00 71.69 351 ILE A C 1
ATOM 2873 O O . ILE A 1 351 ? -34.405 -0.169 14.965 1.00 71.69 351 ILE A O 1
ATOM 2877 N N . VAL A 1 352 ? -34.687 -1.270 13.012 1.00 82.31 352 VAL A N 1
ATOM 2878 C CA . VAL A 1 352 ? -34.302 -2.602 13.499 1.00 82.31 352 VAL A CA 1
ATOM 2879 C C . VAL A 1 352 ? -32.817 -2.618 13.861 1.00 82.31 352 VAL A C 1
ATOM 2881 O O . VAL A 1 352 ? -31.973 -2.195 13.065 1.00 82.31 352 VAL A O 1
ATOM 2884 N N . VAL A 1 353 ? -32.515 -3.103 15.065 1.00 86.62 353 VAL A N 1
ATOM 2885 C CA . VAL A 1 353 ? -31.142 -3.328 15.530 1.00 86.62 353 VAL A CA 1
ATOM 2886 C C . VAL A 1 353 ? -30.586 -4.574 14.822 1.00 86.62 353 VAL A C 1
ATOM 2888 O O . VAL A 1 353 ? -31.263 -5.604 14.836 1.00 86.62 353 VAL A O 1
ATOM 2891 N N . PRO A 1 354 ? -29.398 -4.514 14.187 1.00 91.88 354 PRO A N 1
ATOM 2892 C CA . PRO A 1 354 ? -28.775 -5.697 13.591 1.00 91.88 354 PRO A CA 1
ATOM 2893 C C . PRO A 1 354 ? -28.552 -6.791 14.639 1.00 91.88 354 PRO A C 1
ATOM 2895 O O . PRO A 1 354 ? -28.108 -6.488 15.745 1.00 91.88 354 PRO A O 1
ATOM 2898 N N . ASP A 1 355 ? -28.811 -8.052 14.291 1.00 91.56 355 ASP A N 1
ATOM 2899 C CA . ASP A 1 355 ? -28.645 -9.181 15.222 1.00 91.56 355 ASP A CA 1
ATOM 2900 C C . ASP A 1 355 ? -27.193 -9.275 15.728 1.00 91.56 355 ASP A C 1
ATOM 2902 O O . ASP A 1 355 ? -26.938 -9.478 16.914 1.00 91.56 355 ASP A O 1
ATOM 2906 N N . GLU A 1 356 ? -26.232 -8.972 14.850 1.00 94.62 356 GLU A N 1
ATOM 2907 C CA . GLU A 1 356 ? -24.801 -8.959 15.155 1.00 94.62 356 GLU A CA 1
ATOM 2908 C C . GLU A 1 356 ? -24.406 -7.891 16.186 1.00 94.62 356 GLU A C 1
ATOM 2910 O O . GLU A 1 356 ? -23.372 -8.028 16.836 1.00 94.62 356 GLU A O 1
ATOM 2915 N N . ALA A 1 357 ? -25.217 -6.843 16.377 1.00 94.44 357 ALA A N 1
ATOM 2916 C CA . ALA A 1 357 ? -24.983 -5.862 17.437 1.00 94.44 357 ALA A CA 1
ATOM 2917 C C . ALA A 1 357 ? -25.173 -6.486 18.825 1.00 94.44 357 ALA A C 1
ATOM 2919 O O . ALA A 1 357 ? -24.405 -6.185 19.735 1.00 94.44 357 ALA A O 1
ATOM 2920 N N . TYR A 1 358 ? -26.130 -7.411 18.975 1.00 94.12 358 TYR A N 1
ATOM 2921 C CA . TYR A 1 358 ? -26.303 -8.173 20.215 1.00 94.12 358 TYR A CA 1
ATOM 2922 C C . TYR A 1 358 ? -25.156 -9.162 20.439 1.00 94.12 358 TYR A C 1
ATOM 2924 O O . TYR A 1 358 ? -24.780 -9.412 21.583 1.00 94.12 358 TYR A O 1
ATOM 2932 N N . LEU A 1 359 ? -24.582 -9.706 19.359 1.00 96.12 359 LEU A N 1
ATOM 2933 C CA . LEU A 1 359 ? -23.418 -10.586 19.443 1.00 96.12 359 LEU A CA 1
ATOM 2934 C C . LEU A 1 359 ? -22.186 -9.819 19.929 1.00 96.12 359 LEU A C 1
ATOM 2936 O O . LEU A 1 359 ? -21.511 -10.257 20.860 1.00 96.12 359 LEU A O 1
ATOM 2940 N N . LEU A 1 360 ? -21.936 -8.648 19.335 1.00 96.31 360 LEU A N 1
ATOM 2941 C CA . LEU A 1 360 ? -20.857 -7.764 19.758 1.00 96.31 360 LEU A CA 1
ATOM 2942 C C . LEU A 1 360 ? -21.078 -7.260 21.190 1.00 96.31 360 LEU A C 1
ATOM 2944 O O . LEU A 1 360 ? -20.134 -7.255 21.971 1.00 96.31 360 LEU A O 1
ATOM 2948 N N . SER A 1 361 ? -22.316 -6.929 21.567 1.00 94.25 361 SER A N 1
ATOM 2949 C CA . SER A 1 361 ? -22.649 -6.511 22.934 1.00 94.25 361 SER A CA 1
ATOM 2950 C C . SER A 1 361 ? -22.336 -7.578 23.979 1.00 94.25 361 SER A C 1
ATOM 2952 O O . SER A 1 361 ? -21.731 -7.270 25.008 1.00 94.25 361 SER A O 1
ATOM 2954 N N . LEU A 1 362 ? -22.663 -8.843 23.692 1.00 95.31 362 LEU A N 1
ATOM 2955 C CA . LEU A 1 362 ? -22.253 -9.970 24.529 1.00 95.31 362 LEU A CA 1
ATOM 2956 C C . LEU A 1 362 ? -20.725 -10.051 24.640 1.00 95.31 362 LEU A C 1
ATOM 2958 O O . LEU A 1 362 ? -20.196 -10.159 25.744 1.00 95.31 362 LEU A O 1
ATOM 2962 N N . ALA A 1 363 ? -20.010 -9.990 23.514 1.00 97.00 363 ALA A N 1
ATOM 2963 C CA . ALA A 1 363 ? -18.553 -10.098 23.506 1.00 97.00 363 ALA A CA 1
ATOM 2964 C C . ALA A 1 363 ? -17.876 -8.968 24.302 1.00 97.00 363 ALA A C 1
ATOM 2966 O O . ALA A 1 363 ? -16.987 -9.256 25.101 1.00 97.00 363 ALA A O 1
ATOM 2967 N N . VAL A 1 364 ? -18.326 -7.719 24.139 1.00 94.69 364 VAL A N 1
ATOM 2968 C CA . VAL A 1 364 ? -17.812 -6.545 24.867 1.00 94.69 364 VAL A CA 1
ATOM 2969 C C . VAL A 1 364 ? -18.042 -6.693 26.369 1.00 94.69 364 VAL A C 1
ATOM 2971 O O . VAL A 1 364 ? -17.091 -6.632 27.144 1.00 94.69 364 VAL A O 1
ATOM 2974 N N . ALA A 1 365 ? -19.276 -6.986 26.789 1.00 93.56 365 ALA A N 1
ATOM 2975 C CA . ALA A 1 365 ? -19.610 -7.112 28.206 1.00 93.56 365 ALA A CA 1
ATOM 2976 C C . ALA A 1 365 ? -18.812 -8.227 28.907 1.00 93.56 365 ALA A C 1
ATOM 2978 O O . ALA A 1 365 ? -18.434 -8.101 30.072 1.00 93.56 365 ALA A O 1
ATOM 2979 N N . ILE A 1 366 ? -18.540 -9.328 28.205 1.00 95.81 366 ILE A N 1
ATOM 2980 C CA . ILE A 1 366 ? -17.751 -10.441 28.742 1.00 95.81 366 ILE A CA 1
ATOM 2981 C C . ILE A 1 366 ? -16.257 -10.108 28.737 1.00 95.81 366 ILE A C 1
ATOM 2983 O O . ILE A 1 366 ? -15.568 -10.432 29.706 1.00 95.81 366 ILE A O 1
ATOM 2987 N N . ALA A 1 367 ? -15.754 -9.425 27.706 1.00 95.75 367 ALA A N 1
ATOM 2988 C CA . ALA A 1 367 ? -14.377 -8.944 27.670 1.00 95.75 367 ALA A CA 1
ATOM 2989 C C . ALA A 1 367 ? -14.081 -7.992 28.837 1.00 95.75 367 ALA A C 1
ATOM 2991 O O . ALA A 1 367 ? -13.086 -8.191 29.533 1.00 95.75 367 ALA A O 1
ATOM 2992 N N . GLU A 1 368 ? -14.973 -7.039 29.120 1.00 92.75 368 GLU A N 1
ATOM 2993 C CA . GLU A 1 368 ? -14.855 -6.137 30.271 1.00 92.75 368 GLU A CA 1
ATOM 2994 C C . GLU A 1 368 ? -14.769 -6.904 31.594 1.00 92.75 368 GLU A C 1
ATOM 2996 O O . GLU A 1 368 ? -13.913 -6.609 32.431 1.00 92.75 368 GLU A O 1
ATOM 3001 N N . VAL A 1 369 ? -15.619 -7.918 31.794 1.00 94.69 369 VAL A N 1
ATOM 3002 C CA . VAL A 1 369 ? -15.571 -8.754 33.003 1.00 94.69 369 VAL A CA 1
ATOM 3003 C C . VAL A 1 369 ? -14.249 -9.508 33.093 1.00 94.69 369 VAL A C 1
ATOM 3005 O O . VAL A 1 369 ? -13.653 -9.555 34.168 1.00 94.69 369 VAL A O 1
ATOM 3008 N N . ILE A 1 370 ? -13.757 -10.071 31.989 1.00 94.00 370 ILE A N 1
ATOM 3009 C CA . ILE A 1 370 ? -12.487 -10.807 31.963 1.00 94.00 370 ILE A CA 1
ATOM 3010 C C . ILE A 1 370 ? -11.302 -9.894 32.289 1.00 94.00 370 ILE A C 1
ATOM 3012 O O . ILE A 1 370 ? -10.429 -10.285 33.065 1.00 94.00 370 ILE A O 1
ATOM 3016 N N . VAL A 1 371 ? -11.258 -8.695 31.706 1.00 91.12 371 VAL A N 1
ATOM 3017 C CA . VAL A 1 371 ? -10.158 -7.740 31.899 1.00 91.12 371 VAL A CA 1
ATOM 3018 C C . VAL A 1 371 ? -10.115 -7.224 33.334 1.00 91.12 371 VAL A C 1
ATOM 3020 O O . VAL A 1 371 ? -9.032 -7.170 33.915 1.00 91.12 371 VAL A O 1
ATOM 3023 N N . ASN A 1 372 ? -11.282 -6.959 33.928 1.00 90.25 372 ASN A N 1
ATOM 3024 C CA . ASN A 1 372 ? -11.417 -6.443 35.292 1.00 90.25 372 ASN A CA 1
ATOM 3025 C C . ASN A 1 372 ? -11.406 -7.526 36.391 1.00 90.25 372 ASN A C 1
ATOM 3027 O O . ASN A 1 372 ? -11.518 -7.200 37.574 1.00 90.25 372 ASN A O 1
ATOM 3031 N N . SER A 1 373 ? -11.301 -8.811 36.037 1.00 91.31 373 SER A N 1
ATOM 3032 C CA . SER A 1 373 ? -11.278 -9.913 37.007 1.00 91.31 373 SER A CA 1
ATOM 3033 C C . SER A 1 373 ? -9.860 -10.370 37.340 1.00 91.31 373 SER A C 1
ATOM 3035 O O . SER A 1 373 ? -8.977 -10.422 36.483 1.00 91.31 373 SER A O 1
ATOM 3037 N N . SER A 1 374 ? -9.664 -10.805 38.588 1.00 90.50 374 SER A N 1
ATOM 3038 C CA . SER A 1 374 ? -8.488 -11.593 38.962 1.00 90.50 374 SER A CA 1
ATOM 3039 C C . SER A 1 374 ? -8.498 -12.941 38.221 1.00 90.50 374 SER A C 1
ATOM 3041 O O . SER A 1 374 ? -9.550 -13.440 37.808 1.00 90.50 374 SER A O 1
ATOM 3043 N N . ARG A 1 375 ? -7.328 -13.576 38.077 1.00 86.50 375 ARG A N 1
ATOM 3044 C CA . ARG A 1 375 ? -7.223 -14.897 37.431 1.00 86.50 375 ARG A CA 1
ATOM 3045 C C . ARG A 1 375 ? -8.018 -15.984 38.169 1.00 86.50 375 ARG A C 1
ATOM 3047 O O . ARG A 1 375 ? -8.465 -16.935 37.537 1.00 86.50 375 ARG A O 1
ATOM 3054 N N . GLU A 1 376 ? -8.185 -15.843 39.480 1.00 88.75 376 GLU A N 1
ATOM 3055 C CA . GLU A 1 376 ? -8.897 -16.798 40.337 1.00 88.75 376 GLU A CA 1
ATOM 3056 C C . GLU A 1 376 ? -10.419 -16.621 40.234 1.00 88.75 376 GLU A C 1
ATOM 3058 O O . GLU A 1 376 ? -11.157 -17.607 40.214 1.00 88.75 376 GLU A O 1
ATOM 3063 N N . ASP A 1 377 ? -10.886 -15.379 40.075 1.00 92.88 377 ASP A N 1
ATOM 3064 C CA . ASP A 1 377 ? -12.313 -15.041 40.089 1.00 92.88 377 ASP A CA 1
ATOM 3065 C C . ASP A 1 377 ? -12.959 -15.006 38.698 1.00 92.88 377 ASP A C 1
ATOM 3067 O O . ASP A 1 377 ? -14.183 -15.059 38.590 1.00 92.88 377 ASP A O 1
ATOM 3071 N N . VAL A 1 378 ? -12.173 -14.948 37.618 1.00 92.69 378 VAL A N 1
ATOM 3072 C CA . VAL A 1 378 ? -12.684 -14.748 36.248 1.00 92.69 378 VAL A CA 1
ATOM 3073 C C . VAL A 1 378 ? -13.773 -15.743 35.842 1.00 92.69 378 VAL A C 1
ATOM 3075 O O . VAL A 1 378 ? -14.788 -15.337 35.285 1.00 92.69 378 VAL A O 1
ATOM 3078 N N . ASN A 1 379 ? -13.619 -17.034 36.160 1.00 92.81 379 ASN A N 1
ATOM 3079 C CA . ASN A 1 379 ? -14.615 -18.053 35.813 1.00 92.81 379 ASN A CA 1
ATOM 3080 C C . ASN A 1 379 ? -15.940 -17.799 36.536 1.00 92.81 379 ASN A C 1
ATOM 3082 O O . ASN A 1 379 ? -17.010 -17.917 35.941 1.00 92.81 379 ASN A O 1
ATOM 3086 N N . LYS A 1 380 ? -15.864 -17.421 37.815 1.00 94.31 380 LYS A N 1
ATOM 3087 C CA . LYS A 1 380 ? -17.034 -17.098 38.628 1.00 94.31 380 LYS A CA 1
ATOM 3088 C C . LYS A 1 380 ? -17.712 -15.831 38.107 1.00 94.31 380 LYS A C 1
ATOM 3090 O O . LYS A 1 380 ? -18.914 -15.855 37.870 1.00 94.31 380 LYS A O 1
ATOM 3095 N N . ASN A 1 381 ? -16.948 -14.766 37.879 1.00 94.94 381 ASN A N 1
ATOM 3096 C CA . ASN A 1 381 ? -17.479 -13.473 37.454 1.00 94.94 381 ASN A CA 1
ATOM 3097 C C . ASN A 1 381 ? -18.114 -13.551 36.058 1.00 94.94 381 ASN A C 1
ATOM 3099 O O . ASN A 1 381 ? -19.196 -13.008 35.843 1.00 94.94 381 ASN A O 1
ATOM 3103 N N . VAL A 1 382 ? -17.493 -14.276 35.119 1.00 94.56 382 VAL A N 1
ATOM 3104 C CA . VAL A 1 382 ? -18.071 -14.523 33.789 1.00 94.56 382 VAL A CA 1
ATOM 3105 C C . VAL A 1 382 ? -19.357 -15.343 33.903 1.00 94.56 382 VAL A C 1
ATOM 3107 O O . VAL A 1 382 ? -20.365 -14.969 33.309 1.00 94.56 382 VAL A O 1
ATOM 3110 N N . ALA A 1 383 ? -19.375 -16.409 34.712 1.00 93.25 383 ALA A N 1
ATOM 3111 C CA . ALA A 1 383 ? -20.580 -17.213 34.925 1.00 93.25 383 ALA A CA 1
ATOM 3112 C C . ALA A 1 383 ? -21.720 -16.426 35.599 1.00 93.25 383 ALA A C 1
ATOM 3114 O O . ALA A 1 383 ? -22.892 -16.691 35.334 1.00 93.25 383 ALA A O 1
ATOM 3115 N N . GLU A 1 384 ? -21.405 -15.467 36.474 1.00 94.12 384 GLU A N 1
ATOM 3116 C CA . GLU A 1 384 ? -22.388 -14.544 37.051 1.00 94.12 384 GLU A CA 1
ATOM 3117 C C . GLU A 1 384 ? -22.919 -13.567 35.997 1.00 94.12 384 GLU A C 1
ATOM 3119 O O . GLU A 1 384 ? -24.135 -13.440 35.864 1.00 94.12 384 GLU A O 1
ATOM 3124 N N . ARG A 1 385 ? -22.044 -12.968 35.178 1.00 93.56 385 ARG A N 1
ATOM 3125 C CA . ARG A 1 385 ? -22.446 -12.035 34.113 1.00 93.56 385 ARG A CA 1
ATOM 3126 C C . ARG A 1 385 ? -23.330 -12.694 33.057 1.00 93.56 385 ARG A C 1
ATOM 3128 O O . ARG A 1 385 ? -24.324 -12.110 32.639 1.00 93.56 385 ARG A O 1
ATOM 3135 N N . ILE A 1 386 ? -22.996 -13.921 32.658 1.00 91.94 386 ILE A N 1
ATOM 3136 C CA . ILE A 1 386 ? -23.749 -14.729 31.688 1.00 91.94 386 ILE A CA 1
ATOM 3137 C C . ILE A 1 386 ? -25.196 -14.973 32.149 1.00 91.94 386 ILE A C 1
ATOM 3139 O O . ILE A 1 386 ? -26.097 -15.097 31.319 1.00 91.94 386 ILE A O 1
ATOM 3143 N N . LYS A 1 387 ? -25.464 -15.036 33.461 1.00 89.50 387 LYS A N 1
ATOM 3144 C CA . LYS A 1 387 ? -26.812 -15.288 34.006 1.00 89.50 387 LYS A CA 1
ATOM 3145 C C . LYS A 1 387 ? -27.779 -14.119 33.838 1.00 89.50 387 LYS A C 1
ATOM 3147 O O . LYS A 1 387 ? -28.980 -14.339 33.979 1.00 89.50 387 LYS A O 1
ATOM 3152 N N . GLU A 1 388 ? -27.287 -12.922 33.547 1.00 87.81 388 GLU A N 1
ATOM 3153 C CA . GLU A 1 388 ? -28.131 -11.753 33.320 1.00 87.81 388 GLU A CA 1
ATOM 3154 C C . GLU A 1 388 ? -29.007 -11.930 32.061 1.00 87.81 388 GLU A C 1
ATOM 3156 O O . GLU A 1 388 ? -28.671 -12.663 31.130 1.00 87.81 388 GLU A O 1
ATOM 3161 N N . ASN A 1 389 ? -30.186 -11.300 32.060 1.00 80.50 389 ASN A N 1
ATOM 3162 C CA . ASN A 1 389 ? -31.206 -11.472 31.013 1.00 80.50 389 ASN A CA 1
ATOM 3163 C C . ASN A 1 389 ? -31.048 -10.485 29.842 1.00 80.50 389 ASN A C 1
ATOM 3165 O O . ASN A 1 389 ? -31.974 -10.309 29.053 1.00 80.50 389 ASN A O 1
ATOM 3169 N N . ASP A 1 390 ? -29.908 -9.805 29.745 1.00 86.38 390 ASP A N 1
ATOM 3170 C CA . ASP A 1 390 ? -29.632 -8.771 28.750 1.00 86.38 390 ASP A CA 1
ATOM 3171 C C . ASP A 1 390 ? -28.929 -9.298 27.489 1.00 86.38 390 ASP A C 1
ATOM 3173 O O . ASP A 1 390 ? -28.612 -8.519 26.591 1.00 86.38 390 ASP A O 1
ATOM 3177 N N . PHE A 1 391 ? -28.746 -10.616 27.375 1.00 90.81 391 PHE A N 1
ATOM 3178 C CA . PHE A 1 391 ? -28.139 -11.273 26.217 1.00 90.81 391 PHE A CA 1
ATOM 3179 C C . PHE A 1 391 ? -29.118 -12.175 25.464 1.00 90.81 391 PHE A C 1
ATOM 3181 O O . PHE A 1 391 ? -30.037 -12.759 26.040 1.00 90.81 391 PHE A O 1
ATOM 3188 N N . LYS A 1 392 ? -28.899 -12.321 24.152 1.00 92.31 392 LYS A N 1
ATOM 3189 C CA . LYS A 1 392 ? -29.674 -13.239 23.310 1.00 92.31 392 LYS A CA 1
ATOM 3190 C C . LYS A 1 392 ? -29.427 -14.690 23.764 1.00 92.31 392 LYS A C 1
ATOM 3192 O O . LYS A 1 392 ? -28.261 -15.089 23.804 1.00 92.31 392 LYS A O 1
ATOM 3197 N N . PRO A 1 393 ? -30.475 -15.492 24.054 1.00 93.12 393 PRO A N 1
ATOM 3198 C CA . PRO A 1 393 ? -30.317 -16.855 24.574 1.00 93.12 393 PRO A CA 1
ATOM 3199 C C . PRO A 1 393 ? -29.418 -17.749 23.713 1.00 93.12 393 PRO A C 1
ATOM 3201 O O . PRO A 1 393 ? -28.518 -18.395 24.232 1.00 93.12 393 PRO A O 1
ATOM 3204 N N . GLU A 1 394 ? -29.586 -17.694 22.391 1.00 94.19 394 GLU A N 1
ATOM 3205 C CA . GLU A 1 394 ? -28.776 -18.452 21.427 1.00 94.19 394 GLU A CA 1
ATOM 3206 C C . GLU A 1 394 ? -27.268 -18.172 21.568 1.00 94.19 394 GLU A C 1
ATOM 3208 O O . GLU A 1 394 ? -26.447 -19.085 21.572 1.00 94.19 394 GLU A O 1
ATOM 3213 N N . TYR A 1 395 ? -26.882 -16.903 21.721 1.00 95.62 395 TYR A N 1
ATOM 3214 C CA . TYR A 1 395 ? -25.472 -16.520 21.840 1.00 95.62 395 TYR A CA 1
ATOM 3215 C C . TYR A 1 395 ? -24.898 -16.868 23.212 1.00 95.62 395 TYR A C 1
ATOM 3217 O O . TYR A 1 395 ? -23.723 -17.214 23.328 1.00 95.62 395 TYR A O 1
ATOM 3225 N N . LYS A 1 396 ? -25.742 -16.801 24.244 1.00 94.88 396 LYS A N 1
ATOM 3226 C CA . LYS A 1 396 ? -25.403 -17.200 25.606 1.00 94.88 396 LYS A CA 1
ATOM 3227 C C . LYS A 1 396 ? -25.079 -18.692 25.687 1.00 94.88 396 LYS A C 1
ATOM 3229 O O . LYS A 1 396 ? -24.029 -19.040 26.213 1.00 94.88 396 LYS A O 1
ATOM 3234 N N . GLU A 1 397 ? -25.931 -19.544 25.119 1.00 95.38 397 GLU A N 1
ATOM 3235 C CA . GLU A 1 397 ? -25.708 -20.996 25.067 1.00 95.38 397 GLU A CA 1
ATOM 3236 C C . GLU A 1 397 ? -24.381 -21.328 24.370 1.00 95.38 397 GLU A C 1
ATOM 3238 O O . GLU A 1 397 ? -23.589 -22.140 24.848 1.00 95.38 397 GLU A O 1
ATOM 3243 N N . VAL A 1 398 ? -24.085 -20.643 23.262 1.00 96.94 398 VAL A N 1
ATOM 3244 C CA . VAL A 1 398 ? -22.811 -20.805 22.553 1.00 96.94 398 VAL A CA 1
ATOM 3245 C C . VAL A 1 398 ? -21.617 -20.367 23.407 1.00 96.94 398 VAL A C 1
ATOM 3247 O O . VAL A 1 398 ? -20.594 -21.055 23.420 1.00 96.94 398 VAL A O 1
ATOM 3250 N N . LEU A 1 399 ? -21.723 -19.247 24.126 1.00 96.44 399 LEU A N 1
ATOM 3251 C CA . LEU A 1 399 ? -20.665 -18.775 25.017 1.00 96.44 399 LEU A CA 1
ATOM 3252 C C . LEU A 1 399 ? -20.408 -19.752 26.173 1.00 96.44 399 LEU A C 1
ATOM 3254 O O . LEU A 1 399 ? -19.249 -20.043 26.461 1.00 96.44 399 LEU A O 1
ATOM 3258 N N . GLU A 1 400 ? -21.464 -20.281 26.795 1.00 95.75 400 GLU A N 1
ATOM 3259 C CA . GLU A 1 400 ? -21.376 -21.278 27.870 1.00 95.75 400 GLU A CA 1
ATOM 3260 C C . GLU A 1 400 ? -20.613 -22.527 27.402 1.00 95.75 400 GLU A C 1
ATOM 3262 O O . GLU A 1 400 ? -19.642 -22.929 28.046 1.00 95.75 400 GLU A O 1
ATOM 3267 N N . LEU A 1 401 ? -20.946 -23.057 26.218 1.00 96.19 401 LEU A N 1
ATOM 3268 C CA . LEU A 1 401 ? -20.226 -24.186 25.613 1.00 96.19 401 LEU A CA 1
ATOM 3269 C C . LEU A 1 401 ? -18.744 -23.874 25.366 1.00 96.19 401 LEU A C 1
ATOM 3271 O O . LEU A 1 401 ? -17.874 -24.712 25.590 1.00 96.19 401 LEU A O 1
ATOM 3275 N N . LEU A 1 402 ? -18.423 -22.666 24.901 1.00 96.19 402 LEU A N 1
ATOM 3276 C CA . LEU A 1 402 ? -17.028 -22.277 24.690 1.00 96.19 402 LEU A CA 1
ATOM 3277 C C . LEU A 1 402 ? -16.269 -22.119 26.020 1.00 96.19 402 LEU A C 1
ATOM 3279 O O . LEU A 1 402 ? -15.075 -22.424 26.086 1.00 96.19 402 LEU A O 1
ATOM 3283 N N . CYS A 1 403 ? -16.931 -21.656 27.084 1.00 93.75 403 CYS A N 1
ATOM 3284 C CA . CYS A 1 403 ? -16.352 -21.610 28.426 1.00 93.75 403 CYS A CA 1
ATOM 3285 C C . CYS A 1 403 ? -16.015 -23.019 28.940 1.00 93.75 403 CYS A C 1
ATOM 3287 O O . CYS A 1 403 ? -14.924 -23.208 29.484 1.00 93.75 403 CYS A O 1
ATOM 3289 N N . GLU A 1 404 ? -16.885 -24.007 28.704 1.00 93.88 404 GLU A N 1
ATOM 3290 C CA . GLU A 1 404 ? -16.625 -25.426 29.006 1.00 93.88 404 GLU A CA 1
ATOM 3291 C C . GLU A 1 404 ? -15.428 -25.984 28.212 1.00 93.88 404 GLU A C 1
ATOM 3293 O O . GLU A 1 404 ? -14.649 -26.789 28.722 1.00 93.88 404 GLU A O 1
ATOM 3298 N N . GLU A 1 405 ? -15.199 -25.485 26.995 1.00 94.12 405 GLU A N 1
ATOM 3299 C CA . GLU A 1 405 ? -14.060 -25.831 26.131 1.00 94.12 405 GLU A CA 1
ATOM 3300 C C . GLU A 1 405 ? -12.745 -25.105 26.492 1.00 94.12 405 GLU A C 1
ATOM 3302 O O . GLU A 1 405 ? -11.848 -24.943 25.657 1.00 94.12 405 GLU A O 1
ATOM 3307 N N . ASN A 1 406 ? -12.584 -24.680 27.749 1.00 91.81 406 ASN A N 1
ATOM 3308 C CA . ASN A 1 406 ? -11.386 -24.012 28.278 1.00 91.81 406 ASN A CA 1
ATOM 3309 C C . ASN A 1 406 ? -11.032 -22.671 27.603 1.00 91.81 406 ASN A C 1
ATOM 3311 O O . ASN A 1 406 ? -9.885 -22.217 27.686 1.00 91.81 406 ASN A O 1
ATOM 3315 N N . MET A 1 407 ? -11.987 -21.991 26.960 1.00 95.38 407 MET A N 1
ATOM 3316 C CA . MET A 1 407 ? -11.724 -20.710 26.295 1.00 95.38 407 MET A CA 1
ATOM 3317 C C . MET A 1 407 ? -11.211 -19.630 27.268 1.00 95.38 407 MET A C 1
ATOM 3319 O O . MET A 1 407 ? -10.247 -18.933 26.950 1.00 95.38 407 MET A O 1
ATOM 3323 N N . LEU A 1 408 ? -11.770 -19.549 28.483 1.00 94.38 408 LEU A N 1
ATOM 3324 C CA . LEU A 1 408 ? -11.345 -18.583 29.508 1.00 94.38 408 LEU A CA 1
ATOM 3325 C C . LEU A 1 408 ? -9.907 -18.829 29.989 1.00 94.38 408 LEU A C 1
ATOM 3327 O O . LEU A 1 408 ? -9.144 -17.885 30.210 1.00 94.38 408 LEU A O 1
ATOM 3331 N N . ASN A 1 409 ? -9.494 -20.095 30.093 1.00 92.81 409 ASN A N 1
ATOM 3332 C CA . ASN A 1 409 ? -8.120 -20.439 30.455 1.00 92.81 409 ASN A CA 1
ATOM 3333 C C . ASN A 1 409 ? -7.130 -19.987 29.369 1.00 92.81 409 ASN A C 1
ATOM 3335 O O . ASN A 1 409 ? -6.090 -19.415 29.686 1.00 92.81 409 ASN A O 1
ATOM 3339 N N . ARG A 1 410 ? -7.473 -20.148 28.084 1.00 94.00 410 ARG A N 1
ATOM 3340 C CA . ARG A 1 410 ? -6.649 -19.636 26.971 1.00 94.00 410 ARG A CA 1
ATOM 3341 C C . ARG A 1 410 ? -6.516 -18.113 26.989 1.00 94.00 410 ARG A C 1
ATOM 3343 O O . ARG A 1 410 ? -5.459 -17.587 26.650 1.00 94.00 410 ARG A O 1
ATOM 3350 N N . ILE A 1 411 ? -7.574 -17.401 27.387 1.00 94.94 411 ILE A N 1
ATOM 3351 C CA . ILE A 1 411 ? -7.541 -15.937 27.502 1.00 94.94 411 ILE A CA 1
ATOM 3352 C C . ILE A 1 411 ? -6.625 -15.506 28.654 1.00 94.94 411 ILE A C 1
ATOM 3354 O O . ILE A 1 411 ? -5.747 -14.666 28.470 1.00 94.94 411 ILE A O 1
ATOM 3358 N N . THR A 1 412 ? -6.780 -16.115 29.832 1.00 92.31 412 THR A N 1
ATOM 3359 C CA . THR A 1 412 ? -6.002 -15.755 31.034 1.00 92.31 412 THR A CA 1
ATOM 3360 C C . THR A 1 412 ? -4.530 -16.157 30.977 1.00 92.31 412 THR A C 1
ATOM 3362 O O . THR A 1 412 ? -3.702 -15.508 31.609 1.00 92.31 412 THR A O 1
ATOM 3365 N N . THR A 1 413 ? -4.191 -17.207 30.228 1.00 91.31 413 THR A N 1
ATOM 3366 C CA . THR A 1 413 ? -2.800 -17.626 29.969 1.00 91.31 413 THR A CA 1
ATOM 3367 C C . THR A 1 413 ? -2.141 -16.851 28.826 1.00 91.31 413 THR A C 1
ATOM 3369 O O . THR A 1 413 ? -0.925 -16.922 28.674 1.00 91.31 413 THR A O 1
ATOM 3372 N N . GLY A 1 414 ? -2.914 -16.105 28.028 1.00 92.06 414 GLY A N 1
ATOM 3373 C CA . GLY A 1 414 ? -2.424 -15.356 26.867 1.00 92.06 414 GLY A CA 1
ATOM 3374 C C . GLY A 1 414 ? -2.302 -16.174 25.574 1.00 92.06 414 GLY A C 1
ATOM 3375 O O . GLY A 1 414 ? -2.068 -15.590 24.515 1.00 92.06 414 GLY A O 1
ATOM 3376 N N . GLU A 1 415 ? -2.525 -17.493 25.617 1.00 92.19 415 GLU A N 1
ATOM 3377 C CA . GLU A 1 415 ? -2.446 -18.394 24.453 1.00 92.19 415 GLU A CA 1
ATOM 3378 C C . GLU A 1 415 ? -3.351 -17.946 23.292 1.00 92.19 415 GLU A C 1
ATOM 3380 O O . GLU A 1 415 ? -2.994 -18.105 22.119 1.00 92.19 415 GLU A O 1
ATOM 3385 N N . TYR A 1 416 ? -4.488 -17.317 23.616 1.00 95.31 416 TYR A N 1
ATOM 3386 C CA . TYR A 1 416 ? -5.474 -16.823 22.650 1.00 95.31 416 TYR A CA 1
ATOM 3387 C C . TYR A 1 416 ? -4.896 -15.868 21.594 1.00 95.31 416 TYR A C 1
ATOM 3389 O O . TYR A 1 416 ? -5.398 -15.825 20.471 1.00 95.31 416 TYR A O 1
ATOM 3397 N N . ARG A 1 417 ? -3.834 -15.117 21.922 1.00 94.19 417 ARG A N 1
ATOM 3398 C CA . ARG A 1 417 ? -3.271 -14.091 21.029 1.00 94.19 417 ARG A CA 1
ATOM 3399 C C . ARG A 1 417 ? -2.679 -14.690 19.759 1.00 94.19 417 ARG A C 1
ATOM 3401 O O . ARG A 1 417 ? -2.863 -14.139 18.678 1.00 94.19 417 ARG A O 1
ATOM 3408 N N . SER A 1 418 ? -2.000 -15.829 19.883 1.00 92.50 418 SER A N 1
ATOM 3409 C CA . SER A 1 418 ? -1.419 -16.531 18.732 1.00 92.50 418 SER A CA 1
ATOM 3410 C C . SER A 1 418 ? -2.504 -17.020 17.767 1.00 92.50 418 SER A C 1
ATOM 3412 O O . SER A 1 418 ? -2.392 -16.839 16.555 1.00 92.50 418 SER A O 1
ATOM 3414 N N . GLU A 1 419 ? -3.599 -17.558 18.311 1.00 92.25 419 GLU A N 1
ATOM 3415 C CA . GLU A 1 419 ? -4.751 -18.016 17.539 1.00 92.25 419 GLU A CA 1
ATOM 3416 C C . GLU A 1 419 ? -5.475 -16.846 16.853 1.00 92.25 419 GLU A C 1
ATOM 3418 O O . GLU A 1 419 ? -5.814 -16.929 15.671 1.00 92.25 419 GLU A O 1
ATOM 3423 N N . LEU A 1 420 ? -5.662 -15.737 17.576 1.00 95.06 420 LEU A N 1
ATOM 3424 C CA . LEU A 1 420 ? -6.258 -14.505 17.064 1.00 95.06 420 LEU A CA 1
ATOM 3425 C C . LEU A 1 420 ? -5.470 -13.949 15.870 1.00 95.06 420 LEU A C 1
ATOM 3427 O O . LEU A 1 420 ? -6.035 -13.749 14.794 1.00 95.06 420 LEU A O 1
ATOM 3431 N N . LEU A 1 421 ? -4.162 -13.731 16.042 1.00 94.25 421 LEU A N 1
ATOM 3432 C CA . LEU A 1 421 ? -3.304 -13.175 14.993 1.00 94.25 421 LEU A CA 1
ATOM 3433 C C . LEU A 1 421 ? -3.180 -14.118 13.794 1.00 94.25 421 LEU A C 1
ATOM 3435 O O . LEU A 1 421 ? -3.142 -13.648 12.656 1.00 94.25 421 LEU A O 1
ATOM 3439 N N . SER A 1 422 ? -3.161 -15.435 14.032 1.00 92.19 422 SER A N 1
ATOM 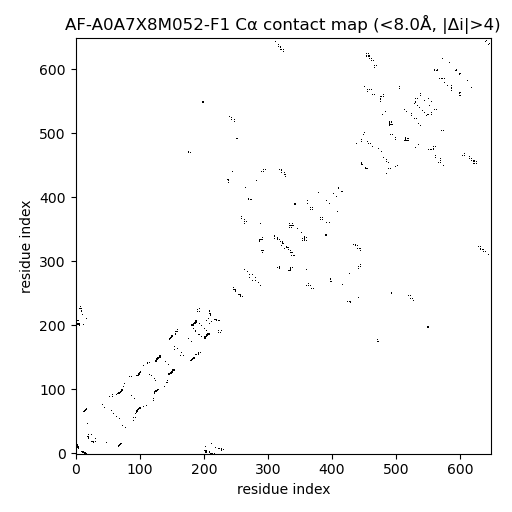3440 C CA . SER A 1 422 ? -3.175 -16.434 12.962 1.00 92.19 422 SER A CA 1
ATOM 3441 C C . SER A 1 422 ? -4.432 -16.301 12.106 1.00 92.19 422 SER A C 1
ATOM 3443 O O . SER A 1 422 ? -4.321 -16.202 10.888 1.00 92.19 422 SER A O 1
ATOM 3445 N N . TYR A 1 423 ? -5.613 -16.213 12.726 1.00 91.19 423 TYR A N 1
ATOM 3446 C CA . TYR A 1 423 ? -6.867 -16.046 11.995 1.00 91.19 423 TYR A CA 1
ATOM 3447 C C . TYR A 1 423 ? -6.918 -14.724 11.222 1.00 91.19 423 TYR A C 1
ATOM 3449 O O . TYR A 1 423 ? -7.167 -14.736 10.017 1.00 91.19 423 TYR A O 1
ATOM 3457 N N . ILE A 1 424 ? -6.626 -13.596 11.880 1.00 92.00 424 ILE A N 1
ATOM 3458 C CA . ILE A 1 424 ? -6.628 -12.274 11.232 1.00 92.00 424 ILE A CA 1
ATOM 3459 C C . ILE A 1 424 ? -5.653 -12.249 10.045 1.00 92.00 424 ILE A C 1
ATOM 3461 O O . ILE A 1 424 ? -5.974 -11.698 8.994 1.00 92.00 424 ILE A O 1
ATOM 3465 N N . GLY A 1 425 ? -4.494 -12.904 10.172 1.00 88.00 425 GLY A N 1
ATOM 3466 C CA . GLY A 1 425 ? -3.504 -13.021 9.101 1.00 88.00 425 GLY A CA 1
ATOM 3467 C C . GLY A 1 425 ? -3.973 -13.813 7.874 1.00 88.00 425 GLY A C 1
ATOM 3468 O O . GLY A 1 425 ? -3.384 -13.667 6.804 1.00 88.00 425 GLY A O 1
ATOM 3469 N N . THR A 1 426 ? -5.030 -14.625 7.985 1.00 88.19 426 THR A N 1
ATOM 3470 C CA . THR A 1 426 ? -5.606 -15.342 6.830 1.00 88.19 426 THR A CA 1
ATOM 3471 C C . THR A 1 426 ? -6.587 -14.504 6.011 1.00 88.19 426 THR A C 1
ATOM 3473 O O . THR A 1 426 ? -6.839 -14.839 4.850 1.00 88.19 426 THR A O 1
ATOM 3476 N N . ALA A 1 427 ? -7.103 -13.403 6.572 1.00 87.12 427 ALA A N 1
ATOM 3477 C CA . ALA A 1 427 ? -8.076 -12.546 5.906 1.00 87.12 427 ALA A CA 1
ATOM 3478 C C . ALA A 1 427 ? -7.486 -11.927 4.628 1.00 87.12 427 ALA A C 1
ATOM 3480 O O . ALA A 1 427 ? -6.394 -11.348 4.622 1.00 87.12 427 ALA A O 1
ATOM 3481 N N . LYS A 1 428 ? -8.209 -12.053 3.511 1.00 84.44 428 LYS A N 1
ATOM 3482 C CA . LYS A 1 428 ? -7.761 -11.567 2.201 1.00 84.44 428 LYS A CA 1
ATOM 3483 C C . LYS A 1 428 ? -8.449 -10.252 1.864 1.00 84.44 428 LYS A C 1
ATOM 3485 O O . LYS A 1 428 ? -9.516 -10.257 1.270 1.00 84.44 428 LYS A O 1
ATOM 3490 N N . LEU A 1 429 ? -7.803 -9.144 2.209 1.00 88.44 429 LEU A N 1
ATOM 3491 C CA . LEU A 1 429 ? -8.246 -7.809 1.816 1.00 88.44 429 LEU A CA 1
ATOM 3492 C C . LEU A 1 429 ? -7.389 -7.281 0.666 1.00 88.44 429 LEU A C 1
ATOM 3494 O O . LEU A 1 429 ? -6.186 -7.554 0.578 1.00 88.44 429 LEU A O 1
ATOM 3498 N N . SER A 1 430 ? -8.004 -6.498 -0.211 1.00 87.81 430 SER A N 1
ATOM 3499 C CA . SER A 1 430 ? -7.290 -5.690 -1.188 1.00 87.81 430 SER A CA 1
ATOM 3500 C C . SER A 1 430 ? -6.506 -4.573 -0.496 1.00 87.81 430 SER A C 1
ATOM 3502 O O . SER A 1 430 ? -6.815 -4.117 0.608 1.00 87.81 430 SER A O 1
ATOM 3504 N N . LYS A 1 431 ? -5.494 -4.059 -1.198 1.00 85.25 431 LYS A N 1
ATOM 3505 C CA . LYS A 1 431 ? -4.729 -2.891 -0.748 1.00 85.25 431 LYS A CA 1
ATOM 3506 C C . LYS A 1 431 ? -5.627 -1.672 -0.499 1.00 85.25 431 LYS A C 1
ATOM 3508 O O . LYS A 1 431 ? -5.377 -0.914 0.432 1.00 85.25 431 LYS A O 1
ATOM 3513 N N . ALA A 1 432 ? -6.647 -1.471 -1.335 1.00 89.50 432 ALA A N 1
ATOM 3514 C CA . ALA A 1 432 ? -7.564 -0.343 -1.202 1.00 89.50 432 ALA A CA 1
ATOM 3515 C C . ALA A 1 432 ? -8.387 -0.441 0.090 1.00 89.50 432 ALA A C 1
ATOM 3517 O O . ALA A 1 432 ? -8.524 0.560 0.790 1.00 89.50 432 ALA A O 1
ATOM 3518 N N . GLU A 1 433 ? -8.852 -1.643 0.438 1.00 93.94 433 GLU A N 1
ATOM 3519 C CA . GLU A 1 433 ? -9.589 -1.891 1.680 1.00 93.94 433 GLU A CA 1
ATOM 3520 C C . GLU A 1 433 ? -8.712 -1.641 2.911 1.00 93.94 433 GLU A C 1
ATOM 3522 O O . GLU A 1 433 ? -9.124 -0.894 3.795 1.00 93.94 433 GLU A O 1
ATOM 3527 N N . ILE A 1 434 ? -7.477 -2.163 2.952 1.00 94.06 434 ILE A N 1
ATOM 3528 C CA . ILE A 1 434 ? -6.570 -1.902 4.085 1.00 94.06 434 ILE A CA 1
ATOM 3529 C C . ILE A 1 434 ? -6.263 -0.410 4.229 1.00 94.06 434 ILE A C 1
ATOM 3531 O O . ILE A 1 434 ? -6.318 0.123 5.334 1.00 94.06 434 ILE A O 1
ATOM 3535 N N . VAL A 1 435 ? -5.971 0.289 3.130 1.00 92.56 435 VAL A N 1
ATOM 3536 C CA . VAL A 1 435 ? -5.702 1.733 3.180 1.00 92.56 435 VAL A CA 1
ATOM 3537 C C . VAL A 1 435 ? -6.944 2.514 3.634 1.00 92.56 435 VAL A C 1
ATOM 3539 O O . VAL A 1 435 ? -6.806 3.474 4.388 1.00 92.56 435 VAL A O 1
ATOM 3542 N N . GLY A 1 436 ? -8.151 2.106 3.226 1.00 95.31 436 GLY A N 1
ATOM 3543 C CA . GLY A 1 436 ? -9.409 2.690 3.707 1.00 95.31 436 GLY A CA 1
ATOM 3544 C C . GLY A 1 436 ? -9.614 2.499 5.213 1.00 95.31 436 GLY A C 1
ATOM 3545 O O . GLY A 1 436 ? -9.935 3.451 5.924 1.00 95.31 436 GLY A O 1
ATOM 3546 N N . LEU A 1 437 ? -9.336 1.297 5.723 1.00 97.19 437 LEU A N 1
ATOM 3547 C CA . LEU A 1 437 ? -9.379 0.996 7.156 1.00 97.19 437 LEU A CA 1
ATOM 3548 C C . LEU A 1 437 ? -8.324 1.790 7.943 1.00 97.19 437 LEU A C 1
ATOM 3550 O O . LEU A 1 437 ? -8.658 2.404 8.954 1.00 97.19 437 LEU A O 1
ATOM 3554 N N . LEU A 1 438 ? -7.077 1.859 7.457 1.00 96.19 438 LEU A N 1
ATOM 3555 C CA . LEU A 1 438 ? -6.034 2.696 8.062 1.00 96.19 438 LEU A CA 1
ATOM 3556 C C . LEU A 1 438 ? -6.482 4.156 8.135 1.00 96.19 438 LEU A C 1
ATOM 3558 O O . LEU A 1 438 ? -6.419 4.749 9.204 1.00 96.19 438 LEU A O 1
ATOM 3562 N N . ARG A 1 439 ? -6.991 4.732 7.037 1.00 95.88 439 ARG A N 1
ATOM 3563 C CA . ARG A 1 439 ? -7.496 6.115 7.036 1.00 95.88 439 ARG A CA 1
ATOM 3564 C C . ARG A 1 439 ? -8.640 6.315 8.022 1.00 95.88 439 ARG A C 1
ATOM 3566 O O . ARG A 1 439 ? -8.631 7.311 8.731 1.00 95.88 439 ARG A O 1
ATOM 3573 N N . THR A 1 440 ? -9.573 5.367 8.114 1.00 96.81 440 THR A N 1
ATOM 3574 C CA . THR A 1 440 ? -10.671 5.416 9.096 1.00 96.81 440 THR A CA 1
ATOM 3575 C C . THR A 1 440 ? -10.128 5.543 10.520 1.00 96.81 440 THR A C 1
ATOM 3577 O O . THR A 1 440 ? -10.595 6.383 11.286 1.00 96.81 440 THR A O 1
ATOM 3580 N N . PHE A 1 441 ? -9.103 4.756 10.860 1.00 97.06 441 PHE A N 1
ATOM 3581 C CA . PHE A 1 441 ? -8.455 4.828 12.168 1.00 97.06 441 PHE A CA 1
ATOM 3582 C C . PHE A 1 441 ? -7.680 6.138 12.364 1.00 97.06 441 PHE A C 1
ATOM 3584 O O . PHE A 1 441 ? -7.839 6.801 13.385 1.00 97.06 441 PHE A O 1
ATOM 3591 N N . ILE A 1 442 ? -6.891 6.559 11.373 1.00 96.00 442 ILE A N 1
ATOM 3592 C CA . ILE A 1 442 ? -6.115 7.803 11.446 1.00 96.00 442 ILE A CA 1
ATOM 3593 C C . ILE A 1 442 ? -7.026 9.029 11.578 1.00 96.00 442 ILE A C 1
ATOM 3595 O O . ILE A 1 442 ? -6.720 9.923 12.362 1.00 96.00 442 ILE A O 1
ATOM 3599 N N . TYR A 1 443 ? -8.175 9.070 10.900 1.00 95.00 443 TYR A N 1
ATOM 3600 C CA . TYR A 1 443 ? -9.134 10.167 11.058 1.00 95.00 443 TYR A CA 1
ATOM 3601 C C . TYR A 1 443 ? -9.786 10.188 12.433 1.00 95.00 443 TYR A C 1
ATOM 3603 O O . TYR A 1 443 ? -10.039 11.273 12.944 1.00 95.00 443 TYR A O 1
ATOM 3611 N N . ALA A 1 444 ? -9.971 9.038 13.089 1.00 93.56 444 ALA A N 1
ATOM 3612 C CA . ALA A 1 444 ? -10.382 9.020 14.492 1.00 93.56 444 ALA A CA 1
ATOM 3613 C C . ALA A 1 444 ? -9.371 9.746 15.403 1.00 93.56 444 ALA A C 1
ATOM 3615 O O . ALA A 1 444 ? -9.759 10.329 16.413 1.00 93.56 444 ALA A O 1
ATOM 3616 N N . ILE A 1 445 ? -8.087 9.761 15.023 1.00 92.69 445 ILE A N 1
ATOM 3617 C CA . ILE A 1 445 ? -7.018 10.471 15.731 1.00 92.69 445 ILE A CA 1
ATOM 3618 C C . ILE A 1 445 ? -6.977 11.950 15.324 1.00 92.69 445 ILE A C 1
ATOM 3620 O O . ILE A 1 445 ? -7.037 12.816 16.194 1.00 92.69 445 ILE A O 1
ATOM 3624 N N . THR A 1 446 ? -6.890 12.270 14.028 1.00 91.25 446 THR A N 1
ATOM 3625 C CA . THR A 1 446 ? -6.693 13.661 13.575 1.00 91.25 446 THR A CA 1
ATOM 3626 C C . THR A 1 446 ? -7.930 14.531 13.774 1.00 91.25 446 THR A C 1
ATOM 3628 O O . THR A 1 446 ? -7.797 15.713 14.085 1.00 91.25 446 THR A O 1
ATOM 3631 N N . PHE A 1 447 ? -9.142 13.966 13.683 1.00 91.19 447 PHE A N 1
ATOM 3632 C CA . PHE A 1 447 ? -10.394 14.721 13.856 1.00 91.19 447 PHE A CA 1
ATOM 3633 C C . PHE A 1 447 ? -10.591 15.223 15.282 1.00 91.19 447 PHE A C 1
ATOM 3635 O O . PHE A 1 447 ? -11.498 16.011 15.543 1.00 91.19 447 PHE A O 1
ATOM 3642 N N . ARG A 1 448 ? -9.727 14.817 16.211 1.00 86.31 448 ARG A N 1
ATOM 3643 C CA . ARG A 1 448 ? -9.703 15.394 17.544 1.00 86.31 448 ARG A CA 1
ATOM 3644 C C . ARG A 1 448 ? -9.300 16.873 17.548 1.00 86.31 448 ARG A C 1
ATOM 3646 O O . ARG A 1 448 ? -9.582 17.562 18.523 1.00 86.31 448 ARG A O 1
ATOM 3653 N N . SER A 1 449 ? -8.612 17.346 16.500 1.00 84.06 449 SER A N 1
ATOM 3654 C CA . SER A 1 449 ? -8.060 18.700 16.425 1.00 84.06 449 SER A CA 1
ATOM 3655 C C . SER A 1 449 ? -8.764 19.455 15.303 1.00 84.06 449 SER A C 1
ATOM 3657 O O . SER A 1 449 ? -8.599 19.091 14.138 1.00 84.06 449 SER A O 1
ATOM 3659 N N . PRO A 1 450 ? -9.504 20.535 15.602 1.00 81.81 450 PRO A N 1
ATOM 3660 C CA . PRO A 1 450 ? -10.105 21.364 14.560 1.00 81.81 450 PRO A CA 1
ATOM 3661 C C . PRO A 1 450 ? -9.058 22.125 13.732 1.00 81.81 450 PRO A C 1
ATOM 3663 O O . PRO A 1 450 ? -9.386 22.616 12.654 1.00 81.81 450 PRO A O 1
ATOM 3666 N N . TYR A 1 451 ? -7.817 22.220 14.218 1.00 81.88 451 TYR A N 1
ATOM 3667 C CA . TYR A 1 451 ? -6.730 22.936 13.551 1.00 81.88 451 TYR A CA 1
ATOM 3668 C C . TYR A 1 451 ? -6.002 22.065 12.523 1.00 81.88 451 TYR A C 1
ATOM 3670 O O . TYR A 1 451 ? -5.597 22.585 11.489 1.00 81.88 451 TYR A O 1
ATOM 3678 N N . ASN A 1 452 ? -5.890 20.753 12.783 1.00 85.50 452 ASN A N 1
ATOM 3679 C CA . ASN A 1 452 ? -5.037 19.848 12.002 1.00 85.50 452 ASN A CA 1
ATOM 3680 C C . ASN A 1 452 ? -5.756 18.571 11.516 1.00 85.50 452 ASN A C 1
ATOM 3682 O O . ASN A 1 452 ? -5.164 17.495 11.394 1.00 85.50 452 ASN A O 1
ATOM 3686 N N . TYR A 1 453 ? -7.073 18.640 11.296 1.00 88.88 453 TYR A N 1
ATOM 3687 C CA . TYR A 1 453 ? -7.877 17.467 10.929 1.00 88.88 453 TYR A CA 1
ATOM 3688 C C . TYR A 1 453 ? -7.523 16.890 9.547 1.00 88.88 453 TYR A C 1
ATOM 3690 O O . TYR A 1 453 ? -7.752 15.699 9.309 1.00 88.88 453 TYR A O 1
ATOM 3698 N N . ALA A 1 454 ? -6.992 17.707 8.629 1.00 91.12 454 ALA A N 1
ATOM 3699 C CA . ALA A 1 454 ? -6.609 17.308 7.277 1.00 91.12 454 ALA A CA 1
ATOM 3700 C C . ALA A 1 454 ? -5.122 16.933 7.161 1.00 91.12 454 ALA A C 1
ATOM 3702 O O . ALA A 1 454 ? -4.735 16.423 6.105 1.00 91.12 454 ALA A O 1
ATOM 3703 N N . HIS A 1 455 ? -4.323 17.108 8.223 1.00 91.50 455 HIS A N 1
ATOM 3704 C CA . HIS A 1 455 ? -2.878 16.855 8.271 1.00 91.50 455 HIS A CA 1
ATOM 3705 C C . HIS A 1 455 ? -2.468 15.545 7.597 1.00 91.50 455 HIS A C 1
ATOM 3707 O O . HIS A 1 455 ? -1.741 15.562 6.606 1.00 91.50 455 HIS A O 1
ATOM 3713 N N . ALA A 1 456 ? -3.026 14.411 8.037 1.00 93.06 456 ALA A N 1
ATOM 3714 C CA . ALA A 1 456 ? -2.706 13.090 7.488 1.00 93.06 456 ALA A CA 1
ATOM 3715 C C . ALA A 1 456 ? -2.958 12.987 5.972 1.00 93.06 456 ALA A C 1
ATOM 3717 O O . ALA A 1 456 ? -2.206 12.349 5.233 1.00 93.06 456 ALA A O 1
ATOM 3718 N N . ARG A 1 457 ? -4.022 13.631 5.475 1.00 92.56 457 ARG A N 1
ATOM 3719 C CA . ARG A 1 457 ? -4.365 13.607 4.049 1.00 92.56 457 ARG A CA 1
ATOM 3720 C C . ARG A 1 457 ? -3.492 14.571 3.238 1.00 92.56 457 ARG A C 1
ATOM 3722 O O . ARG A 1 457 ? -3.124 14.256 2.101 1.00 92.56 457 ARG A O 1
ATOM 3729 N N . ALA A 1 458 ? -3.151 15.725 3.809 1.00 91.81 458 ALA A N 1
ATOM 3730 C CA . ALA A 1 458 ? -2.198 16.662 3.226 1.00 91.81 458 ALA A CA 1
ATOM 3731 C C . ALA A 1 458 ? -0.811 16.011 3.109 1.00 91.81 458 ALA A C 1
ATOM 3733 O O . ALA A 1 458 ? -0.250 15.998 2.015 1.00 91.81 458 ALA A O 1
ATOM 3734 N N . MET A 1 459 ? -0.342 15.354 4.173 1.00 94.25 459 MET A N 1
ATOM 3735 C CA . MET A 1 459 ? 0.875 14.539 4.211 1.00 94.25 459 MET A CA 1
ATOM 3736 C C . MET A 1 459 ? 0.931 13.539 3.054 1.00 94.25 459 MET A C 1
ATOM 3738 O O . MET A 1 459 ? 1.855 13.595 2.245 1.00 94.25 459 MET A O 1
ATOM 3742 N N . GLU A 1 460 ? -0.082 12.673 2.902 1.00 93.25 460 GLU A N 1
ATOM 3743 C CA . GLU A 1 460 ? -0.160 11.710 1.787 1.00 93.25 460 GLU A CA 1
ATOM 3744 C C . GLU A 1 460 ? -0.043 12.369 0.404 1.00 93.25 460 GLU A C 1
ATOM 3746 O O . GLU A 1 460 ? 0.588 11.827 -0.513 1.00 93.25 460 GLU A O 1
ATOM 3751 N N . THR A 1 461 ? -0.698 13.519 0.242 1.00 92.38 461 THR A N 1
ATOM 3752 C CA . THR A 1 461 ? -0.745 14.260 -1.022 1.00 92.38 461 THR A CA 1
ATOM 3753 C C . THR A 1 461 ? 0.620 14.857 -1.338 1.00 92.38 461 THR A C 1
ATOM 3755 O O . THR A 1 461 ? 1.131 14.654 -2.441 1.00 92.38 461 THR A O 1
ATOM 3758 N N . ILE A 1 462 ? 1.243 15.513 -0.358 1.00 92.69 462 ILE A N 1
ATOM 3759 C CA . ILE A 1 462 ? 2.552 16.149 -0.497 1.00 92.69 462 ILE A CA 1
ATOM 3760 C C . ILE A 1 462 ? 3.630 15.094 -0.743 1.00 92.69 462 ILE A C 1
ATOM 3762 O O . ILE A 1 462 ? 4.356 15.218 -1.724 1.00 92.69 462 ILE A O 1
ATOM 3766 N N . VAL A 1 463 ? 3.700 14.004 0.036 1.00 94.88 463 VAL A N 1
ATOM 3767 C CA . VAL A 1 463 ? 4.710 12.956 -0.220 1.00 94.88 463 VAL A CA 1
ATOM 3768 C C . VAL A 1 463 ? 4.526 12.307 -1.591 1.00 94.88 463 VAL A C 1
ATOM 3770 O O . VAL A 1 463 ? 5.504 11.943 -2.242 1.00 94.88 463 VAL A O 1
ATOM 3773 N N . SER A 1 464 ? 3.287 12.183 -2.077 1.00 91.94 464 SER A N 1
ATOM 3774 C CA . SER A 1 464 ? 3.027 11.657 -3.420 1.00 91.94 464 SER A CA 1
ATOM 3775 C C . SER A 1 464 ? 3.540 12.594 -4.512 1.00 91.94 464 SER A C 1
ATOM 3777 O O . SER A 1 464 ? 4.122 12.108 -5.482 1.00 91.94 464 SER A O 1
ATOM 3779 N N . LEU A 1 465 ? 3.367 13.908 -4.343 1.00 90.50 465 LEU A N 1
ATOM 3780 C CA . LEU A 1 465 ? 3.899 14.928 -5.249 1.00 90.50 465 LEU A CA 1
ATOM 3781 C C . LEU A 1 465 ? 5.424 14.983 -5.196 1.00 90.50 465 LEU A C 1
ATOM 3783 O O . LEU A 1 465 ? 6.069 14.894 -6.235 1.00 90.50 465 LEU A O 1
ATOM 3787 N N . LEU A 1 466 ? 6.004 15.014 -3.996 1.00 91.31 466 LEU A N 1
ATOM 3788 C CA . LEU A 1 466 ? 7.448 14.942 -3.786 1.00 91.31 466 LEU A CA 1
ATOM 3789 C C . LEU A 1 466 ? 8.049 13.715 -4.469 1.00 91.31 466 LEU A C 1
ATOM 3791 O O . LEU A 1 466 ? 9.070 13.816 -5.144 1.00 91.31 466 LEU A O 1
ATOM 3795 N N . GLY A 1 467 ? 7.391 12.561 -4.357 1.00 89.50 467 GLY A N 1
ATOM 3796 C CA . GLY A 1 467 ? 7.813 11.334 -5.022 1.00 89.50 467 GLY A CA 1
ATOM 3797 C C . GLY A 1 467 ? 7.791 11.429 -6.547 1.00 89.50 467 GLY A C 1
ATOM 3798 O O . GLY A 1 467 ? 8.652 10.851 -7.205 1.00 89.50 467 GLY A O 1
ATOM 3799 N N . GLN A 1 468 ? 6.830 12.163 -7.116 1.00 86.00 468 GLN A N 1
ATOM 3800 C CA . GLN A 1 468 ? 6.756 12.421 -8.557 1.00 86.00 468 GLN A CA 1
ATOM 3801 C C . GLN A 1 468 ? 7.851 13.391 -9.011 1.00 86.00 468 GLN A C 1
ATOM 3803 O O . GLN A 1 468 ? 8.589 13.064 -9.938 1.00 86.00 468 GLN A O 1
ATOM 3808 N N . ILE A 1 469 ? 7.992 14.528 -8.324 1.00 87.19 469 ILE A N 1
ATOM 3809 C CA . ILE A 1 469 ? 8.977 15.580 -8.620 1.00 87.19 469 ILE A CA 1
ATOM 3810 C C . ILE A 1 469 ? 10.400 15.019 -8.528 1.00 87.19 469 ILE A C 1
ATOM 3812 O O . ILE A 1 469 ? 11.222 15.224 -9.418 1.00 87.19 469 ILE A O 1
ATOM 3816 N N . THR A 1 470 ? 10.672 14.228 -7.489 1.00 84.44 470 THR A N 1
ATOM 3817 C CA . THR A 1 470 ? 11.991 13.621 -7.257 1.00 84.44 470 THR A CA 1
ATOM 3818 C C . THR A 1 470 ? 12.162 12.244 -7.905 1.00 84.44 470 THR A C 1
ATOM 3820 O O . THR A 1 470 ? 13.183 11.593 -7.700 1.00 84.44 470 THR A O 1
ATOM 3823 N N . LYS A 1 471 ? 11.188 11.803 -8.719 1.00 82.81 471 LYS A N 1
ATOM 3824 C CA . LYS A 1 471 ? 11.237 10.565 -9.522 1.00 82.81 471 LYS A CA 1
ATOM 3825 C C . LYS A 1 471 ? 11.576 9.308 -8.707 1.00 82.81 471 LYS A C 1
ATOM 3827 O O . LYS A 1 471 ? 12.326 8.436 -9.150 1.00 82.81 471 LYS A O 1
ATOM 3832 N N . GLN A 1 472 ? 10.998 9.198 -7.515 1.00 84.88 472 GLN A N 1
ATOM 3833 C CA . GLN A 1 472 ? 11.249 8.077 -6.614 1.00 84.88 472 GLN A CA 1
ATOM 3834 C C . GLN A 1 472 ? 10.688 6.766 -7.157 1.00 84.88 472 GLN A C 1
ATOM 3836 O O . GLN A 1 472 ? 9.690 6.718 -7.887 1.00 84.88 472 GLN A O 1
ATOM 3841 N N . ASN A 1 473 ? 11.323 5.665 -6.760 1.00 82.31 473 ASN A N 1
ATOM 3842 C CA . ASN A 1 473 ? 10.879 4.343 -7.168 1.00 82.31 473 ASN A CA 1
ATOM 3843 C C . ASN A 1 473 ? 9.579 3.939 -6.467 1.00 82.31 473 ASN A C 1
ATOM 3845 O O . ASN A 1 473 ? 9.252 4.388 -5.368 1.00 82.31 473 ASN A O 1
ATOM 3849 N N . TRP A 1 474 ? 8.843 3.036 -7.108 1.00 79.88 474 TRP A N 1
ATOM 3850 C CA . TRP A 1 474 ? 7.545 2.600 -6.614 1.00 79.88 474 TRP A CA 1
ATOM 3851 C C . TRP A 1 474 ? 7.638 1.901 -5.251 1.00 79.88 474 TRP A C 1
ATOM 3853 O O . TRP A 1 474 ? 6.763 2.122 -4.425 1.00 79.88 474 TRP A O 1
ATOM 3863 N N . ASN A 1 475 ? 8.685 1.110 -4.991 1.00 81.75 475 ASN A N 1
ATOM 3864 C CA . ASN A 1 475 ? 8.842 0.359 -3.744 1.00 81.75 475 ASN A CA 1
ATOM 3865 C C . ASN A 1 475 ? 8.988 1.301 -2.538 1.00 81.75 475 ASN A C 1
ATOM 3867 O O . ASN A 1 475 ? 8.256 1.182 -1.557 1.00 81.75 475 ASN A O 1
ATOM 3871 N N . MET A 1 476 ? 9.872 2.292 -2.655 1.00 87.44 476 MET A N 1
ATOM 3872 C CA . MET A 1 476 ? 10.046 3.360 -1.674 1.00 87.44 476 MET A CA 1
ATOM 3873 C C . MET A 1 476 ? 8.754 4.157 -1.486 1.00 87.44 476 MET A C 1
ATOM 3875 O O . MET A 1 476 ? 8.322 4.366 -0.355 1.00 87.44 476 MET A O 1
ATOM 3879 N N . MET A 1 477 ? 8.095 4.556 -2.578 1.00 89.88 477 MET A N 1
ATOM 3880 C CA . MET A 1 477 ? 6.878 5.365 -2.485 1.00 89.88 477 MET A CA 1
ATOM 3881 C C . MET A 1 477 ? 5.724 4.663 -1.771 1.00 89.88 477 MET A C 1
ATOM 3883 O O . MET A 1 477 ? 4.932 5.338 -1.117 1.00 89.88 477 MET A O 1
ATOM 3887 N N . GLU A 1 478 ? 5.620 3.336 -1.856 1.00 87.00 478 GLU A N 1
ATOM 3888 C CA . GLU A 1 478 ? 4.625 2.593 -1.078 1.00 87.00 478 GLU A CA 1
ATOM 3889 C C . GLU A 1 478 ? 4.883 2.695 0.432 1.00 87.00 478 GLU A C 1
ATOM 3891 O O . GLU A 1 478 ? 3.956 2.967 1.197 1.00 87.00 478 GLU A O 1
ATOM 3896 N N . LYS A 1 479 ? 6.143 2.564 0.865 1.00 90.50 479 LYS A N 1
ATOM 3897 C CA . LYS A 1 479 ? 6.521 2.683 2.281 1.00 90.50 479 LYS A CA 1
ATOM 3898 C C . LYS A 1 479 ? 6.385 4.114 2.795 1.00 90.50 479 LYS A C 1
ATOM 3900 O O . LYS A 1 479 ? 5.829 4.312 3.869 1.00 90.50 479 LYS A O 1
ATOM 3905 N N . VAL A 1 480 ? 6.814 5.108 2.016 1.00 94.12 480 VAL A N 1
ATOM 3906 C CA . VAL A 1 480 ? 6.738 6.527 2.406 1.00 94.12 480 VAL A CA 1
ATOM 3907 C C . VAL A 1 480 ? 5.287 7.005 2.518 1.00 94.12 480 VAL A C 1
ATOM 3909 O O . VAL A 1 480 ? 4.962 7.735 3.448 1.00 94.12 480 VAL A O 1
ATOM 3912 N N . ARG A 1 481 ? 4.373 6.565 1.640 1.00 93.56 481 ARG A N 1
ATOM 3913 C CA . ARG A 1 481 ? 2.940 6.898 1.778 1.00 93.56 481 ARG A CA 1
ATOM 3914 C C . ARG A 1 481 ? 2.308 6.257 3.010 1.00 93.56 481 ARG A C 1
ATOM 3916 O O . ARG A 1 481 ? 1.525 6.910 3.693 1.00 93.56 481 ARG A O 1
ATOM 3923 N N . ALA A 1 482 ? 2.649 5.001 3.301 1.00 92.62 482 ALA A N 1
ATOM 3924 C CA . ALA A 1 482 ? 2.203 4.346 4.527 1.00 92.62 482 ALA A CA 1
ATOM 3925 C C . ALA A 1 482 ? 2.757 5.061 5.772 1.00 92.62 482 ALA A C 1
ATOM 3927 O O . ALA A 1 482 ? 2.000 5.342 6.695 1.00 92.62 482 ALA A O 1
ATOM 3928 N N . ALA A 1 483 ? 4.041 5.432 5.764 1.00 95.12 483 ALA A N 1
ATOM 3929 C CA . ALA A 1 483 ? 4.662 6.224 6.823 1.00 95.12 483 ALA A CA 1
ATOM 3930 C C . ALA A 1 483 ? 3.964 7.583 7.005 1.00 95.12 483 ALA A C 1
ATOM 3932 O O . ALA A 1 483 ? 3.670 7.962 8.131 1.00 95.12 483 ALA A O 1
ATOM 3933 N N . ALA A 1 484 ? 3.614 8.278 5.919 1.00 95.94 484 ALA A N 1
ATOM 3934 C CA . ALA A 1 484 ? 2.903 9.558 5.971 1.00 95.94 484 ALA A CA 1
ATOM 3935 C C . ALA A 1 484 ? 1.518 9.451 6.634 1.00 95.94 484 ALA A C 1
ATOM 3937 O O . ALA A 1 484 ? 1.150 10.325 7.412 1.00 95.94 484 ALA A O 1
ATOM 3938 N N . LEU A 1 485 ? 0.772 8.368 6.376 1.00 93.38 485 LEU A N 1
ATOM 3939 C CA . LEU A 1 485 ? -0.493 8.086 7.069 1.00 93.38 485 LEU A CA 1
ATOM 3940 C C . LEU A 1 485 ? -0.288 7.776 8.554 1.00 93.38 485 LEU A C 1
ATOM 3942 O O . LEU A 1 485 ? -1.027 8.269 9.401 1.00 93.38 485 LEU A O 1
ATOM 3946 N N . LEU A 1 486 ? 0.698 6.933 8.865 1.00 95.06 486 LEU A N 1
ATOM 3947 C CA . LEU A 1 486 ? 0.961 6.471 10.228 1.00 95.06 486 LEU A CA 1
ATOM 3948 C C . LEU A 1 486 ? 1.631 7.541 11.101 1.00 95.06 486 LEU A C 1
ATOM 3950 O O . LEU A 1 486 ? 1.590 7.425 12.322 1.00 95.06 486 LEU A O 1
ATOM 3954 N N . TYR A 1 487 ? 2.199 8.590 10.502 1.00 95.25 487 TYR A N 1
ATOM 3955 C CA . TYR A 1 487 ? 2.867 9.688 11.202 1.00 95.25 487 TYR A CA 1
ATOM 3956 C C . TYR A 1 487 ? 1.959 10.341 12.256 1.00 95.25 487 TYR A C 1
ATOM 3958 O O . TYR A 1 487 ? 2.371 10.558 13.396 1.00 95.25 487 TYR A O 1
ATOM 3966 N N . SER A 1 488 ? 0.679 10.554 11.926 1.00 92.81 488 SER A N 1
ATOM 3967 C CA . SER A 1 488 ? -0.295 11.178 12.832 1.00 92.81 488 SER A CA 1
ATOM 3968 C C . SER A 1 488 ? -0.649 10.322 14.059 1.00 92.81 488 SER A C 1
ATOM 3970 O O . SER A 1 488 ? -1.250 10.843 14.995 1.00 92.81 488 SER A O 1
ATOM 3972 N N . ILE A 1 489 ? -0.241 9.045 14.126 1.00 94.69 489 ILE A N 1
ATOM 3973 C CA . ILE A 1 489 ? -0.374 8.230 15.351 1.00 94.69 489 ILE A CA 1
ATOM 3974 C C . ILE A 1 489 ? 0.419 8.849 16.509 1.00 94.69 489 ILE A C 1
ATOM 3976 O O . ILE A 1 489 ? 0.011 8.704 17.661 1.00 94.69 489 ILE A O 1
ATOM 3980 N N . GLY A 1 490 ? 1.481 9.615 16.225 1.00 91.94 490 GLY A N 1
ATOM 3981 C CA . GLY A 1 490 ? 2.200 10.391 17.238 1.00 91.94 490 GLY A CA 1
ATOM 3982 C C . GLY A 1 490 ? 1.282 11.296 18.074 1.00 91.94 490 GLY A C 1
ATOM 3983 O O . GLY A 1 490 ? 1.483 11.440 19.278 1.00 91.94 490 GLY A O 1
ATOM 3984 N N . MET A 1 491 ? 0.190 11.811 17.500 1.00 90.88 491 MET A N 1
ATOM 3985 C CA . MET A 1 491 ? -0.770 12.651 18.229 1.00 90.88 491 MET A CA 1
ATOM 3986 C C . MET A 1 491 ? -1.441 11.933 19.414 1.00 90.88 491 MET A C 1
ATOM 3988 O O . MET A 1 491 ? -2.000 12.588 20.291 1.00 90.88 491 MET A O 1
ATOM 3992 N N . LEU A 1 492 ? -1.392 10.597 19.484 1.00 89.81 492 LEU A N 1
ATOM 3993 C CA . LEU A 1 492 ? -1.884 9.844 20.641 1.00 89.81 492 LEU A CA 1
ATOM 3994 C C . LEU A 1 492 ? -1.068 10.090 21.912 1.00 89.81 492 LEU A C 1
ATOM 3996 O O . LEU A 1 492 ? -1.598 9.894 22.999 1.00 89.81 492 LEU A O 1
ATOM 4000 N N . THR A 1 493 ? 0.191 10.523 21.795 1.00 89.50 493 THR A N 1
ATOM 4001 C CA . THR A 1 493 ? 1.039 10.812 22.962 1.00 89.50 493 THR A CA 1
ATOM 4002 C C . THR A 1 493 ? 0.878 12.238 23.490 1.00 89.50 493 THR A C 1
ATOM 4004 O O . THR A 1 493 ? 1.543 12.602 24.455 1.00 89.50 493 THR A O 1
ATOM 4007 N N . PHE A 1 494 ? 0.053 13.062 22.838 1.00 88.56 494 PHE A N 1
ATOM 4008 C CA . PHE A 1 494 ? -0.229 14.424 23.283 1.00 88.56 494 PHE A CA 1
ATOM 4009 C C . PHE A 1 494 ? -1.200 14.409 24.463 1.00 88.56 494 PHE A C 1
ATOM 4011 O O . PHE A 1 494 ? -2.197 13.683 24.447 1.00 88.56 494 PHE A O 1
ATOM 4018 N N . ASP A 1 495 ? -0.922 15.238 25.467 1.00 84.19 495 ASP A N 1
ATOM 4019 C CA . ASP A 1 495 ? -1.873 15.514 26.540 1.00 84.19 495 ASP A CA 1
ATOM 4020 C C . ASP A 1 495 ? -3.042 16.391 26.047 1.00 84.19 495 ASP A C 1
ATOM 4022 O O . ASP A 1 495 ? -3.041 16.907 24.923 1.00 84.19 495 ASP A O 1
ATOM 4026 N N . GLU A 1 496 ? -4.081 16.530 26.877 1.00 77.75 496 GLU A N 1
ATOM 4027 C CA . GLU A 1 496 ? -5.278 17.302 26.518 1.00 77.75 496 GLU A CA 1
ATOM 4028 C C . GLU A 1 496 ? -4.946 18.763 26.182 1.00 77.75 496 GLU A C 1
ATOM 4030 O O . GLU A 1 496 ? -5.505 19.306 25.229 1.00 77.75 496 GLU A O 1
ATOM 4035 N N . GLU A 1 497 ? -4.017 19.386 26.917 1.00 80.50 497 GLU A N 1
ATOM 4036 C CA . GLU A 1 497 ? -3.618 20.784 26.715 1.00 80.50 497 GLU A CA 1
ATOM 4037 C C . GLU A 1 497 ? -2.925 20.980 25.362 1.00 80.50 497 GLU A C 1
ATOM 4039 O O . GLU A 1 497 ? -3.283 21.878 24.596 1.00 80.50 497 GLU A O 1
ATOM 4044 N N . THR A 1 498 ? -1.993 20.088 25.022 1.00 82.75 498 THR A N 1
ATOM 4045 C CA . THR A 1 498 ? -1.306 20.080 23.729 1.00 82.75 498 THR A CA 1
ATOM 4046 C C . THR A 1 498 ? -2.298 19.895 22.585 1.00 82.75 498 THR A C 1
ATOM 4048 O O . THR A 1 498 ? -2.124 20.491 21.527 1.00 82.75 498 THR A O 1
ATOM 4051 N N . PHE A 1 499 ? -3.360 19.112 22.777 1.00 74.06 499 PHE A N 1
ATOM 4052 C CA . PHE A 1 499 ? -4.324 18.826 21.716 1.00 74.06 499 PHE A CA 1
ATOM 4053 C C . PHE A 1 499 ? -5.236 20.010 21.363 1.00 74.06 499 PHE A C 1
ATOM 4055 O O . PHE A 1 499 ? -5.602 20.196 20.199 1.00 74.06 499 PHE A O 1
ATOM 4062 N N . VAL A 1 500 ? -5.635 20.791 22.371 1.00 72.94 500 VAL A N 1
ATOM 4063 C CA . VAL A 1 500 ? -6.583 21.908 22.209 1.00 72.94 500 VAL A CA 1
ATOM 4064 C C . VAL A 1 500 ? -5.900 23.234 21.886 1.00 72.94 500 VAL A C 1
ATOM 4066 O O . VAL A 1 500 ? -6.565 24.162 21.418 1.00 72.94 500 VAL A O 1
ATOM 4069 N N . LYS A 1 501 ? -4.592 23.337 22.135 1.00 80.31 501 LYS A N 1
ATOM 4070 C CA . LYS A 1 501 ? -3.803 24.533 21.851 1.00 80.31 501 LYS A CA 1
ATOM 4071 C C . LYS A 1 501 ? -3.535 24.672 20.348 1.00 80.31 501 LYS A C 1
ATOM 4073 O O . LYS A 1 501 ? -3.161 23.720 19.668 1.00 80.31 501 LYS A O 1
ATOM 4078 N N . GLU A 1 502 ? -3.680 25.894 19.848 1.00 82.50 502 GLU A N 1
ATOM 4079 C CA . GLU A 1 502 ? -3.141 26.285 18.548 1.00 82.50 502 GLU A CA 1
ATOM 4080 C C . GLU A 1 502 ? -1.623 26.479 18.692 1.00 82.50 502 GLU A C 1
ATOM 4082 O O . GLU A 1 502 ? -1.158 27.343 19.440 1.00 82.50 502 GLU A O 1
ATOM 4087 N N . HIS A 1 503 ? -0.848 25.617 18.037 1.00 85.12 503 HIS A N 1
ATOM 4088 C CA . HIS A 1 503 ? 0.616 25.679 18.020 1.00 85.12 503 HIS A CA 1
ATOM 4089 C C . HIS A 1 503 ? 1.087 26.310 16.723 1.00 85.12 503 HIS A C 1
ATOM 4091 O O . HIS A 1 503 ? 0.439 26.144 15.692 1.00 85.12 503 HIS A O 1
ATOM 4097 N N . SER A 1 504 ? 2.252 26.951 16.735 1.00 86.75 504 SER A N 1
ATOM 4098 C CA . SER A 1 504 ? 2.916 27.282 15.473 1.00 86.75 504 SER A CA 1
ATOM 4099 C C . SER A 1 504 ? 3.293 26.001 14.702 1.00 86.75 504 SER A C 1
ATOM 4101 O O . SER A 1 504 ? 3.472 24.940 15.316 1.00 86.75 504 SER A O 1
ATOM 4103 N N . PRO A 1 505 ? 3.466 26.063 13.368 1.00 85.94 505 PRO A N 1
ATOM 4104 C CA . PRO A 1 505 ? 3.833 24.895 12.566 1.00 85.94 505 PRO A CA 1
ATOM 4105 C C . PRO A 1 505 ? 5.130 24.238 13.049 1.00 85.94 505 PRO A C 1
ATOM 4107 O O . PRO A 1 505 ? 5.233 23.017 13.094 1.00 85.94 505 PRO A O 1
ATOM 4110 N N . LEU A 1 506 ? 6.107 25.043 13.475 1.00 87.25 506 LEU A N 1
ATOM 4111 C CA . LEU A 1 506 ? 7.403 24.553 13.938 1.00 87.25 506 LEU A CA 1
ATOM 4112 C C . LEU A 1 506 ? 7.335 23.877 15.318 1.00 87.25 506 LEU A C 1
ATOM 4114 O O . LEU A 1 506 ? 7.985 22.850 15.541 1.00 87.25 506 LEU A O 1
ATOM 4118 N N . GLU A 1 507 ? 6.544 24.431 16.242 1.00 89.31 507 GLU A N 1
ATOM 4119 C CA . GLU A 1 507 ? 6.295 23.805 17.546 1.00 89.31 507 GLU A CA 1
ATOM 4120 C C . GLU A 1 507 ? 5.616 22.445 17.362 1.00 89.31 507 GLU A C 1
ATOM 4122 O O . GLU A 1 507 ? 6.067 21.448 17.927 1.00 89.31 507 GLU A O 1
ATOM 4127 N N . LEU A 1 508 ? 4.576 22.382 16.523 1.00 88.25 508 LEU A N 1
ATOM 4128 C CA . LEU A 1 508 ? 3.845 21.142 16.287 1.00 88.25 508 LEU A CA 1
ATOM 4129 C C . LEU A 1 508 ? 4.676 20.104 15.521 1.00 88.25 508 LEU A C 1
ATOM 4131 O O . LEU A 1 508 ? 4.651 18.935 15.900 1.00 88.25 508 LEU A O 1
ATOM 4135 N N . HIS A 1 509 ? 5.472 20.520 14.530 1.00 90.81 509 HIS A N 1
ATOM 4136 C CA . HIS A 1 509 ? 6.452 19.652 13.868 1.00 90.81 509 HIS A CA 1
ATOM 4137 C C . HIS A 1 509 ? 7.410 19.015 14.885 1.00 90.81 509 HIS A C 1
ATOM 4139 O O . HIS A 1 509 ? 7.634 17.805 14.880 1.00 90.81 509 HIS A O 1
ATOM 4145 N N . SER A 1 510 ? 7.942 19.818 15.812 1.00 90.56 510 SER A N 1
ATOM 4146 C CA . SER A 1 510 ? 8.861 19.333 16.848 1.00 90.56 510 SER A CA 1
ATOM 4147 C C . SER A 1 510 ? 8.191 18.318 17.782 1.00 90.56 510 SER A C 1
ATOM 4149 O O . SER A 1 510 ? 8.772 17.270 18.072 1.00 90.56 510 SER A O 1
ATOM 4151 N N . LEU A 1 511 ? 6.950 18.592 18.202 1.00 91.19 511 LEU A N 1
ATOM 4152 C CA . LEU A 1 511 ? 6.153 17.691 19.041 1.00 91.19 511 LEU A CA 1
ATOM 4153 C C . LEU A 1 511 ? 5.834 16.369 18.330 1.00 91.19 511 LEU A C 1
ATOM 4155 O O . LEU A 1 511 ? 5.992 15.299 18.920 1.00 91.19 511 LEU A O 1
ATOM 4159 N N . LEU A 1 512 ? 5.411 16.422 17.064 1.00 89.69 512 LEU A N 1
ATOM 4160 C CA . LEU A 1 512 ? 5.116 15.232 16.261 1.00 89.69 512 LEU A CA 1
ATOM 4161 C C . LEU A 1 512 ? 6.373 14.393 16.028 1.00 89.69 512 LEU A C 1
ATOM 4163 O O . LEU A 1 512 ? 6.339 13.174 16.198 1.00 89.69 512 LEU A O 1
ATOM 4167 N N . ARG A 1 513 ? 7.501 15.036 15.723 1.00 89.25 513 ARG A N 1
ATOM 4168 C CA . ARG A 1 513 ? 8.796 14.375 15.538 1.00 89.25 513 ARG A CA 1
ATOM 4169 C C . ARG A 1 513 ? 9.234 13.610 16.791 1.00 89.25 513 ARG A C 1
ATOM 4171 O O . ARG A 1 513 ? 9.678 12.468 16.680 1.00 89.25 513 ARG A O 1
ATOM 4178 N N . GLU A 1 514 ? 9.059 14.182 17.983 1.00 88.62 514 GLU A N 1
ATOM 4179 C CA . GLU A 1 514 ? 9.305 13.473 19.248 1.00 88.62 514 GLU A CA 1
ATOM 4180 C C . GLU A 1 514 ? 8.298 12.331 19.476 1.00 88.62 514 GLU A C 1
ATOM 4182 O O . GLU A 1 514 ? 8.667 11.227 19.889 1.00 88.62 514 GLU A O 1
ATOM 4187 N N . ALA A 1 515 ? 7.021 12.568 19.183 1.00 89.81 515 ALA A N 1
ATOM 4188 C CA . ALA A 1 515 ? 5.958 11.589 19.367 1.00 89.81 515 ALA A CA 1
ATOM 4189 C C . ALA A 1 515 ? 6.108 10.352 18.465 1.00 89.81 515 ALA A C 1
ATOM 4191 O O . ALA A 1 515 ? 5.826 9.224 18.880 1.00 89.81 515 ALA A O 1
ATOM 4192 N N . VAL A 1 516 ? 6.607 10.528 17.243 1.00 87.31 516 VAL A N 1
ATOM 4193 C CA . VAL A 1 516 ? 6.897 9.423 16.321 1.00 87.31 516 VAL A CA 1
ATOM 4194 C C . VAL A 1 516 ? 7.964 8.483 16.888 1.00 87.31 516 VAL A C 1
ATOM 4196 O O . VAL A 1 516 ? 7.833 7.264 16.772 1.00 87.31 516 VAL A O 1
ATOM 4199 N N . ASN A 1 517 ? 8.960 9.009 17.607 1.00 83.56 517 ASN A N 1
ATOM 4200 C CA . ASN A 1 517 ? 9.931 8.170 18.311 1.00 83.56 517 ASN A CA 1
ATOM 4201 C C . ASN A 1 517 ? 9.253 7.301 19.390 1.00 83.56 517 ASN A C 1
ATOM 4203 O O . ASN A 1 517 ? 9.467 6.087 19.449 1.00 83.56 517 ASN A O 1
ATOM 4207 N N . LYS A 1 518 ? 8.363 7.898 20.197 1.00 86.44 518 LYS A N 1
ATOM 4208 C CA . LYS A 1 518 ? 7.609 7.196 21.256 1.00 86.44 518 LYS A CA 1
ATOM 4209 C C . LYS A 1 518 ? 6.685 6.111 20.695 1.00 86.44 518 LYS A C 1
ATOM 4211 O O . LYS A 1 518 ? 6.524 5.057 21.305 1.00 86.44 518 LYS A O 1
ATOM 4216 N N . THR A 1 519 ? 6.112 6.342 19.517 1.00 92.06 519 THR A N 1
ATOM 4217 C CA . THR A 1 519 ? 5.193 5.402 18.855 1.00 92.06 519 THR A CA 1
ATOM 4218 C C . THR A 1 519 ? 5.899 4.359 17.981 1.00 92.06 519 THR A C 1
ATOM 4220 O O . THR A 1 519 ? 5.262 3.395 17.560 1.00 92.06 519 THR A O 1
ATOM 4223 N N . SER A 1 520 ? 7.221 4.458 17.781 1.00 89.12 520 SER A N 1
ATOM 4224 C CA . SER A 1 520 ? 8.016 3.520 16.964 1.00 89.12 520 SER A CA 1
ATOM 4225 C C . SER A 1 520 ? 7.863 2.045 17.364 1.00 89.12 520 SER A C 1
ATOM 4227 O O . SER A 1 520 ? 7.961 1.150 16.520 1.00 89.12 520 SER A O 1
ATOM 4229 N N . ILE A 1 521 ? 7.593 1.776 18.646 1.00 91.06 521 ILE A N 1
ATOM 4230 C CA . ILE A 1 521 ? 7.359 0.425 19.168 1.00 91.06 521 ILE A CA 1
ATOM 4231 C C . ILE A 1 521 ? 6.138 -0.245 18.525 1.00 91.06 521 ILE A C 1
ATOM 4233 O O . ILE A 1 521 ? 6.180 -1.444 18.260 1.00 91.06 521 ILE A O 1
ATOM 4237 N N . ILE A 1 522 ? 5.095 0.528 18.192 1.00 95.12 522 ILE A N 1
ATOM 4238 C CA . ILE A 1 522 ? 3.886 0.039 17.515 1.00 95.12 522 ILE A CA 1
ATOM 4239 C C . ILE A 1 522 ? 4.265 -0.581 16.171 1.00 95.12 522 ILE A C 1
ATOM 4241 O O . ILE A 1 522 ? 3.872 -1.701 15.848 1.00 95.12 522 ILE A O 1
ATOM 4245 N N . PHE A 1 523 ? 5.065 0.143 15.392 1.00 94.31 523 PHE A N 1
ATOM 4246 C CA . PHE A 1 523 ? 5.446 -0.267 14.045 1.00 94.31 523 PHE A CA 1
ATOM 4247 C C . PHE A 1 523 ? 6.451 -1.422 14.058 1.00 94.31 523 PHE A C 1
ATOM 4249 O O . PHE A 1 523 ? 6.390 -2.280 13.181 1.00 94.31 523 PHE A O 1
ATOM 4256 N N . ARG A 1 524 ? 7.322 -1.497 15.075 1.00 92.50 524 ARG A N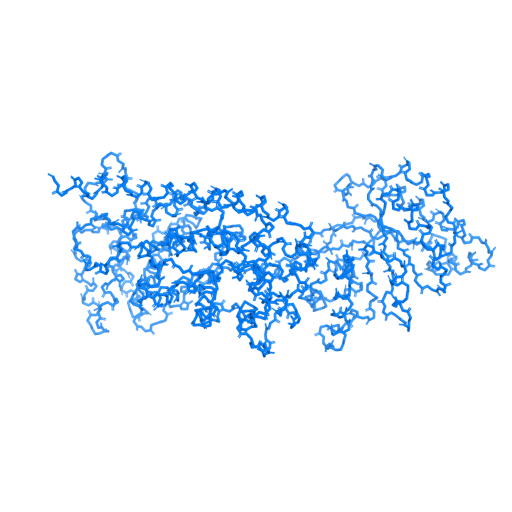 1
ATOM 4257 C CA . ARG A 1 524 ? 8.195 -2.662 15.299 1.00 92.50 524 ARG A CA 1
ATOM 4258 C C . ARG A 1 524 ? 7.398 -3.934 15.572 1.00 92.50 524 ARG A C 1
ATOM 4260 O O . ARG A 1 524 ? 7.667 -4.951 14.944 1.00 92.50 524 ARG A O 1
ATOM 4267 N N . GLU A 1 525 ? 6.409 -3.863 16.459 1.00 92.81 525 GLU A N 1
ATOM 4268 C CA . GLU A 1 525 ? 5.520 -4.988 16.789 1.00 92.81 525 GLU A CA 1
ATOM 4269 C C . GLU A 1 525 ? 4.662 -5.413 15.587 1.00 92.81 525 GLU A C 1
ATOM 4271 O O . GLU A 1 525 ? 4.364 -6.591 15.413 1.00 92.81 525 GLU A O 1
ATOM 4276 N N . ALA A 1 526 ? 4.303 -4.464 14.717 1.00 92.69 526 ALA A N 1
ATOM 4277 C CA . ALA A 1 526 ? 3.635 -4.737 13.446 1.00 92.69 526 ALA A CA 1
ATOM 4278 C C . ALA A 1 526 ? 4.599 -5.190 12.326 1.00 92.69 526 ALA A C 1
ATOM 4280 O O . ALA A 1 526 ? 4.176 -5.332 11.180 1.00 92.69 526 ALA A O 1
ATOM 4281 N N . GLU A 1 527 ? 5.887 -5.406 12.618 1.00 91.06 527 GLU A N 1
ATOM 4282 C CA . GLU A 1 527 ? 6.914 -5.840 11.656 1.00 91.06 527 GLU A CA 1
ATOM 4283 C C . GLU A 1 527 ? 7.114 -4.862 10.473 1.00 91.06 527 GLU A C 1
ATOM 4285 O O . GLU A 1 527 ? 7.539 -5.243 9.382 1.00 91.06 527 GLU A O 1
ATOM 4290 N N . LEU A 1 528 ? 6.832 -3.571 10.674 1.00 91.44 528 LEU A N 1
ATOM 4291 C CA . LEU A 1 528 ? 6.958 -2.510 9.667 1.00 91.44 528 LEU A CA 1
ATOM 4292 C C . LEU A 1 528 ? 8.346 -1.858 9.705 1.00 91.44 528 LEU A C 1
ATOM 4294 O O . LEU A 1 528 ? 8.480 -0.648 9.883 1.00 91.44 528 LEU A O 1
ATOM 4298 N N . ILE A 1 529 ? 9.387 -2.673 9.523 1.00 90.06 529 ILE A N 1
ATOM 4299 C CA . ILE A 1 529 ? 10.792 -2.282 9.732 1.00 90.06 529 ILE A CA 1
ATOM 4300 C C . ILE A 1 529 ? 11.221 -1.093 8.857 1.00 90.06 529 ILE A C 1
ATOM 4302 O O . ILE A 1 529 ? 11.789 -0.143 9.381 1.00 90.06 529 ILE A O 1
ATOM 4306 N N . ASP A 1 530 ? 10.877 -1.075 7.563 1.00 90.25 530 ASP A N 1
ATOM 4307 C CA . ASP A 1 530 ? 11.218 0.059 6.683 1.00 90.25 530 ASP A CA 1
ATOM 4308 C C . ASP A 1 530 ? 10.603 1.385 7.167 1.00 90.25 530 ASP A C 1
ATOM 4310 O O . ASP A 1 530 ? 11.205 2.444 7.022 1.00 90.25 530 ASP A O 1
ATOM 4314 N N . ILE A 1 531 ? 9.392 1.340 7.738 1.00 92.94 531 ILE A N 1
ATOM 4315 C CA . ILE A 1 531 ? 8.704 2.532 8.258 1.00 92.94 531 ILE A CA 1
ATOM 4316 C C . ILE A 1 531 ? 9.372 2.997 9.554 1.00 92.94 531 ILE A C 1
ATOM 4318 O O . ILE A 1 531 ? 9.576 4.194 9.734 1.00 92.94 531 ILE A O 1
ATOM 4322 N N . VAL A 1 532 ? 9.759 2.057 10.423 1.00 92.69 532 VAL A N 1
ATOM 4323 C CA . VAL A 1 532 ? 10.548 2.349 11.630 1.00 92.69 532 VAL A CA 1
ATOM 4324 C C . VAL A 1 532 ? 11.859 3.029 11.252 1.00 92.69 532 VAL A C 1
ATOM 4326 O O . VAL A 1 532 ? 12.174 4.074 11.811 1.00 92.69 532 VAL A O 1
ATOM 4329 N N . ASP A 1 533 ? 12.591 2.493 10.276 1.00 92.88 533 ASP A N 1
ATOM 4330 C CA . ASP A 1 533 ? 13.867 3.066 9.851 1.00 92.88 533 ASP A CA 1
ATOM 4331 C C . ASP A 1 533 ? 13.683 4.450 9.189 1.00 92.88 533 ASP A C 1
ATOM 4333 O O . ASP A 1 533 ? 14.487 5.348 9.436 1.00 92.88 533 ASP A O 1
ATOM 4337 N N . ILE A 1 534 ? 12.600 4.678 8.423 1.00 94.06 534 ILE A N 1
ATOM 4338 C CA . ILE A 1 534 ? 12.238 6.013 7.895 1.00 94.06 534 ILE A CA 1
ATOM 4339 C C . ILE A 1 534 ? 11.974 7.001 9.040 1.00 94.06 534 ILE A C 1
ATOM 4341 O O . ILE A 1 534 ? 12.448 8.136 8.999 1.00 94.06 534 ILE A O 1
ATOM 4345 N N . PHE A 1 535 ? 11.233 6.592 10.068 1.00 94.00 535 PHE A N 1
ATOM 4346 C CA . PHE A 1 535 ? 10.940 7.440 11.222 1.00 94.00 535 PHE A CA 1
ATOM 4347 C C . PHE A 1 535 ? 12.181 7.731 12.072 1.00 94.00 535 PHE A C 1
ATOM 4349 O O . PHE A 1 535 ? 12.403 8.884 12.439 1.00 94.00 535 PHE A O 1
ATOM 4356 N N . ASN A 1 536 ? 13.034 6.732 12.305 1.00 92.06 536 ASN A N 1
ATOM 4357 C CA . ASN A 1 536 ? 14.320 6.902 12.983 1.00 92.06 536 ASN A CA 1
ATOM 4358 C C . ASN A 1 536 ? 15.230 7.871 12.203 1.00 92.06 536 ASN A C 1
ATOM 4360 O O . ASN A 1 536 ? 15.818 8.794 12.769 1.00 92.06 536 ASN A O 1
ATOM 4364 N N . ALA A 1 537 ? 15.282 7.741 10.875 1.00 91.81 537 ALA A N 1
ATOM 4365 C CA . ALA A 1 537 ? 15.997 8.683 10.020 1.00 91.81 537 ALA A CA 1
ATOM 4366 C C . ALA A 1 537 ? 15.413 10.103 10.085 1.00 91.81 537 ALA A C 1
ATOM 4368 O O . ALA A 1 537 ? 16.170 11.075 10.116 1.00 91.81 537 ALA A O 1
ATOM 4369 N N . ALA A 1 538 ? 14.087 10.246 10.180 1.00 90.44 538 ALA A N 1
ATOM 4370 C CA . ALA A 1 538 ? 13.427 11.546 10.304 1.00 90.44 538 ALA A CA 1
ATOM 4371 C C . ALA A 1 538 ? 13.794 12.263 11.617 1.00 90.44 538 ALA A C 1
ATOM 4373 O O . ALA A 1 538 ? 13.924 13.494 11.634 1.00 90.44 538 ALA A O 1
ATOM 4374 N N . ILE A 1 539 ? 14.053 11.510 12.695 1.00 88.06 539 ILE A N 1
ATOM 4375 C CA . ILE A 1 539 ? 14.543 12.035 13.983 1.00 88.06 539 ILE A CA 1
ATOM 4376 C C . ILE A 1 539 ? 16.077 12.204 14.043 1.00 88.06 539 ILE A C 1
ATOM 4378 O O . ILE A 1 539 ? 16.586 12.813 14.985 1.00 88.06 539 ILE A O 1
ATOM 4382 N N . GLY A 1 540 ? 16.807 11.804 12.996 1.00 84.50 540 GLY A N 1
ATOM 4383 C CA . GLY A 1 540 ? 18.249 12.034 12.831 1.00 84.50 540 GLY A CA 1
ATOM 4384 C C . GLY A 1 540 ? 19.145 10.811 13.062 1.00 84.50 540 GLY A C 1
ATOM 4385 O O . GLY A 1 540 ? 20.369 10.943 12.988 1.00 84.50 540 GLY A O 1
ATOM 4386 N N . GLU A 1 541 ? 18.580 9.628 13.312 1.00 84.50 541 GLU A N 1
ATOM 4387 C CA . GLU A 1 541 ? 19.345 8.382 13.424 1.00 84.50 541 GLU A CA 1
ATOM 4388 C C . GLU A 1 541 ? 19.810 7.892 12.040 1.00 84.50 541 GLU A C 1
ATOM 4390 O O . GLU A 1 541 ? 19.103 8.021 11.044 1.00 84.50 541 GLU A O 1
ATOM 4395 N N . ARG A 1 542 ? 21.022 7.328 11.946 1.00 77.00 542 ARG A N 1
ATOM 4396 C CA . ARG A 1 542 ? 21.605 6.853 10.667 1.00 77.00 542 ARG A CA 1
ATOM 4397 C C . ARG A 1 542 ? 21.952 5.366 10.651 1.00 77.00 542 ARG A C 1
ATOM 4399 O O . ARG A 1 542 ? 22.609 4.893 9.728 1.00 77.00 542 ARG A O 1
ATOM 4406 N N . THR A 1 543 ? 21.547 4.643 11.685 1.00 76.81 543 THR A N 1
ATOM 4407 C CA . THR A 1 543 ? 21.703 3.192 11.792 1.00 76.81 543 THR A CA 1
ATOM 4408 C C . THR A 1 543 ? 20.387 2.527 11.421 1.00 76.81 543 THR A C 1
ATOM 4410 O O . THR A 1 543 ? 19.379 2.775 12.079 1.00 76.81 543 THR A O 1
ATOM 4413 N N . PHE A 1 544 ? 20.404 1.697 10.378 1.00 79.75 544 PHE A N 1
ATOM 4414 C CA . PHE A 1 544 ? 19.221 0.995 9.876 1.00 79.75 544 PHE A CA 1
ATOM 4415 C C . PHE A 1 544 ? 19.232 -0.478 10.283 1.00 79.75 544 PHE A C 1
ATOM 4417 O O . PHE A 1 544 ? 20.283 -1.054 10.571 1.00 79.75 544 PHE A O 1
ATOM 4424 N N . SER A 1 545 ? 18.050 -1.082 10.318 1.00 75.50 545 SER A N 1
ATOM 4425 C CA . SER A 1 545 ? 17.860 -2.471 10.728 1.00 75.50 545 SER A CA 1
ATOM 4426 C C . SER A 1 545 ? 18.308 -3.437 9.622 1.00 75.50 545 SER A C 1
ATOM 4428 O O . SER A 1 545 ? 17.918 -3.267 8.479 1.00 75.50 545 SER A O 1
ATOM 4430 N N . GLU A 1 546 ? 19.009 -4.537 9.925 1.00 64.62 546 GLU A N 1
ATOM 4431 C CA . GLU A 1 546 ? 19.514 -5.484 8.895 1.00 64.62 546 GLU A CA 1
ATOM 4432 C C . GLU A 1 546 ? 18.431 -6.124 7.992 1.00 64.62 546 GLU A C 1
ATOM 4434 O O . GLU A 1 546 ? 18.745 -6.736 6.975 1.00 64.62 546 GLU A O 1
ATOM 4439 N N . ARG A 1 547 ? 17.147 -6.019 8.363 1.00 67.69 547 ARG A N 1
ATOM 4440 C CA . ARG A 1 547 ? 16.004 -6.636 7.664 1.00 67.69 547 ARG A CA 1
ATOM 4441 C C . ARG A 1 547 ? 15.200 -5.665 6.786 1.00 67.69 547 ARG A C 1
ATOM 4443 O O . ARG A 1 547 ? 14.078 -6.002 6.405 1.00 67.69 547 ARG A O 1
ATOM 4450 N N . HIS A 1 548 ? 15.717 -4.474 6.491 1.00 70.69 548 HIS A N 1
ATOM 4451 C CA . HIS A 1 548 ? 15.022 -3.511 5.634 1.00 70.69 548 HIS A CA 1
ATOM 4452 C C . HIS A 1 548 ? 14.938 -3.994 4.171 1.00 70.69 548 HIS A C 1
ATOM 4454 O O . HIS A 1 548 ? 15.867 -4.594 3.629 1.00 70.69 548 HIS A O 1
ATOM 4460 N N . MET A 1 549 ? 13.809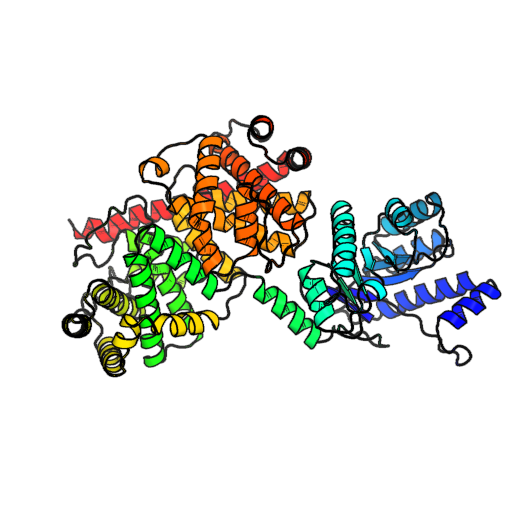 -3.733 3.507 1.00 75.38 549 MET A N 1
ATOM 4461 C CA . MET A 1 549 ? 13.635 -3.978 2.069 1.00 75.38 549 MET A CA 1
ATOM 4462 C C . MET A 1 549 ? 14.078 -2.785 1.222 1.00 75.38 549 MET A C 1
ATOM 4464 O O . MET A 1 549 ? 14.325 -2.950 0.026 1.00 75.38 549 MET A O 1
ATOM 4468 N N . LEU A 1 550 ? 14.110 -1.586 1.806 1.00 80.00 550 LEU A N 1
ATOM 4469 C CA . LEU A 1 550 ? 14.594 -0.383 1.139 1.00 80.00 550 LEU A CA 1
ATOM 4470 C C . LEU A 1 550 ? 16.114 -0.279 1.208 1.00 80.00 550 LEU A C 1
ATOM 4472 O O . LEU A 1 550 ? 16.754 -0.824 2.095 1.00 80.00 550 LEU A O 1
ATOM 4476 N N . MET A 1 551 ? 16.694 0.459 0.272 1.00 80.50 551 MET A N 1
ATOM 4477 C CA . MET A 1 551 ? 18.103 0.838 0.339 1.00 80.50 551 MET A CA 1
ATOM 4478 C C . MET A 1 551 ? 18.295 1.936 1.394 1.00 80.50 551 MET A C 1
ATOM 4480 O O . MET A 1 551 ? 17.404 2.765 1.584 1.00 80.50 551 MET A O 1
ATOM 4484 N N . GLY A 1 552 ? 19.466 2.020 2.036 1.00 82.19 552 GLY A N 1
ATOM 4485 C CA . GLY A 1 552 ? 19.717 3.032 3.077 1.00 82.19 552 GLY A CA 1
ATOM 4486 C C . GLY A 1 552 ? 19.497 4.475 2.595 1.00 82.19 552 GLY A C 1
ATOM 4487 O O . GLY A 1 552 ? 18.925 5.302 3.302 1.00 82.19 552 GLY A O 1
ATOM 4488 N N . LYS A 1 553 ? 19.858 4.773 1.341 1.00 82.56 553 LYS A N 1
ATOM 4489 C CA . LYS A 1 553 ? 19.574 6.072 0.705 1.00 82.56 553 LYS A CA 1
ATOM 4490 C C . LYS A 1 553 ? 18.082 6.330 0.471 1.00 82.56 553 LYS A C 1
ATOM 4492 O O . LYS A 1 553 ? 17.645 7.471 0.597 1.00 82.56 553 LYS A O 1
ATOM 4497 N N . ASP A 1 554 ? 17.302 5.287 0.177 1.00 87.50 554 ASP A N 1
ATOM 4498 C CA . ASP A 1 554 ? 15.849 5.387 -0.007 1.00 87.50 554 ASP A CA 1
ATOM 4499 C C . ASP A 1 554 ? 15.164 5.652 1.347 1.00 87.50 554 ASP A C 1
ATOM 4501 O O . ASP A 1 554 ? 14.215 6.433 1.410 1.00 87.50 554 ASP A O 1
ATOM 4505 N N . ILE A 1 555 ? 15.686 5.083 2.442 1.00 90.62 555 ILE A N 1
ATOM 4506 C CA . ILE A 1 555 ? 15.231 5.368 3.814 1.00 90.62 555 ILE A CA 1
ATOM 4507 C C . ILE A 1 555 ? 15.470 6.844 4.162 1.00 90.62 555 ILE A C 1
ATOM 4509 O O . ILE A 1 555 ? 14.538 7.537 4.569 1.00 90.62 555 ILE A O 1
ATOM 4513 N N . ILE A 1 556 ? 16.688 7.355 3.937 1.00 91.19 556 ILE A N 1
ATOM 4514 C CA . ILE A 1 556 ? 17.034 8.767 4.191 1.00 91.19 556 ILE A CA 1
ATOM 4515 C C . ILE A 1 556 ? 16.178 9.703 3.333 1.00 91.19 556 ILE A C 1
ATOM 4517 O O . ILE A 1 556 ? 15.641 10.694 3.827 1.00 91.19 556 ILE A O 1
ATOM 4521 N N . SER A 1 557 ? 16.017 9.392 2.046 1.00 91.25 557 SER A N 1
ATOM 4522 C CA . SER A 1 557 ? 15.171 10.195 1.167 1.00 91.25 557 SER A CA 1
ATOM 4523 C C . SER A 1 557 ? 13.709 10.168 1.624 1.00 91.25 557 SER A C 1
ATOM 4525 O O . SER A 1 557 ? 13.039 11.195 1.563 1.00 91.25 557 SER A O 1
ATOM 4527 N N . GLY A 1 558 ? 13.217 9.029 2.118 1.00 94.06 558 GLY A N 1
ATOM 4528 C CA . GLY A 1 558 ? 11.870 8.898 2.670 1.00 94.06 558 GLY A CA 1
ATOM 4529 C C . GLY A 1 558 ? 11.678 9.747 3.923 1.00 94.06 558 GLY A C 1
ATOM 4530 O O . GLY A 1 558 ? 10.681 10.453 4.037 1.00 94.06 558 GLY A O 1
ATOM 4531 N N . ALA A 1 559 ? 12.664 9.754 4.818 1.00 94.44 559 ALA A N 1
ATOM 4532 C CA . ALA A 1 559 ? 12.679 10.599 6.008 1.00 94.44 559 ALA A CA 1
ATOM 4533 C C . ALA A 1 559 ? 12.643 12.097 5.674 1.00 94.44 559 ALA A C 1
ATOM 4535 O O . ALA A 1 559 ? 11.854 12.842 6.256 1.00 94.44 559 ALA A O 1
ATOM 4536 N N . ASN A 1 560 ? 13.438 12.527 4.689 1.00 94.44 560 ASN A N 1
ATOM 4537 C CA . ASN A 1 560 ? 13.425 13.907 4.203 1.00 94.44 560 ASN A CA 1
ATOM 4538 C C . ASN A 1 560 ? 12.042 14.300 3.665 1.00 94.44 560 ASN A C 1
ATOM 4540 O O . ASN A 1 560 ? 11.555 15.386 3.971 1.00 94.44 560 ASN A O 1
ATOM 4544 N N . MET A 1 561 ? 11.389 13.405 2.913 1.00 95.75 561 MET A N 1
ATOM 4545 C CA . MET A 1 561 ? 10.033 13.636 2.407 1.00 95.75 561 MET A CA 1
ATOM 4546 C C . MET A 1 561 ? 9.005 13.748 3.535 1.00 95.75 561 MET A C 1
ATOM 4548 O O . MET A 1 561 ? 8.118 14.587 3.439 1.00 95.75 561 MET A O 1
ATOM 4552 N N . ILE A 1 562 ? 9.113 12.930 4.588 1.00 96.06 562 ILE A N 1
ATOM 4553 C CA . ILE A 1 562 ? 8.204 12.977 5.742 1.00 96.06 562 ILE A CA 1
ATOM 4554 C C . ILE A 1 562 ? 8.349 14.299 6.500 1.00 96.06 562 ILE A C 1
ATOM 4556 O O . ILE A 1 562 ? 7.346 14.972 6.709 1.00 96.06 562 ILE A O 1
ATOM 4560 N N . ASN A 1 563 ? 9.573 14.710 6.852 1.00 94.12 563 ASN A N 1
ATOM 4561 C CA . ASN A 1 563 ? 9.796 15.968 7.576 1.00 94.12 563 ASN A CA 1
ATOM 4562 C C . ASN A 1 563 ? 9.337 17.186 6.764 1.00 94.12 563 ASN A C 1
ATOM 4564 O O . ASN A 1 563 ? 8.697 18.088 7.298 1.00 94.12 563 ASN A O 1
ATOM 4568 N N . LEU A 1 564 ? 9.636 17.199 5.463 1.00 94.12 564 LEU A N 1
ATOM 4569 C CA . LEU A 1 564 ? 9.238 18.289 4.579 1.00 94.12 564 LEU A CA 1
ATOM 4570 C C . LEU A 1 564 ? 7.720 18.351 4.387 1.00 94.12 564 LEU A C 1
ATOM 4572 O O . LEU A 1 564 ? 7.133 19.432 4.424 1.00 94.12 564 LEU A O 1
ATOM 4576 N N . ALA A 1 565 ? 7.084 17.192 4.199 1.00 94.38 565 ALA A N 1
ATOM 4577 C CA . ALA A 1 565 ? 5.638 17.111 4.081 1.00 94.38 565 ALA A CA 1
ATOM 4578 C C . ALA A 1 565 ? 4.935 17.545 5.368 1.00 94.38 565 ALA A C 1
ATOM 4580 O O . ALA A 1 565 ? 3.894 18.183 5.266 1.00 94.38 565 ALA A O 1
ATOM 4581 N N . ASP A 1 566 ? 5.502 17.246 6.539 1.00 94.56 566 ASP A N 1
ATOM 4582 C CA . ASP A 1 566 ? 4.914 17.608 7.829 1.00 94.56 566 ASP A CA 1
ATOM 4583 C C . ASP A 1 566 ? 4.875 19.126 8.005 1.00 94.56 566 ASP A C 1
ATOM 4585 O O . ASP A 1 566 ? 3.800 19.707 8.151 1.00 94.56 566 ASP A O 1
ATOM 4589 N N . VAL A 1 567 ? 6.026 19.789 7.863 1.00 92.56 567 VAL A N 1
ATOM 4590 C CA . VAL A 1 567 ? 6.111 21.253 7.977 1.00 92.56 567 VAL A CA 1
ATOM 4591 C C . VAL A 1 567 ? 5.225 21.940 6.938 1.00 92.56 567 VAL A C 1
ATOM 4593 O O . VAL A 1 567 ? 4.470 22.850 7.282 1.00 92.56 567 VAL A O 1
ATOM 4596 N N . LEU A 1 568 ? 5.254 21.489 5.678 1.00 90.75 568 LEU A N 1
ATOM 4597 C CA . LEU A 1 568 ? 4.411 22.076 4.638 1.00 90.75 568 LEU A CA 1
ATOM 4598 C C . LEU A 1 568 ? 2.916 21.831 4.899 1.00 90.75 568 LEU A C 1
ATOM 4600 O O . LEU A 1 568 ? 2.120 22.752 4.732 1.00 90.75 568 LEU A O 1
ATOM 4604 N N . ALA A 1 569 ? 2.516 20.631 5.328 1.00 90.94 569 ALA A N 1
ATOM 4605 C CA . ALA A 1 569 ? 1.125 20.335 5.665 1.00 90.94 569 ALA A CA 1
ATOM 4606 C C . ALA A 1 569 ? 0.621 21.254 6.785 1.00 90.94 569 ALA A C 1
ATOM 4608 O O . ALA A 1 569 ? -0.455 21.835 6.648 1.00 90.94 569 ALA A O 1
ATOM 4609 N N . LEU A 1 570 ? 1.421 21.442 7.838 1.00 89.88 570 LEU A N 1
ATOM 4610 C CA . LEU A 1 570 ? 1.097 22.313 8.969 1.00 89.88 570 LEU A CA 1
ATOM 4611 C C . LEU A 1 570 ? 0.976 23.787 8.554 1.00 89.88 570 LEU A C 1
ATOM 4613 O O . LEU A 1 570 ? -0.015 24.441 8.883 1.00 89.88 570 LEU A O 1
ATOM 4617 N N . LEU A 1 571 ? 1.931 24.300 7.770 1.00 87.62 571 LEU A N 1
ATOM 4618 C CA . LEU A 1 571 ? 1.865 25.659 7.216 1.00 87.62 571 LEU A CA 1
ATOM 4619 C C . LEU A 1 571 ? 0.598 25.862 6.376 1.00 87.62 571 LEU A C 1
ATOM 4621 O O . LEU A 1 571 ? -0.101 26.871 6.505 1.00 87.62 571 LEU A O 1
ATOM 4625 N N . MET A 1 572 ? 0.279 24.888 5.521 1.00 82.25 572 MET A N 1
ATOM 4626 C CA . MET A 1 572 ? -0.887 24.957 4.648 1.00 82.25 572 MET A CA 1
ATOM 4627 C C . MET A 1 572 ? -2.203 24.849 5.422 1.00 82.25 572 MET A C 1
ATOM 4629 O O . MET A 1 572 ? -3.150 25.554 5.073 1.00 82.25 572 MET A O 1
ATOM 4633 N N . GLU A 1 573 ? -2.296 24.023 6.466 1.00 80.69 573 GLU A N 1
ATOM 4634 C CA . GLU A 1 573 ? -3.514 23.913 7.278 1.00 80.69 573 GLU A CA 1
ATOM 4635 C C . GLU A 1 573 ? -3.848 25.201 8.027 1.00 80.69 573 GLU A C 1
ATOM 4637 O O . GLU A 1 573 ? -5.018 25.606 8.030 1.00 80.69 573 GLU A O 1
ATOM 4642 N N . GLN A 1 574 ? -2.832 25.866 8.579 1.00 77.31 574 GLN A N 1
ATOM 4643 C CA . GLN A 1 574 ? -3.002 27.115 9.317 1.00 77.31 574 GLN A CA 1
ATOM 4644 C C . GLN A 1 574 ? -3.276 28.299 8.386 1.00 77.31 574 GLN A C 1
ATOM 4646 O O . GLN A 1 574 ? -4.228 29.051 8.593 1.00 77.31 574 GLN A O 1
ATOM 4651 N N . LYS A 1 575 ? -2.495 28.459 7.308 1.00 72.88 575 LYS A N 1
ATOM 4652 C CA . LYS A 1 575 ? -2.559 29.668 6.467 1.00 72.88 575 LYS A CA 1
ATOM 4653 C C . LYS A 1 575 ? -3.586 29.612 5.339 1.00 72.88 575 LYS A C 1
ATOM 4655 O O . LYS A 1 575 ? -4.127 30.649 4.956 1.00 72.88 575 LYS A O 1
ATOM 4660 N N . CYS A 1 576 ? -3.957 28.427 4.839 1.00 63.97 576 CYS A N 1
ATOM 4661 C CA . CYS A 1 576 ? -5.047 28.322 3.856 1.00 63.97 576 CYS A CA 1
ATOM 4662 C C . CYS A 1 576 ? -6.445 28.503 4.479 1.00 63.97 576 CYS A C 1
ATOM 4664 O O . CYS A 1 576 ? -7.441 28.432 3.757 1.00 63.97 576 CYS A O 1
ATOM 4666 N N . TYR A 1 577 ? -6.552 28.731 5.795 1.00 55.06 577 TYR A N 1
ATOM 4667 C CA . TYR A 1 577 ? -7.821 29.002 6.475 1.00 55.06 577 TYR A CA 1
ATOM 4668 C C . TYR A 1 577 ? -8.432 30.356 6.063 1.00 55.06 577 TYR A C 1
ATOM 4670 O O . TYR A 1 577 ? -9.655 30.484 6.028 1.00 55.06 577 TYR A O 1
ATOM 4678 N N . ALA A 1 578 ? -7.600 31.339 5.698 1.00 51.09 578 ALA A N 1
ATOM 4679 C CA . ALA A 1 578 ? -8.022 32.730 5.507 1.00 51.09 578 ALA A CA 1
ATOM 4680 C C . ALA A 1 578 ? -8.146 33.198 4.041 1.00 51.09 578 ALA A C 1
ATOM 4682 O O . ALA A 1 578 ? -8.557 34.326 3.816 1.00 51.09 578 ALA A O 1
ATOM 4683 N N . TYR A 1 579 ? -7.795 32.385 3.031 1.00 54.03 579 TYR A N 1
ATOM 4684 C CA . TYR A 1 579 ? -7.601 32.841 1.631 1.00 54.03 579 TYR A CA 1
ATOM 4685 C C . TYR A 1 579 ? -6.594 34.008 1.459 1.00 54.03 579 TYR A C 1
ATOM 4687 O O . TYR A 1 579 ? -6.470 34.541 0.360 1.00 54.03 579 TYR A O 1
ATOM 4695 N N . GLU A 1 580 ? -5.864 34.389 2.512 1.00 52.19 580 GLU A N 1
ATOM 4696 C CA . GLU A 1 580 ? -5.003 35.581 2.534 1.00 52.19 580 GLU A CA 1
ATOM 4697 C C . GLU A 1 580 ? -3.556 35.308 2.100 1.00 52.19 580 GLU A C 1
ATOM 4699 O O . GLU A 1 580 ? -2.922 36.203 1.550 1.00 52.19 580 GLU A O 1
ATOM 4704 N N . ALA A 1 581 ? -3.039 34.090 2.299 1.00 61.84 581 ALA A N 1
ATOM 4705 C CA . ALA A 1 581 ? -1.667 33.732 1.933 1.00 61.84 581 ALA A CA 1
ATOM 4706 C C . ALA A 1 581 ? -1.611 33.008 0.581 1.00 61.84 581 ALA A C 1
ATOM 4708 O O . ALA A 1 581 ? -2.336 32.031 0.351 1.00 61.84 581 ALA A O 1
ATOM 4709 N N . SER A 1 582 ? -0.721 33.463 -0.301 1.00 70.19 582 SER A N 1
ATOM 4710 C CA . SER A 1 582 ? -0.364 32.724 -1.511 1.00 70.19 582 SER A CA 1
ATOM 4711 C C . SER A 1 582 ? 0.526 31.530 -1.147 1.00 70.19 582 SER A C 1
ATOM 4713 O O . SER A 1 582 ? 1.233 31.554 -0.137 1.00 70.19 582 SER A O 1
ATOM 4715 N N . CYS A 1 583 ? 0.538 30.466 -1.958 1.00 72.38 583 CYS A N 1
ATOM 4716 C CA . CYS A 1 583 ? 1.473 29.358 -1.722 1.00 72.38 583 CYS A CA 1
ATOM 4717 C C . CYS A 1 583 ? 2.936 29.815 -1.772 1.00 72.38 583 CYS A C 1
ATOM 4719 O O . CYS A 1 583 ? 3.775 29.218 -1.106 1.00 72.38 583 CYS A O 1
ATOM 4721 N N . ARG A 1 584 ? 3.226 30.916 -2.472 1.00 77.88 584 ARG A N 1
ATOM 4722 C CA . ARG A 1 584 ? 4.544 31.549 -2.476 1.00 77.88 584 ARG A CA 1
ATOM 4723 C C . ARG A 1 584 ? 4.966 32.016 -1.082 1.00 77.88 584 ARG A C 1
ATOM 4725 O O . ARG A 1 584 ? 6.057 31.671 -0.655 1.00 77.88 584 ARG A O 1
ATOM 4732 N N . ASP A 1 585 ? 4.070 32.669 -0.342 1.00 82.31 585 ASP A N 1
ATOM 4733 C CA . ASP A 1 585 ? 4.350 33.124 1.030 1.00 82.31 585 ASP A CA 1
ATOM 4734 C C . ASP A 1 585 ? 4.618 31.940 1.978 1.00 82.31 585 ASP A C 1
ATOM 4736 O O . ASP A 1 585 ? 5.481 32.003 2.850 1.00 82.31 585 ASP A O 1
ATOM 4740 N N . ILE A 1 586 ? 3.889 30.832 1.792 1.00 83.56 586 ILE A N 1
ATOM 4741 C CA . ILE A 1 586 ? 4.090 29.584 2.547 1.00 83.56 586 ILE A CA 1
ATOM 4742 C C . ILE A 1 586 ? 5.460 28.966 2.236 1.00 83.56 586 ILE A C 1
ATOM 4744 O O . ILE A 1 586 ? 6.110 28.415 3.121 1.00 83.56 586 ILE A O 1
ATOM 4748 N N . PHE A 1 587 ? 5.898 29.041 0.982 1.00 84.06 587 PHE A N 1
ATOM 4749 C CA . PHE A 1 587 ? 7.180 28.491 0.558 1.00 84.06 587 PHE A CA 1
ATOM 4750 C C . PHE A 1 587 ? 8.376 29.344 0.962 1.00 84.06 587 PHE A C 1
ATOM 4752 O O . PHE A 1 587 ? 9.418 28.781 1.292 1.00 84.06 587 PHE A O 1
ATOM 4759 N N . ASP A 1 588 ? 8.234 30.667 0.977 1.00 85.44 588 ASP A N 1
ATOM 4760 C CA . ASP A 1 588 ? 9.268 31.557 1.502 1.00 85.44 588 ASP A CA 1
ATOM 4761 C C . ASP A 1 588 ? 9.502 31.271 2.996 1.00 85.44 588 ASP A C 1
ATOM 4763 O O . ASP A 1 588 ? 10.640 31.076 3.417 1.00 85.44 588 ASP A O 1
ATOM 4767 N N . GLU A 1 589 ? 8.436 31.076 3.776 1.00 86.88 589 GLU A N 1
ATOM 4768 C CA . GLU A 1 589 ? 8.557 30.638 5.173 1.00 86.88 589 GLU A CA 1
ATOM 4769 C C . GLU A 1 589 ? 9.138 29.222 5.304 1.00 86.88 589 GLU A C 1
ATOM 4771 O O . GLU A 1 589 ? 9.959 28.965 6.181 1.00 86.88 589 GLU A O 1
ATOM 4776 N N . LEU A 1 590 ? 8.768 28.286 4.424 1.00 88.44 590 LEU A N 1
ATOM 4777 C CA . LEU A 1 590 ? 9.360 26.946 4.416 1.00 88.44 590 LEU A CA 1
ATOM 4778 C C . LEU A 1 590 ? 10.880 26.997 4.185 1.00 88.44 590 LEU A C 1
ATOM 4780 O O . LEU A 1 590 ? 11.620 26.235 4.813 1.00 88.44 590 LEU A O 1
ATOM 4784 N N . LYS A 1 591 ? 11.350 27.904 3.317 1.00 87.25 591 LYS A N 1
ATOM 4785 C CA . LYS A 1 591 ? 12.780 28.165 3.102 1.00 87.25 591 LYS A CA 1
ATOM 4786 C C . LYS A 1 591 ? 13.428 28.724 4.368 1.00 87.25 591 LYS A C 1
ATOM 4788 O O . LYS A 1 591 ? 14.426 28.158 4.804 1.00 87.25 591 LYS A O 1
ATOM 4793 N N . GLU A 1 592 ? 12.835 29.730 5.009 1.00 87.44 592 GLU A N 1
ATOM 4794 C CA . GLU A 1 592 ? 13.334 30.283 6.282 1.00 87.44 592 GLU A CA 1
ATOM 4795 C C . GLU A 1 592 ? 13.416 29.213 7.387 1.00 87.44 592 GLU A C 1
ATOM 4797 O O . GLU A 1 592 ? 14.424 29.085 8.086 1.00 87.44 592 GLU A O 1
ATOM 4802 N N . ILE A 1 593 ? 12.387 28.369 7.514 1.00 85.62 593 ILE A N 1
ATOM 4803 C CA . ILE A 1 593 ? 12.381 27.250 8.463 1.00 85.62 593 ILE A CA 1
ATOM 4804 C C . ILE A 1 593 ? 13.507 26.265 8.132 1.00 85.62 593 ILE A C 1
ATOM 4806 O O . ILE A 1 593 ? 14.184 25.774 9.040 1.00 85.62 593 ILE A O 1
ATOM 4810 N N . SER A 1 594 ? 13.755 25.978 6.851 1.00 86.25 594 SER A N 1
ATOM 4811 C CA . SER A 1 594 ? 14.787 25.021 6.440 1.00 86.25 594 SER A CA 1
ATOM 4812 C C . SER A 1 594 ? 16.203 25.418 6.865 1.00 86.25 594 SER A C 1
ATOM 4814 O O . SER A 1 594 ? 16.996 24.539 7.210 1.00 86.25 594 SER A O 1
ATOM 4816 N N . GLU A 1 595 ? 16.490 26.721 6.950 1.00 82.69 595 GLU A N 1
ATOM 4817 C CA . GLU A 1 595 ? 17.783 27.254 7.401 1.00 82.69 595 GLU A CA 1
ATOM 4818 C C . GLU A 1 595 ? 18.080 26.920 8.872 1.00 82.69 595 GLU A C 1
ATOM 4820 O O . GLU A 1 595 ? 19.242 26.847 9.273 1.00 82.69 595 GLU A O 1
ATOM 4825 N N . THR A 1 596 ? 17.042 26.678 9.679 1.00 79.00 596 THR A N 1
ATOM 4826 C CA . THR A 1 596 ? 17.157 26.478 11.134 1.00 79.00 596 THR A CA 1
ATOM 4827 C C . THR A 1 596 ? 16.844 25.054 11.602 1.00 79.00 596 THR A C 1
ATOM 4829 O O . THR A 1 596 ? 17.222 24.681 12.712 1.00 79.00 596 THR A O 1
ATOM 4832 N N . THR A 1 597 ? 16.198 24.233 10.768 1.00 71.44 597 THR A N 1
ATOM 4833 C CA . THR A 1 597 ? 15.640 22.919 11.164 1.00 71.44 597 THR A CA 1
ATOM 4834 C C . THR A 1 597 ? 16.266 21.716 10.462 1.00 71.44 597 THR A C 1
ATOM 4836 O O . THR A 1 597 ? 15.922 20.574 10.764 1.00 71.44 597 THR A O 1
ATOM 4839 N N . GLY A 1 598 ? 17.211 21.941 9.543 1.00 76.44 598 GLY A N 1
ATOM 4840 C CA . GLY A 1 598 ? 17.877 20.861 8.812 1.00 76.44 598 GLY A CA 1
ATOM 4841 C C . GLY A 1 598 ? 16.970 20.142 7.809 1.00 76.44 598 GLY A C 1
ATOM 4842 O O . GLY A 1 598 ? 17.278 19.015 7.415 1.00 76.44 598 GLY A O 1
ATOM 4843 N N . LEU A 1 599 ? 15.861 20.771 7.393 1.00 85.94 599 LEU A N 1
ATOM 4844 C CA . LEU A 1 599 ? 15.052 20.288 6.273 1.00 85.94 599 LEU A CA 1
ATOM 4845 C C . LEU A 1 599 ? 15.907 20.199 5.006 1.00 85.94 599 LEU A C 1
ATOM 4847 O O . LEU A 1 599 ? 16.829 20.985 4.780 1.00 85.94 599 LEU A O 1
ATOM 4851 N N . TYR A 1 600 ? 15.597 19.222 4.157 1.00 87.19 600 TYR A N 1
ATOM 4852 C CA . TYR A 1 600 ? 16.405 18.936 2.980 1.00 87.19 600 TYR A CA 1
ATOM 4853 C C . TYR A 1 600 ? 16.167 19.965 1.864 1.00 87.19 600 TYR A C 1
ATOM 4855 O O . TYR A 1 600 ? 15.313 19.782 0.994 1.00 87.19 600 TYR A O 1
ATOM 4863 N N . PHE A 1 601 ? 16.963 21.036 1.894 1.00 86.06 601 PHE A N 1
ATOM 4864 C CA . PHE A 1 601 ? 16.878 22.189 0.994 1.00 86.06 601 PHE A CA 1
ATOM 4865 C C . PHE A 1 601 ? 16.777 21.850 -0.505 1.00 86.06 601 PHE A C 1
ATOM 4867 O O . PHE A 1 601 ? 15.900 22.412 -1.158 1.00 86.06 601 PHE A O 1
ATOM 4874 N N . PRO A 1 602 ? 17.535 20.882 -1.068 1.00 87.94 602 PRO A N 1
ATOM 4875 C CA . PRO A 1 602 ? 17.434 20.578 -2.499 1.00 87.94 602 PRO A CA 1
ATOM 4876 C C . PRO A 1 602 ? 16.034 20.131 -2.945 1.00 87.94 602 PRO A C 1
ATOM 4878 O O . PRO A 1 602 ? 15.644 20.339 -4.088 1.00 87.94 602 PRO A O 1
ATOM 4881 N N . MET A 1 603 ? 15.256 19.507 -2.054 1.00 88.81 603 MET A N 1
ATOM 4882 C CA . MET A 1 603 ? 13.880 19.114 -2.370 1.00 88.81 603 MET A CA 1
ATOM 4883 C C . MET A 1 603 ? 12.922 20.311 -2.303 1.00 88.81 603 MET A C 1
ATOM 4885 O O . MET A 1 603 ? 11.969 20.344 -3.073 1.00 88.81 603 MET A O 1
ATOM 4889 N N . ILE A 1 604 ? 13.208 21.308 -1.459 1.00 88.00 604 ILE A N 1
ATOM 4890 C CA . ILE A 1 604 ? 12.466 22.578 -1.396 1.00 88.00 604 ILE A CA 1
ATOM 4891 C C . ILE A 1 604 ? 12.669 23.375 -2.687 1.00 88.00 604 ILE A C 1
ATOM 4893 O O . ILE A 1 604 ? 11.691 23.841 -3.265 1.00 88.00 604 ILE A O 1
ATOM 4897 N N . GLU A 1 605 ? 13.909 23.473 -3.178 1.00 87.62 605 GLU A N 1
ATOM 4898 C CA . GLU A 1 605 ? 14.209 24.135 -4.458 1.00 87.62 605 GLU A CA 1
ATOM 4899 C C . GLU A 1 605 ? 13.453 23.483 -5.621 1.00 87.62 605 GLU A C 1
ATOM 4901 O O . GLU A 1 605 ? 12.826 24.170 -6.420 1.00 87.62 605 GLU A O 1
ATOM 4906 N N . LEU A 1 606 ? 13.432 22.146 -5.684 1.00 86.31 606 LEU A N 1
ATOM 4907 C CA . LEU A 1 606 ? 12.699 21.425 -6.730 1.00 86.31 606 LEU A CA 1
ATOM 4908 C C . LEU A 1 606 ? 11.186 21.664 -6.678 1.00 86.31 606 LEU A C 1
ATOM 4910 O O . LEU A 1 606 ? 10.531 21.664 -7.715 1.00 86.31 606 LEU A O 1
ATOM 4914 N N . MET A 1 607 ? 10.608 21.841 -5.491 1.00 85.81 607 MET A N 1
ATOM 4915 C CA . MET A 1 607 ? 9.173 22.100 -5.341 1.00 85.81 607 MET A CA 1
ATOM 4916 C C . MET A 1 607 ? 8.761 23.494 -5.822 1.00 85.81 607 MET A C 1
ATOM 4918 O O . MET A 1 607 ? 7.591 23.678 -6.154 1.00 85.81 607 MET A O 1
ATOM 4922 N N . GLU A 1 608 ? 9.686 24.455 -5.878 1.00 84.88 608 GLU A N 1
ATOM 4923 C CA . GLU A 1 608 ? 9.408 25.827 -6.318 1.00 84.88 608 GLU A CA 1
ATOM 4924 C C . GLU A 1 608 ? 8.905 25.885 -7.772 1.00 84.88 608 GLU A C 1
ATOM 4926 O O . GLU A 1 608 ? 8.097 26.739 -8.130 1.00 84.88 608 GLU A O 1
ATOM 4931 N N . GLU A 1 609 ? 9.297 24.919 -8.603 1.00 85.12 609 GLU A N 1
ATOM 4932 C CA . GLU A 1 609 ? 8.791 24.784 -9.974 1.00 85.12 609 GLU A CA 1
ATOM 4933 C C . GLU A 1 609 ? 7.343 24.258 -10.039 1.00 85.12 609 GLU A C 1
ATOM 4935 O O . GLU A 1 609 ? 6.685 24.387 -11.069 1.00 85.12 609 GLU A O 1
ATOM 4940 N N . TYR A 1 610 ? 6.831 23.680 -8.946 1.00 85.88 610 TYR A N 1
ATOM 4941 C CA . TYR A 1 610 ? 5.537 22.984 -8.878 1.00 85.88 610 TYR A CA 1
ATOM 4942 C C . TYR A 1 610 ? 4.575 23.598 -7.848 1.00 85.88 610 TYR A C 1
ATOM 4944 O O . TYR A 1 610 ? 3.601 22.953 -7.452 1.00 85.88 610 TYR A O 1
ATOM 4952 N N . LEU A 1 611 ? 4.823 24.838 -7.411 1.00 82.44 611 LEU A N 1
ATOM 4953 C CA . LEU A 1 611 ? 4.042 25.520 -6.369 1.00 82.44 611 LEU A CA 1
ATOM 4954 C C . LEU A 1 611 ? 2.541 25.515 -6.641 1.00 82.44 611 LEU A C 1
ATOM 4956 O O . LEU A 1 611 ? 1.762 25.116 -5.780 1.00 82.44 611 LEU A O 1
ATOM 4960 N N . GLU A 1 612 ? 2.139 25.925 -7.844 1.00 81.50 612 GLU A N 1
ATOM 4961 C CA . GLU A 1 612 ? 0.726 26.046 -8.216 1.00 81.50 612 GLU A CA 1
ATOM 4962 C C . GLU A 1 612 ? 0.013 24.685 -8.177 1.00 81.50 612 GLU A C 1
ATOM 4964 O O . GLU A 1 612 ? -1.109 24.572 -7.676 1.00 81.50 612 GLU A O 1
ATOM 4969 N N . ASP A 1 613 ? 0.687 23.628 -8.637 1.00 83.38 613 ASP A N 1
ATOM 4970 C CA . ASP A 1 613 ? 0.166 22.261 -8.618 1.00 83.38 613 ASP A CA 1
ATOM 4971 C C . ASP A 1 613 ? 0.041 21.716 -7.189 1.00 83.38 613 ASP A C 1
ATOM 4973 O O . ASP A 1 613 ? -0.957 21.063 -6.851 1.00 83.38 613 ASP A O 1
ATOM 4977 N N . ILE A 1 614 ? 1.042 21.977 -6.340 1.00 82.88 614 ILE A N 1
ATOM 4978 C CA . ILE A 1 614 ? 1.031 21.608 -4.919 1.00 82.88 614 ILE A CA 1
ATOM 4979 C C . ILE A 1 614 ? -0.115 22.337 -4.211 1.00 82.88 614 ILE A C 1
ATOM 4981 O O . ILE A 1 614 ? -0.933 21.698 -3.543 1.00 82.88 614 ILE A O 1
ATOM 4985 N N . GLU A 1 615 ? -0.229 23.648 -4.419 1.00 81.50 615 GLU A N 1
ATOM 4986 C CA . GLU A 1 615 ? -1.285 24.488 -3.864 1.00 81.50 615 GLU A CA 1
ATOM 4987 C C . GLU A 1 615 ? -2.672 23.974 -4.246 1.00 81.50 615 GLU A C 1
ATOM 4989 O O . GLU A 1 615 ? -3.502 23.713 -3.370 1.00 81.50 615 GLU A O 1
ATOM 4994 N N . ALA A 1 616 ? -2.921 23.781 -5.543 1.00 83.81 616 ALA A N 1
ATOM 4995 C CA . ALA A 1 616 ? -4.211 23.339 -6.053 1.00 83.81 616 ALA A CA 1
ATOM 4996 C C . ALA A 1 616 ? -4.622 21.984 -5.457 1.00 83.81 616 ALA A C 1
ATOM 4998 O O . ALA A 1 616 ? -5.757 21.812 -4.995 1.00 83.81 616 ALA A O 1
ATOM 4999 N N . ARG A 1 617 ? -3.694 21.021 -5.413 1.00 84.62 617 ARG A N 1
ATOM 5000 C CA . ARG A 1 617 ? -3.967 19.668 -4.906 1.00 84.62 617 ARG A CA 1
ATOM 5001 C C . ARG A 1 617 ? -4.193 19.648 -3.403 1.00 84.62 617 ARG A C 1
ATOM 5003 O O . ARG A 1 617 ? -5.137 18.992 -2.956 1.00 84.62 617 ARG A O 1
ATOM 5010 N N . VAL A 1 618 ? -3.381 20.355 -2.621 1.00 81.06 618 VAL A N 1
ATOM 5011 C CA . VAL A 1 618 ? -3.534 20.380 -1.159 1.00 81.06 618 VAL A CA 1
ATOM 5012 C C . VAL A 1 618 ? -4.778 21.173 -0.757 1.00 81.06 618 VAL A C 1
ATOM 5014 O O . VAL A 1 618 ? -5.547 20.682 0.069 1.00 81.06 618 VAL A O 1
ATOM 5017 N N . LYS A 1 619 ? -5.071 22.321 -1.391 1.00 82.75 619 LYS A N 1
ATOM 5018 C CA . LYS A 1 619 ? -6.321 23.067 -1.148 1.00 82.75 619 LYS A CA 1
ATOM 5019 C C . LYS A 1 619 ? -7.553 22.230 -1.477 1.00 82.75 619 LYS A C 1
ATOM 5021 O O . LYS A 1 619 ? -8.469 22.160 -0.659 1.00 82.75 619 LYS A O 1
ATOM 5026 N N . SER A 1 620 ? -7.563 21.557 -2.631 1.00 85.75 620 SER A N 1
ATOM 5027 C CA . SER A 1 620 ? -8.655 20.650 -3.008 1.00 85.75 620 SER A CA 1
ATOM 5028 C C . SER A 1 620 ? -8.827 19.530 -1.983 1.00 85.75 620 SER A C 1
ATOM 5030 O O . SER A 1 620 ? -9.944 19.236 -1.567 1.00 85.75 620 SER A O 1
ATOM 5032 N N . THR A 1 621 ? -7.721 18.925 -1.554 1.00 84.62 621 THR A N 1
ATOM 5033 C CA . THR A 1 621 ? -7.709 17.828 -0.581 1.00 84.62 621 THR A CA 1
ATOM 5034 C C . THR A 1 621 ? -8.238 18.267 0.782 1.00 84.62 621 THR A C 1
ATOM 5036 O O . THR A 1 621 ? -9.083 17.595 1.369 1.00 84.62 621 THR A O 1
ATOM 5039 N N . ARG A 1 622 ? -7.785 19.419 1.280 1.00 84.88 622 ARG A N 1
ATOM 5040 C CA . ARG A 1 622 ? -8.250 19.985 2.547 1.00 84.88 622 ARG A CA 1
ATOM 5041 C C . ARG A 1 622 ? -9.730 20.353 2.487 1.00 84.88 622 ARG A C 1
ATOM 5043 O O . ARG A 1 622 ? -10.461 20.060 3.426 1.00 84.88 622 ARG A O 1
ATOM 5050 N N . ALA A 1 623 ? -10.182 20.970 1.393 1.00 85.81 623 ALA A N 1
ATOM 5051 C CA . ALA A 1 623 ? -11.589 21.320 1.208 1.00 85.81 623 ALA A CA 1
ATOM 5052 C C . ALA A 1 623 ? -12.494 20.078 1.192 1.00 85.81 623 ALA A C 1
ATOM 5054 O O . ALA A 1 623 ? -13.592 20.113 1.744 1.00 85.81 623 ALA A O 1
ATOM 5055 N N . ASP A 1 624 ? -12.030 18.989 0.579 1.00 89.81 624 ASP A N 1
ATOM 5056 C CA . ASP A 1 624 ? -12.726 17.705 0.558 1.00 89.81 624 ASP A CA 1
ATOM 5057 C C . ASP A 1 624 ? -12.842 17.104 1.967 1.00 89.81 624 ASP A C 1
ATOM 5059 O O . ASP A 1 624 ? -13.949 16.927 2.478 1.00 89.81 624 ASP A O 1
ATOM 5063 N N . ILE A 1 625 ? -11.715 16.927 2.667 1.00 91.44 625 ILE A N 1
ATOM 5064 C CA . ILE A 1 625 ? -11.712 16.409 4.045 1.00 91.44 625 ILE A CA 1
ATOM 5065 C C . ILE A 1 625 ? -12.501 17.317 4.995 1.00 91.44 625 ILE A C 1
ATOM 5067 O O . ILE A 1 625 ? -13.221 16.817 5.855 1.00 91.44 625 ILE A O 1
ATOM 5071 N N . GLY A 1 626 ? -12.447 18.638 4.816 1.00 91.38 626 GLY A N 1
ATOM 5072 C CA . GLY A 1 626 ? -13.215 19.592 5.614 1.00 91.38 626 GLY A CA 1
ATOM 5073 C C . GLY A 1 626 ? -14.729 19.390 5.507 1.00 91.38 626 GLY A C 1
ATOM 5074 O O . GLY A 1 626 ? -15.442 19.548 6.500 1.00 91.38 626 GLY A O 1
ATOM 5075 N N . LYS A 1 627 ? -15.253 18.982 4.341 1.00 92.62 627 LYS A N 1
ATOM 5076 C CA . LYS A 1 627 ? -16.678 18.621 4.203 1.00 92.62 627 LYS A CA 1
ATOM 5077 C C . LYS A 1 627 ? -17.015 17.396 5.046 1.00 92.62 627 LYS A C 1
ATOM 5079 O O . LYS A 1 627 ? -18.021 17.415 5.754 1.00 92.62 627 LYS A O 1
ATOM 5084 N N . HIS A 1 628 ? -16.169 16.370 5.002 1.00 94.00 628 HIS A N 1
ATOM 5085 C CA . HIS A 1 628 ? -16.367 15.139 5.763 1.00 94.00 628 HIS A CA 1
ATOM 5086 C C . HIS A 1 628 ? -16.231 15.367 7.272 1.00 94.00 628 HIS A C 1
ATOM 5088 O O . HIS A 1 628 ? -17.098 14.943 8.032 1.00 94.00 628 HIS A O 1
ATOM 5094 N N . TYR A 1 629 ? -15.220 16.123 7.706 1.00 93.38 629 TYR A N 1
ATOM 5095 C CA . TYR A 1 629 ? -15.053 16.554 9.094 1.00 93.38 629 TYR A CA 1
ATOM 5096 C C . TYR A 1 629 ? -16.321 17.245 9.617 1.00 93.38 629 TYR A C 1
ATOM 5098 O O . TYR A 1 629 ? -16.913 16.822 10.612 1.00 93.38 629 TYR A O 1
ATOM 5106 N N . ASN A 1 630 ? -16.817 18.248 8.886 1.00 92.88 630 ASN A N 1
ATOM 5107 C CA . ASN A 1 630 ? -18.040 18.960 9.257 1.00 92.88 630 ASN A CA 1
ATOM 5108 C C . ASN A 1 630 ? -19.280 18.050 9.247 1.00 92.88 630 ASN A C 1
ATOM 5110 O O . ASN A 1 630 ? -20.154 18.195 10.104 1.00 92.88 630 ASN A O 1
ATOM 5114 N N . SER A 1 631 ? -19.361 17.106 8.304 1.00 93.56 631 SER A N 1
ATOM 5115 C CA . SER A 1 631 ? -20.435 16.108 8.229 1.00 93.56 631 SER A CA 1
ATOM 5116 C C . SER A 1 631 ? -20.457 15.210 9.469 1.00 93.56 631 SER A C 1
ATOM 5118 O O . SER A 1 631 ? -21.507 15.074 10.102 1.00 93.56 631 SER A O 1
ATOM 5120 N N . VAL A 1 632 ? -19.299 14.676 9.877 1.00 94.31 632 VAL A N 1
ATOM 5121 C CA . VAL A 1 632 ? -19.150 13.829 11.070 1.00 94.31 632 VAL A CA 1
ATOM 5122 C C . VAL A 1 632 ? -19.559 14.594 12.327 1.00 94.31 632 VAL A C 1
ATOM 5124 O O . VAL A 1 632 ? -20.435 14.130 13.052 1.00 94.31 632 VAL A O 1
ATOM 5127 N N . PHE A 1 633 ? -19.030 15.796 12.569 1.00 92.69 633 PHE A N 1
ATOM 5128 C CA . PHE A 1 633 ? -19.366 16.551 13.785 1.00 92.69 633 PHE A CA 1
ATOM 5129 C C . PHE A 1 633 ? -20.808 17.086 13.795 1.00 92.69 633 PHE A C 1
ATOM 5131 O O . PHE A 1 633 ? -21.480 17.041 14.827 1.00 92.69 633 PHE A O 1
ATOM 5138 N N . SER A 1 634 ? -21.346 17.523 12.650 1.00 93.25 634 SER A N 1
ATOM 5139 C CA . SER A 1 634 ? -22.765 17.902 12.548 1.00 93.25 634 SER A CA 1
ATOM 5140 C C . SER A 1 634 ? -23.688 16.701 12.772 1.00 93.25 634 SER A C 1
ATOM 5142 O O . SER A 1 634 ? -24.714 16.814 13.449 1.00 93.25 634 SER A O 1
ATOM 5144 N N . GLY A 1 635 ? -23.333 15.544 12.208 1.00 93.62 635 GLY A N 1
ATOM 5145 C CA . GLY A 1 635 ? -24.036 14.281 12.405 1.00 93.62 635 GLY A CA 1
ATOM 5146 C C . GLY A 1 635 ? -23.993 13.828 13.860 1.00 93.62 635 GLY A C 1
ATOM 5147 O O . GLY A 1 635 ? -25.025 13.429 14.399 1.00 93.62 635 GLY A O 1
ATOM 5148 N N . PHE A 1 636 ? -22.836 13.970 14.507 1.00 93.19 636 PHE A N 1
ATOM 5149 C CA . PHE A 1 636 ? -22.623 13.639 15.910 1.00 93.19 636 PHE A CA 1
ATOM 5150 C C . PHE A 1 636 ? -23.554 14.450 16.809 1.00 93.19 636 PHE A C 1
ATOM 5152 O O . PHE A 1 636 ? -24.346 13.868 17.544 1.00 93.19 636 PHE A O 1
ATOM 5159 N N . GLU A 1 637 ? -23.561 15.779 16.676 1.00 91.38 637 GLU A N 1
ATOM 5160 C CA . GLU A 1 637 ? -24.429 16.650 17.478 1.00 91.38 637 GLU A CA 1
ATOM 5161 C C . GLU A 1 637 ? -25.922 16.351 17.278 1.00 91.38 637 GLU A C 1
ATOM 5163 O O . GLU A 1 637 ? -26.705 16.371 18.230 1.00 91.38 637 GLU A O 1
ATOM 5168 N N . LYS A 1 638 ? -26.340 16.040 16.044 1.00 91.62 638 LYS A N 1
ATOM 5169 C CA . LYS A 1 638 ? -27.731 15.664 15.746 1.00 91.62 638 LYS A CA 1
ATOM 5170 C C . LYS A 1 638 ? -28.107 14.329 16.387 1.00 91.62 638 LYS A C 1
ATOM 5172 O O . LYS A 1 638 ? -29.172 14.231 16.996 1.00 91.62 638 LYS A O 1
ATOM 5177 N N . LEU A 1 639 ? -27.259 13.309 16.243 1.00 90.12 639 LEU A N 1
ATOM 5178 C CA . LEU A 1 639 ? -27.516 11.971 16.774 1.00 90.12 639 LEU A CA 1
ATOM 5179 C C . LEU A 1 639 ? -27.424 11.935 18.295 1.00 90.12 639 LEU A C 1
ATOM 5181 O O . LEU A 1 639 ? -28.290 11.323 18.910 1.00 90.12 639 LEU A O 1
ATOM 5185 N N . ARG A 1 640 ? -26.467 12.641 18.904 1.00 88.31 640 ARG A N 1
ATOM 5186 C CA . ARG A 1 640 ? -26.381 12.793 20.360 1.00 88.31 640 ARG A CA 1
ATOM 5187 C C . ARG A 1 640 ? -27.673 13.374 20.924 1.00 88.31 640 ARG A C 1
ATOM 5189 O O . ARG A 1 640 ? -28.302 12.751 21.777 1.00 88.31 640 ARG A O 1
ATOM 5196 N N . LYS A 1 641 ? -28.138 14.501 20.372 1.00 86.19 641 LYS A N 1
ATOM 5197 C CA . LYS A 1 641 ? -29.399 15.132 20.796 1.00 86.19 641 LYS A CA 1
ATOM 5198 C C . LYS A 1 641 ? -30.603 14.211 20.621 1.00 86.19 641 LYS A C 1
ATOM 5200 O O . LYS A 1 641 ? -31.525 14.217 21.433 1.00 86.19 641 LYS A O 1
ATOM 5205 N N . PHE A 1 642 ? -30.621 13.431 19.542 1.00 84.31 642 PHE A N 1
ATOM 5206 C CA . PHE A 1 642 ? -31.742 12.556 19.214 1.00 84.31 642 PHE A CA 1
ATOM 5207 C C . PHE A 1 642 ? -31.774 11.254 20.028 1.00 84.31 642 PHE A C 1
ATOM 5209 O O . PHE A 1 642 ? -32.860 10.814 20.400 1.00 84.31 642 PHE A O 1
ATOM 5216 N N . LEU A 1 643 ? -30.619 10.632 20.278 1.00 82.31 643 LEU A N 1
ATOM 5217 C CA . LEU A 1 643 ? -30.504 9.293 20.868 1.00 82.31 643 LEU A CA 1
ATOM 5218 C C . LEU A 1 643 ? -30.207 9.315 22.371 1.00 82.31 643 LEU A C 1
ATOM 5220 O O . LEU A 1 643 ? -30.631 8.395 23.068 1.00 82.31 643 LEU A O 1
ATOM 5224 N N . ILE A 1 644 ? -29.508 10.346 22.855 1.00 80.44 644 ILE A N 1
ATOM 5225 C CA . ILE A 1 644 ? -29.072 10.467 24.252 1.00 80.44 644 ILE A CA 1
ATOM 5226 C C . ILE A 1 644 ? -29.911 11.527 24.973 1.00 80.44 644 ILE A C 1
ATOM 5228 O O . ILE A 1 644 ? -30.638 11.202 25.910 1.00 80.44 644 ILE A O 1
ATOM 5232 N N . ASP A 1 645 ? -29.897 12.780 24.507 1.00 73.25 645 ASP A N 1
ATOM 5233 C CA . ASP A 1 645 ? -30.503 13.891 25.266 1.00 73.25 645 ASP A CA 1
ATOM 5234 C C . ASP A 1 645 ? -32.036 13.792 25.352 1.00 73.25 645 ASP A C 1
ATOM 5236 O O . ASP A 1 645 ? -32.633 14.143 26.368 1.00 73.25 645 ASP A O 1
ATOM 5240 N N . ARG A 1 646 ? -32.695 13.251 24.317 1.00 59.28 646 ARG A N 1
ATOM 5241 C CA . ARG A 1 646 ? -34.146 12.983 24.322 1.00 59.28 646 ARG A CA 1
ATOM 5242 C C . ARG A 1 646 ? -34.587 11.840 25.238 1.00 59.28 646 ARG A C 1
ATOM 5244 O O . ARG A 1 646 ? -35.779 11.735 25.478 1.00 59.28 646 ARG A O 1
ATOM 5251 N N . LYS A 1 647 ? -33.679 10.971 25.699 1.00 55.97 647 LYS A N 1
ATOM 5252 C CA . LYS A 1 647 ? -34.001 9.941 26.704 1.00 55.97 647 LYS A CA 1
ATOM 5253 C C . LYS A 1 647 ? -33.934 10.491 28.137 1.00 55.97 647 LYS A C 1
ATOM 5255 O O . LYS A 1 647 ? -34.471 9.857 29.039 1.00 55.97 647 LYS A O 1
ATOM 5260 N N . LYS A 1 648 ? -33.250 11.626 28.349 1.00 50.12 648 LYS A N 1
ATOM 5261 C CA . LYS A 1 648 ? -33.039 12.258 29.668 1.00 50.12 648 LYS A CA 1
ATOM 5262 C C . LYS A 1 648 ? -34.087 13.328 30.022 1.00 50.12 648 LYS A C 1
ATOM 5264 O O . LYS A 1 648 ? -34.159 13.711 31.187 1.00 50.12 648 LYS A O 1
ATOM 5269 N N . ASN A 1 649 ? -34.882 13.775 29.046 1.00 36.03 649 ASN A N 1
ATOM 5270 C CA . ASN A 1 649 ? -36.078 14.618 29.206 1.00 36.03 649 ASN A CA 1
ATOM 5271 C C . ASN A 1 649 ? -37.334 13.788 28.953 1.00 36.03 649 ASN A C 1
ATOM 5273 O O . ASN A 1 649 ? -38.387 14.140 29.528 1.00 36.03 649 ASN A O 1
#